Protein AF-0000000079462360 (afdb_homodimer)

Secondary structure (DSSP, 8-state):
---EEEEEEESSSGGGHHHHHHHHHHT--EEEEEE-HHHHHHHHHTTSTTS-S-EEEEEETTEEEEEESHHHHHHHHHHHTT-S-SSHHHHHHHHHHHHHHHHHHHHHHHHHHS-STTHHHHHHHHHHHHHHHHHHHHHHHHH-TT-SSSSSSSS--HHHHHHHHHHHHHHHH-TTTTTT-HHHHHHHHHHHTSHHHHHHHT-TTS--/---EEEEEEESSSGGGHHHHHHHHHHT--EEEEEE-HHHHHHHHHTTSTTS-S-EEEEEETTEEEEEESHHHHHHHHHHHTT-S-SSHHHHHHHHHHHHHHHHHHHHHHHHHHS-STTHHHHHHHHHHHHHHHHHHHHHHHHH-TT-SSSSSSSS--HHHHHHHHHHHHHHHH-TTTTTT-HHHHHHHHHHHTSHHHHHHHT-TTS--

Organism: NCBI:txid69355

InterPro domains:
  IPR004045 Glutathione S-transferase, N-terminal [PF02798] (7-79)
  IPR004045 Glutathione S-transferase, N-terminal [PS50404] (3-85)
  IPR004046 Glutathione S-transferase, C-terminal [PF14497] (103-203)
  IPR010987 Glutathione S-transferase, C-terminal-like [PS50405] (87-208)
  IPR036249 Thioredoxin-like superfamily [SSF52833] (4-82)
  IPR036282 Glutathione S-transferase, C-terminal domain superfamily [SSF47616] (85-203)
  IPR040079 Glutathione transferase family [SFLDS00019] (3-205)
  IPR050213 Glutathione S-transferase superfamily [PTHR11571] (4-204)

Structure (mmCIF, N/CA/C/O backbone):
data_AF-0000000079462360-model_v1
#
loop_
_entity.id
_entity.type
_entity.pdbx_description
1 polymer 'glutathione transferase'
#
loop_
_atom_site.group_PDB
_atom_site.id
_atom_site.type_symbol
_atom_site.label_atom_id
_atom_site.label_alt_id
_atom_site.label_comp_id
_atom_site.label_asym_id
_atom_site.label_entity_id
_atom_site.label_seq_id
_atom_site.pdbx_PDB_ins_code
_atom_site.Cartn_x
_atom_site.Cartn_y
_atom_site.Cartn_z
_atom_site.occupancy
_atom_site.B_iso_or_equiv
_atom_site.auth_seq_id
_atom_site.auth_comp_id
_atom_site.auth_asym_id
_atom_site.auth_atom_id
_atom_site.pdbx_PDB_model_num
ATOM 1 N N . MET A 1 1 ? -21.609 -5.113 19.422 1 51.53 1 MET A N 1
ATOM 2 C CA . MET A 1 1 ? -20.406 -5.809 19.859 1 51.53 1 MET A CA 1
ATOM 3 C C . MET A 1 1 ? -19.234 -4.836 20.031 1 51.53 1 MET A C 1
ATOM 5 O O . MET A 1 1 ? -18.984 -4 19.172 1 51.53 1 MET A O 1
ATOM 9 N N . THR A 1 2 ? -18.734 -4.648 21.281 1 62.66 2 THR A N 1
ATOM 10 C CA . THR A 1 2 ? -17.766 -3.584 21.547 1 62.66 2 THR A CA 1
ATOM 11 C C . THR A 1 2 ? -16.375 -3.979 21.031 1 62.66 2 THR A C 1
ATOM 13 O O . THR A 1 2 ? -15.836 -5.008 21.438 1 62.66 2 THR A O 1
ATOM 16 N N . VAL A 1 3 ? -15.852 -3.445 19.828 1 74.88 3 VAL A N 1
ATOM 17 C CA . VAL A 1 3 ? -14.516 -3.672 19.297 1 74.88 3 VAL A CA 1
ATOM 18 C C . VAL A 1 3 ? -13.5 -2.854 20.078 1 74.88 3 VAL A C 1
ATOM 20 O O . VAL A 1 3 ? -13.688 -1.652 20.297 1 74.88 3 VAL A O 1
ATOM 23 N N . LYS A 1 4 ? -12.562 -3.627 20.766 1 93 4 LYS A N 1
ATOM 24 C CA . LYS A 1 4 ? -11.438 -2.984 21.422 1 93 4 LYS A CA 1
ATOM 25 C C . LYS A 1 4 ? -10.148 -3.146 20.625 1 93 4 LYS A C 1
ATOM 27 O O . LYS A 1 4 ? -9.93 -4.191 20 1 93 4 LYS A O 1
ATOM 32 N N . TYR A 1 5 ? -9.391 -2.061 20.672 1 98 5 TYR A N 1
ATOM 33 C CA . TYR A 1 5 ? -8.148 -2.07 19.906 1 98 5 TYR A CA 1
ATOM 34 C C . TYR A 1 5 ? -6.941 -2.018 20.844 1 98 5 TYR A C 1
ATOM 36 O O . TYR A 1 5 ? -6.992 -1.381 21.891 1 98 5 TYR A O 1
ATOM 44 N N . LYS A 1 6 ? -5.941 -2.715 20.484 1 98.31 6 LYS A N 1
ATOM 45 C CA . LYS A 1 6 ? -4.594 -2.547 21.031 1 98.31 6 LYS A CA 1
ATOM 46 C C . LYS A 1 6 ? -3.57 -2.371 19.922 1 98.31 6 LYS A C 1
ATOM 48 O O . LYS A 1 6 ? -3.42 -3.246 19.062 1 98.31 6 LYS A O 1
ATOM 53 N N . LEU A 1 7 ? -2.945 -1.211 19.891 1 98.56 7 LEU A N 1
ATOM 54 C CA . LEU A 1 7 ? -1.912 -0.941 18.891 1 98.56 7 LEU A CA 1
ATOM 55 C C . LEU A 1 7 ? -0.522 -1.168 19.484 1 98.56 7 LEU A C 1
ATOM 57 O O . LEU A 1 7 ? -0.138 -0.509 20.453 1 98.56 7 LEU A O 1
ATOM 61 N N . LEU A 1 8 ? 0.191 -2.127 18.922 1 98.31 8 LEU A N 1
ATOM 62 C CA . LEU A 1 8 ? 1.554 -2.428 19.359 1 98.31 8 LEU A CA 1
ATOM 63 C C . LEU A 1 8 ? 2.57 -1.771 18.422 1 98.31 8 LEU A C 1
ATOM 65 O O . LEU A 1 8 ? 2.57 -2.023 17.219 1 98.31 8 LEU A O 1
ATOM 69 N N . TYR A 1 9 ? 3.359 -0.953 18.953 1 97.69 9 TYR A N 1
ATOM 70 C CA . TYR A 1 9 ? 4.484 -0.352 18.25 1 97.69 9 TYR A CA 1
ATOM 71 C C . TYR A 1 9 ? 5.551 0.124 19.234 1 97.69 9 TYR A C 1
ATOM 73 O O . TYR A 1 9 ? 5.352 0.073 20.453 1 97.69 9 TYR A O 1
ATOM 81 N N . PHE A 1 10 ? 6.727 0.496 18.734 1 96.31 10 PHE A N 1
ATOM 82 C CA . PHE A 1 10 ? 7.789 1.018 19.578 1 96.31 10 PHE A CA 1
ATOM 83 C C . PHE A 1 10 ? 7.418 2.389 20.125 1 96.31 10 PHE A C 1
ATOM 85 O O . PHE A 1 10 ? 6.465 3.014 19.656 1 96.31 10 PHE A O 1
ATOM 92 N N . ASP A 1 11 ? 8.156 2.832 21.078 1 94.25 11 ASP A N 1
ATOM 93 C CA . ASP A 1 11 ? 7.906 4.141 21.688 1 94.25 11 ASP A CA 1
ATOM 94 C C . ASP A 1 11 ? 8.461 5.262 20.797 1 94.25 11 ASP A C 1
ATOM 96 O O . ASP A 1 11 ? 9.281 6.062 21.25 1 94.25 11 ASP A O 1
ATOM 100 N N . LEU A 1 12 ? 7.961 5.324 19.625 1 94.06 12 LEU A N 1
ATOM 101 C CA . LEU A 1 12 ? 8.258 6.363 18.656 1 94.06 12 LEU A CA 1
ATOM 102 C C . LEU A 1 12 ? 7.098 6.531 17.672 1 94.06 12 LEU A C 1
ATOM 104 O O . LEU A 1 12 ? 6.246 5.648 17.562 1 94.06 12 LEU A O 1
ATOM 108 N N . ALA A 1 13 ? 6.898 7.594 17.031 1 93.19 13 ALA A N 1
ATOM 109 C CA . ALA A 1 13 ? 5.84 7.828 16.047 1 93.19 13 ALA A CA 1
ATOM 110 C C . ALA A 1 13 ? 5.969 6.875 14.867 1 93.19 13 ALA A C 1
ATOM 112 O O . ALA A 1 13 ? 5.262 5.867 14.797 1 93.19 13 ALA A O 1
ATOM 113 N N . GLY A 1 14 ? 7.027 7.012 14.031 1 93.56 14 GLY A N 1
ATOM 114 C CA . GLY A 1 14 ? 7.395 6.117 12.945 1 93.56 14 GLY A CA 1
ATOM 115 C C . GLY A 1 14 ? 6.195 5.543 12.219 1 93.56 14 GLY A C 1
ATOM 116 O O . GLY A 1 14 ? 5.23 6.258 11.938 1 93.56 14 GLY A O 1
ATOM 117 N N . ARG A 1 15 ? 6.23 4.301 11.836 1 95.31 15 ARG A N 1
ATOM 118 C CA . ARG A 1 15 ? 5.266 3.617 10.984 1 95.31 15 ARG A CA 1
ATOM 119 C C . ARG A 1 15 ? 3.947 3.393 11.719 1 95.31 15 ARG A C 1
ATOM 121 O O . ARG A 1 15 ? 2.926 3.1 11.094 1 95.31 15 ARG A O 1
ATOM 128 N N . GLY A 1 16 ? 3.936 3.537 13.031 1 97.38 16 GLY A N 1
ATOM 129 C CA . GLY A 1 16 ? 2.725 3.33 13.805 1 97.38 16 GLY A CA 1
ATOM 130 C C . GLY A 1 16 ? 1.927 4.602 14.016 1 97.38 16 GLY A C 1
ATOM 131 O O . GLY A 1 16 ? 0.79 4.559 14.492 1 97.38 16 GLY A O 1
ATOM 132 N N . GLU A 1 17 ? 2.473 5.711 13.609 1 98 17 GLU A N 1
ATOM 133 C CA . GLU A 1 17 ? 1.926 7 14.023 1 98 17 GLU A CA 1
ATOM 134 C C . GLU A 1 17 ? 0.598 7.285 13.328 1 98 17 GLU A C 1
ATOM 136 O O . GLU A 1 17 ? -0.338 7.793 13.945 1 98 17 GLU A O 1
ATOM 141 N N . VAL A 1 18 ? 0.5 7.039 12.031 1 98.69 18 VAL A N 1
ATOM 142 C CA . VAL A 1 18 ? -0.739 7.328 11.312 1 98.69 18 VAL A CA 1
ATOM 143 C C . VAL A 1 18 ? -1.891 6.547 11.945 1 98.69 18 VAL A C 1
ATOM 145 O O . VAL A 1 18 ? -2.984 7.086 12.133 1 98.69 18 VAL A O 1
ATOM 148 N N . SER A 1 19 ? -1.648 5.281 12.281 1 98.75 19 SER A N 1
ATOM 149 C CA . SER A 1 19 ? -2.672 4.473 12.93 1 98.75 19 SER A CA 1
ATOM 150 C C . SER A 1 19 ? -3.062 5.059 14.289 1 98.75 19 SER A C 1
ATOM 152 O O . SER A 1 19 ? -4.242 5.098 14.633 1 98.75 19 SER A O 1
ATOM 154 N N . ARG A 1 20 ? -2.076 5.555 15.039 1 98.12 20 ARG A N 1
ATOM 155 C CA . ARG A 1 20 ? -2.34 6.199 16.328 1 98.12 20 ARG A CA 1
ATOM 156 C C . ARG A 1 20 ? -3.234 7.422 16.156 1 98.12 20 ARG A C 1
ATOM 158 O O . ARG A 1 20 ? -4.211 7.59 16.891 1 98.12 20 ARG A O 1
ATOM 165 N N . LEU A 1 21 ? -2.896 8.195 15.188 1 98.75 21 LEU A N 1
ATOM 166 C CA . LEU A 1 21 ? -3.65 9.406 14.898 1 98.75 21 LEU A CA 1
ATOM 167 C C . LEU A 1 21 ? -5.082 9.078 14.492 1 98.75 21 LEU A C 1
ATOM 169 O O . LEU A 1 21 ? -6.027 9.727 14.945 1 98.75 21 LEU A O 1
ATOM 173 N N . LEU A 1 22 ? -5.262 8.07 13.672 1 98.88 22 LEU A N 1
ATOM 174 C CA . LEU A 1 22 ? -6.59 7.691 13.195 1 98.88 22 LEU A CA 1
ATOM 175 C C . LEU A 1 22 ? -7.434 7.129 14.336 1 98.88 22 LEU A C 1
ATOM 177 O O . LEU A 1 22 ? -8.641 7.355 14.383 1 98.88 22 LEU A O 1
ATOM 181 N N . LEU A 1 23 ? -6.793 6.375 15.227 1 98.56 23 LEU A N 1
ATOM 182 C CA . LEU A 1 23 ? -7.52 5.855 16.375 1 98.56 23 LEU A CA 1
ATOM 183 C C . LEU A 1 23 ? -8 6.992 17.266 1 98.56 23 LEU A C 1
ATOM 185 O O . LEU A 1 23 ? -9.141 6.977 17.734 1 98.56 23 LEU A O 1
ATOM 189 N N . HIS A 1 24 ? -7.195 7.953 17.484 1 98.38 24 HIS A N 1
ATOM 190 C CA . HIS A 1 24 ? -7.613 9.117 18.25 1 98.38 24 HIS A CA 1
ATOM 191 C C . HIS A 1 24 ? -8.727 9.883 17.547 1 98.38 24 HIS A C 1
ATOM 193 O O . HIS A 1 24 ? -9.734 10.234 18.156 1 98.38 24 HIS A O 1
ATOM 199 N N . GLN A 1 25 ? -8.555 10.094 16.266 1 98.69 25 GLN A N 1
ATOM 200 C CA . GLN A 1 25 ? -9.547 10.828 15.492 1 98.69 25 GLN A CA 1
ATOM 201 C C . GLN A 1 25 ? -10.898 10.117 15.523 1 98.69 25 GLN A C 1
ATOM 203 O O . GLN A 1 25 ? -11.945 10.773 15.5 1 98.69 25 GLN A O 1
ATOM 208 N N . SER A 1 26 ? -10.898 8.781 15.57 1 97.88 26 SER A N 1
ATOM 209 C CA . SER A 1 26 ? -12.109 7.977 15.547 1 97.88 26 SER A CA 1
ATOM 210 C C . SER A 1 26 ? -12.875 8.094 16.859 1 97.88 26 SER A C 1
ATOM 212 O O . SER A 1 26 ? -14.047 7.727 16.938 1 97.88 26 SER A O 1
ATOM 214 N N . GLY A 1 27 ? -12.188 8.508 17.906 1 97.19 27 GLY A N 1
ATOM 215 C CA . GLY A 1 27 ? -12.828 8.656 19.203 1 97.19 27 GLY A CA 1
ATOM 216 C C . GLY A 1 27 ? -13.055 7.34 19.922 1 97.19 27 GLY A C 1
ATOM 217 O O . GLY A 1 27 ? -13.906 7.246 20.797 1 97.19 27 GLY A O 1
ATOM 218 N N . VAL A 1 28 ? -12.352 6.34 19.531 1 95.81 28 VAL A N 1
ATOM 219 C CA . VAL A 1 28 ? -12.508 5.023 20.141 1 95.81 28 VAL A CA 1
ATOM 220 C C . VAL A 1 28 ? -11.43 4.82 21.203 1 95.81 28 VAL A C 1
ATOM 222 O O . VAL A 1 28 ? -10.344 5.395 21.109 1 95.81 28 VAL A O 1
ATOM 225 N N . GLU A 1 29 ? -11.805 4.148 22.203 1 93.75 29 GLU A N 1
ATOM 226 C CA . GLU A 1 29 ? -10.797 3.75 23.188 1 93.75 29 GLU A CA 1
ATOM 227 C C . GLU A 1 29 ? -9.898 2.641 22.641 1 93.75 29 GLU A C 1
ATOM 229 O O . GLU A 1 29 ? -10.375 1.726 21.969 1 93.75 29 GLU A O 1
ATOM 234 N N . PHE A 1 30 ? -8.625 2.779 22.938 1 97.56 30 PHE A N 1
ATOM 235 C CA . PHE A 1 30 ? -7.672 1.745 22.562 1 97.56 30 PHE A CA 1
ATOM 236 C C . PHE A 1 30 ? -6.461 1.765 23.484 1 97.56 30 PHE A C 1
ATOM 238 O O . PHE A 1 30 ? -6.223 2.75 24.188 1 97.56 30 PHE A O 1
ATOM 245 N N . GLU A 1 31 ? -5.789 0.696 23.5 1 97.56 31 GLU A N 1
ATOM 246 C CA . GLU A 1 31 ? -4.52 0.621 24.219 1 97.56 31 GLU A CA 1
ATOM 247 C C . GLU A 1 31 ? -3.342 0.901 23.297 1 97.56 31 GLU A C 1
ATOM 249 O O . GLU A 1 31 ? -3.133 0.183 22.312 1 97.56 31 GLU A O 1
ATOM 254 N N . ASP A 1 32 ? -2.654 1.947 23.562 1 97.12 32 ASP A N 1
ATOM 255 C CA . ASP A 1 32 ? -1.402 2.244 22.875 1 97.12 32 ASP A CA 1
ATOM 256 C C . ASP A 1 32 ? -0.225 1.545 23.547 1 97.12 32 ASP A C 1
ATOM 258 O O . ASP A 1 32 ? 0.427 2.119 24.422 1 97.12 32 ASP A O 1
ATOM 262 N N . TYR A 1 33 ? 0.08 0.37 23.109 1 97.06 33 TYR A N 1
ATOM 263 C CA . TYR A 1 33 ? 1.115 -0.431 23.766 1 97.06 33 TYR A CA 1
ATOM 264 C C . TYR A 1 33 ? 2.484 -0.138 23.156 1 97.06 33 TYR A C 1
ATOM 266 O O . TYR A 1 33 ? 2.785 -0.575 22.047 1 97.06 33 TYR A O 1
ATOM 274 N N . ARG A 1 34 ? 3.262 0.493 23.938 1 96.19 34 ARG A N 1
ATOM 275 C CA . ARG A 1 34 ? 4.605 0.866 23.5 1 96.19 34 ARG A CA 1
ATOM 276 C C . ARG A 1 34 ? 5.625 -0.193 23.906 1 96.19 34 ARG A C 1
ATOM 278 O O . ARG A 1 34 ? 6.027 -0.266 25.062 1 96.19 34 ARG A O 1
ATOM 285 N N . VAL A 1 35 ? 6.047 -0.933 22.938 1 95.94 35 VAL A N 1
ATOM 286 C CA . VAL A 1 35 ? 6.98 -2.033 23.156 1 95.94 35 VAL A CA 1
ATOM 287 C C . VAL A 1 35 ? 8.367 -1.477 23.469 1 95.94 35 VAL A C 1
ATOM 289 O O . VAL A 1 35 ? 8.875 -0.62 22.734 1 95.94 35 VAL A O 1
ATOM 292 N N . LYS A 1 36 ? 8.945 -1.966 24.578 1 88.94 36 LYS A N 1
ATOM 293 C CA . LYS A 1 36 ? 10.32 -1.608 24.906 1 88.94 36 LYS A CA 1
ATOM 294 C C . LYS A 1 36 ? 11.312 -2.398 24.062 1 88.94 36 LYS A C 1
ATOM 296 O O . LYS A 1 36 ? 11.359 -3.629 24.125 1 88.94 36 LYS A O 1
ATOM 301 N N . GLY A 1 37 ? 11.914 -1.852 23 1 80.19 37 GLY A N 1
ATOM 302 C CA . GLY A 1 37 ? 12.75 -2.355 21.906 1 80.19 37 GLY A CA 1
ATOM 303 C C . GLY A 1 37 ? 13.68 -3.471 22.344 1 80.19 37 GLY A C 1
ATOM 304 O O . GLY A 1 37 ? 13.336 -4.648 22.25 1 80.19 37 GLY A O 1
ATOM 305 N N . LYS A 1 38 ? 14.688 -3.275 22.984 1 80.06 38 LYS A N 1
ATOM 306 C CA . LYS A 1 38 ? 15.742 -4.242 23.266 1 80.06 38 LYS A CA 1
ATOM 307 C C . LYS A 1 38 ? 15.289 -5.258 24.312 1 80.06 38 LYS A C 1
ATOM 309 O O . LYS A 1 38 ? 15.641 -6.438 24.234 1 80.06 38 LYS A O 1
ATOM 314 N N . ASP A 1 39 ? 14.508 -5.004 25.109 1 87.94 39 ASP A N 1
ATOM 315 C CA . ASP A 1 39 ? 14.188 -5.824 26.281 1 87.94 39 ASP A CA 1
ATOM 316 C C . ASP A 1 39 ? 12.953 -6.688 26.016 1 87.94 39 ASP A C 1
ATOM 318 O O . ASP A 1 39 ? 12.898 -7.844 26.438 1 87.94 39 ASP A O 1
ATOM 322 N N . GLU A 1 40 ? 12.039 -6.145 25.328 1 93.5 40 GLU A N 1
ATOM 323 C CA . GLU A 1 40 ? 10.734 -6.785 25.234 1 93.5 40 GLU A CA 1
ATOM 324 C C . GLU A 1 40 ? 10.492 -7.344 23.828 1 93.5 40 GLU A C 1
ATOM 326 O O . GLU A 1 40 ? 9.883 -8.406 23.672 1 93.5 40 GLU A O 1
ATOM 331 N N . TRP A 1 41 ? 10.992 -6.734 22.859 1 94.56 41 TRP A N 1
ATOM 332 C CA . TRP A 1 41 ? 10.656 -7.027 21.469 1 94.56 41 TRP A CA 1
ATOM 333 C C . TRP A 1 41 ? 11.078 -8.445 21.094 1 94.56 41 TRP A C 1
ATOM 335 O O . TRP A 1 41 ? 10.305 -9.188 20.5 1 94.56 41 TRP A O 1
ATOM 345 N N . PRO A 1 42 ? 12.289 -8.945 21.5 1 94.44 42 PRO A N 1
ATOM 346 C CA . PRO A 1 42 ? 12.703 -10.289 21.094 1 94.44 42 PRO A CA 1
ATOM 347 C C . PRO A 1 42 ? 11.727 -11.367 21.547 1 94.44 42 PRO A C 1
ATOM 349 O O . PRO A 1 42 ? 11.477 -12.328 20.828 1 94.44 42 PRO A O 1
ATOM 352 N N . SER A 1 43 ? 11.109 -11.203 22.656 1 94.69 43 SER A N 1
ATOM 353 C CA . SER A 1 43 ? 10.172 -12.188 23.188 1 94.69 43 SER A CA 1
ATOM 354 C C . SER A 1 43 ? 8.797 -12.047 22.547 1 94.69 43 SER A C 1
ATOM 356 O O . SER A 1 43 ? 8.07 -13.031 22.406 1 94.69 43 SER A O 1
ATOM 358 N N . LEU A 1 44 ? 8.508 -10.82 22.141 1 95.88 44 LEU A N 1
ATOM 359 C CA . LEU A 1 44 ? 7.18 -10.539 21.594 1 95.88 44 LEU A CA 1
ATOM 360 C C . LEU A 1 44 ? 7.129 -10.859 20.094 1 95.88 44 LEU A C 1
ATOM 362 O O . LEU A 1 44 ? 6.051 -11.109 19.547 1 95.88 44 LEU A O 1
ATOM 366 N N . LYS A 1 45 ? 8.281 -10.875 19.484 1 95.81 45 LYS A N 1
ATOM 367 C CA . LYS A 1 45 ? 8.422 -10.969 18.031 1 95.81 45 LYS A CA 1
ATOM 368 C C . LYS A 1 45 ? 7.754 -12.234 17.5 1 95.81 45 LYS A C 1
ATOM 370 O O . LYS A 1 45 ? 7.074 -12.203 16.484 1 95.81 45 LYS A O 1
ATOM 375 N N . LYS A 1 46 ? 7.918 -13.359 18.172 1 93.75 46 LYS A N 1
ATOM 376 C CA . LYS A 1 46 ? 7.434 -14.656 17.719 1 93.75 46 LYS A CA 1
ATOM 377 C C . LYS A 1 46 ? 5.906 -14.703 17.703 1 93.75 46 LYS A C 1
ATOM 379 O O . LYS A 1 46 ? 5.312 -15.531 17.016 1 93.75 46 LYS A O 1
ATOM 384 N N . ASP A 1 47 ? 5.285 -13.797 18.453 1 95.06 47 ASP A N 1
ATOM 385 C CA . ASP A 1 47 ? 3.828 -13.805 18.562 1 95.06 47 ASP A CA 1
ATOM 386 C C . ASP A 1 47 ? 3.193 -12.859 17.547 1 95.06 47 ASP A C 1
ATOM 388 O O . ASP A 1 47 ? 1.968 -12.805 17.422 1 95.06 47 ASP A O 1
ATOM 392 N N . MET A 1 48 ? 4.051 -12.117 16.828 1 96.44 48 MET A N 1
ATOM 393 C CA . MET A 1 48 ? 3.551 -11.219 15.797 1 96.44 48 MET A CA 1
ATOM 394 C C . MET A 1 48 ? 3.383 -11.953 14.469 1 96.44 48 MET A C 1
ATOM 396 O O . MET A 1 48 ? 4.16 -12.852 14.148 1 96.44 48 MET A O 1
ATOM 400 N N . PRO A 1 49 ? 2.42 -11.547 13.695 1 96 49 PRO A N 1
ATOM 401 C CA . PRO A 1 49 ? 2.119 -12.273 12.461 1 96 49 PRO A CA 1
ATOM 402 C C . PRO A 1 49 ? 3.334 -12.414 11.547 1 96 49 PRO A C 1
ATOM 404 O O . PRO A 1 49 ? 3.521 -13.469 10.922 1 96 49 PRO A O 1
ATOM 407 N N . PHE A 1 50 ? 4.125 -11.383 11.484 1 97 50 PHE A N 1
ATOM 408 C CA . PHE A 1 50 ? 5.258 -11.414 10.57 1 97 50 PHE A CA 1
ATOM 409 C C . PHE A 1 50 ? 6.547 -11.016 11.281 1 97 50 PHE A C 1
ATOM 411 O O . PHE A 1 50 ? 7.504 -10.586 10.641 1 97 50 PHE A O 1
ATOM 418 N N . GLY A 1 51 ? 6.473 -11.023 12.609 1 95.62 51 GLY A N 1
ATOM 419 C CA . GLY A 1 51 ? 7.648 -10.688 13.398 1 95.62 51 GLY A CA 1
ATOM 420 C C . GLY A 1 51 ? 8.047 -9.227 13.273 1 95.62 51 GLY A C 1
ATOM 421 O O . GLY A 1 51 ? 9.234 -8.898 13.359 1 95.62 51 GLY A O 1
ATOM 422 N N . GLN A 1 52 ? 7.098 -8.422 12.961 1 95.75 52 GLN A N 1
ATOM 423 C CA . GLN A 1 52 ? 7.332 -6.992 12.797 1 95.75 52 GLN A CA 1
ATOM 424 C C . GLN A 1 52 ? 6.254 -6.176 13.5 1 95.75 52 GLN A C 1
ATOM 426 O O . GLN A 1 52 ? 5.203 -6.707 13.867 1 95.75 52 GLN A O 1
ATOM 431 N N . LEU A 1 53 ? 6.539 -4.98 13.742 1 97.12 53 LEU A N 1
ATOM 432 C CA . LEU A 1 53 ? 5.605 -3.967 14.227 1 97.12 53 LEU A CA 1
ATOM 433 C C . LEU A 1 53 ? 5.469 -2.828 13.219 1 97.12 53 LEU A C 1
ATOM 435 O O . LEU A 1 53 ? 6.371 -2.596 12.414 1 97.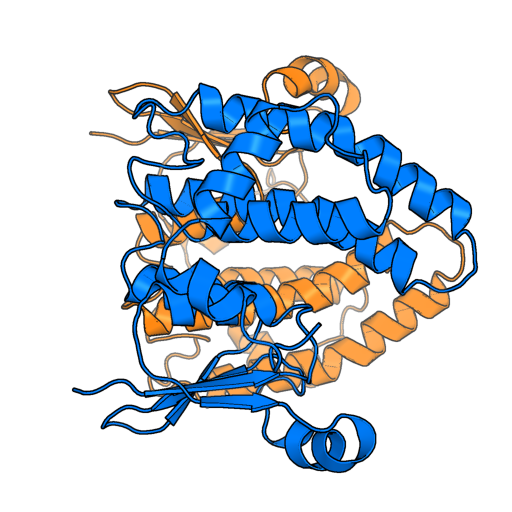12 53 LEU A O 1
ATOM 439 N N . PRO A 1 54 ? 4.32 -2.238 13.188 1 98.19 54 PRO A N 1
ATOM 440 C CA . PRO A 1 54 ? 3.18 -2.232 14.109 1 98.19 54 PRO A CA 1
ATOM 441 C C . PRO A 1 54 ? 2.236 -3.412 13.883 1 98.19 54 PRO A C 1
ATOM 443 O O . PRO A 1 54 ? 2.236 -4.012 12.805 1 98.19 54 PRO A O 1
ATOM 446 N N . VAL A 1 55 ? 1.503 -3.75 14.922 1 98.69 55 VAL A N 1
ATOM 447 C CA . VAL A 1 55 ? 0.421 -4.727 14.883 1 98.69 55 VAL A CA 1
ATOM 448 C C . VAL A 1 55 ? -0.8 -4.18 15.617 1 98.69 55 VAL A C 1
ATOM 450 O O . VAL A 1 55 ? -0.671 -3.592 16.688 1 98.69 55 VAL A O 1
ATOM 453 N N . LEU A 1 56 ? -1.923 -4.262 15 1 98.81 56 LEU A N 1
ATOM 454 C CA . LEU A 1 56 ? -3.195 -3.943 15.641 1 98.81 56 LEU A CA 1
ATOM 455 C C . LEU A 1 56 ? -3.912 -5.215 16.078 1 98.81 56 LEU A C 1
ATOM 457 O O . LEU A 1 56 ? -4.18 -6.098 15.266 1 98.81 56 LEU A O 1
ATOM 461 N N . GLN A 1 57 ? -4.125 -5.332 17.328 1 98.31 57 GLN A N 1
ATOM 462 C CA . GLN A 1 57 ? -5.012 -6.371 17.844 1 98.31 57 GLN A CA 1
ATOM 463 C C . GLN A 1 57 ? -6.453 -5.875 17.922 1 98.31 57 GLN A C 1
ATOM 465 O O . GLN A 1 57 ? -6.711 -4.793 18.453 1 98.31 57 GLN A O 1
ATOM 470 N N . VAL A 1 58 ? -7.297 -6.637 17.375 1 97.44 58 VAL A N 1
ATOM 471 C CA . VAL A 1 58 ? -8.727 -6.336 17.391 1 97.44 58 VAL A CA 1
ATOM 472 C C . VAL A 1 58 ? -9.461 -7.375 18.234 1 97.44 58 VAL A C 1
ATOM 474 O O . VAL A 1 58 ? -9.492 -8.555 17.891 1 97.44 58 VAL A O 1
ATOM 477 N N . PHE A 1 59 ? -10.031 -6.887 19.297 1 95.5 59 PHE A N 1
ATOM 478 C CA . PHE A 1 59 ? -10.75 -7.758 20.219 1 95.5 59 PHE A CA 1
ATOM 479 C C . PHE A 1 59 ? -12.242 -7.754 19.922 1 95.5 59 PHE A C 1
ATOM 481 O O . PHE A 1 59 ? -12.875 -6.695 19.891 1 95.5 59 PHE A O 1
ATOM 488 N N . THR A 1 60 ? -12.695 -8.961 19.594 1 90.06 60 THR A N 1
ATOM 489 C CA . THR A 1 60 ? -14.117 -9.141 19.312 1 90.06 60 THR A CA 1
ATOM 490 C C . THR A 1 60 ? -14.711 -10.242 20.188 1 90.06 60 THR A C 1
ATOM 492 O O . THR A 1 60 ? -13.984 -10.906 20.938 1 90.06 60 THR A O 1
ATOM 495 N N . ASP A 1 61 ? -16.047 -10.414 20.109 1 89.56 61 ASP A N 1
ATOM 496 C CA . ASP A 1 61 ? -16.703 -11.484 20.844 1 89.56 61 ASP A CA 1
ATOM 497 C C . ASP A 1 61 ? -16.25 -12.859 20.359 1 89.56 61 ASP A C 1
ATOM 499 O O . ASP A 1 61 ? -16.344 -13.844 21.094 1 89.56 61 ASP A O 1
ATOM 503 N N . GLU A 1 62 ? -15.703 -12.891 19.141 1 86.88 62 GLU A N 1
ATOM 504 C CA . GLU A 1 62 ? -15.273 -14.148 18.531 1 86.88 62 GLU A CA 1
ATOM 505 C C . GLU A 1 62 ? -13.805 -14.422 18.812 1 86.88 62 GLU A C 1
ATOM 507 O O . GLU A 1 62 ? -13.297 -15.508 18.531 1 86.88 62 GLU A O 1
ATOM 512 N N . GLY A 1 63 ? -13.125 -13.484 19.469 1 91.62 63 GLY A N 1
ATOM 513 C CA . GLY A 1 63 ? -11.711 -13.641 19.766 1 91.62 63 GLY A CA 1
ATOM 514 C C . GLY A 1 63 ? -10.867 -12.469 19.312 1 91.62 63 GLY A C 1
ATOM 515 O O . GLY A 1 63 ? -11.398 -11.445 18.875 1 91.62 63 GLY A O 1
ATOM 516 N N . THR A 1 64 ? -9.555 -12.641 19.484 1 94.19 64 THR A N 1
ATOM 517 C CA . THR A 1 64 ? -8.609 -11.594 19.109 1 94.19 64 THR A CA 1
ATOM 518 C C . THR A 1 64 ? -8.023 -11.875 17.719 1 94.19 64 THR A C 1
ATOM 520 O O . THR A 1 64 ? -7.609 -13 17.422 1 94.19 64 THR A O 1
ATOM 523 N N . LYS A 1 65 ? -8.062 -10.891 16.953 1 95.06 65 LYS A N 1
ATOM 524 C CA . LYS A 1 65 ? -7.434 -10.938 15.633 1 95.06 65 LYS A CA 1
ATOM 525 C C . LYS A 1 65 ? -6.297 -9.93 15.531 1 95.06 65 LYS A C 1
ATOM 527 O O . LYS A 1 65 ? -6.281 -8.922 16.25 1 95.06 65 LYS A O 1
ATOM 532 N N . MET A 1 66 ? -5.301 -10.227 14.648 1 97.75 66 MET A N 1
ATOM 533 C CA . MET A 1 66 ? -4.148 -9.344 14.5 1 97.75 66 MET A CA 1
ATOM 534 C C . MET A 1 66 ? -4.004 -8.875 13.055 1 97.75 66 MET A C 1
ATOM 536 O O . MET A 1 66 ? -4.23 -9.648 12.125 1 97.75 66 MET A O 1
ATOM 540 N N . LEU A 1 67 ? -3.703 -7.68 12.961 1 98.56 67 LEU A N 1
ATOM 541 C CA . LEU A 1 67 ? -3.43 -7.051 11.672 1 98.56 67 LEU A CA 1
ATOM 542 C C . LEU A 1 67 ? -2.074 -6.352 11.688 1 98.56 67 LEU A C 1
ATOM 544 O O . LEU A 1 67 ? -1.793 -5.551 12.578 1 98.56 67 LEU A O 1
ATOM 548 N N . ALA A 1 68 ? -1.237 -6.688 10.68 1 98.5 68 ALA A N 1
ATOM 549 C CA . ALA A 1 68 ? 0.072 -6.059 10.547 1 98.5 68 ALA A CA 1
ATOM 550 C C . ALA A 1 68 ? 0.119 -5.145 9.328 1 98.5 68 ALA A C 1
ATOM 552 O O . ALA A 1 68 ? -0.888 -4.969 8.633 1 98.5 68 ALA A O 1
ATOM 553 N N . GLN A 1 69 ? 1.291 -4.582 9.109 1 98.38 69 GLN A N 1
ATOM 554 C CA . GLN A 1 69 ? 1.549 -3.674 7.992 1 98.38 69 GLN A CA 1
ATOM 555 C C . GLN A 1 69 ? 0.876 -2.322 8.219 1 98.38 69 GLN A C 1
ATOM 557 O O . GLN A 1 69 ? -0.351 -2.238 8.297 1 98.38 69 GLN A O 1
ATOM 562 N N . SER A 1 70 ? 1.638 -1.28 8.195 1 98.25 70 SER A N 1
ATOM 563 C CA . SER A 1 70 ? 1.229 0.057 8.609 1 98.25 70 SER A CA 1
ATOM 564 C C . SER A 1 70 ? 0.021 0.539 7.812 1 98.25 70 SER A C 1
ATOM 566 O O . SER A 1 70 ? -1.006 0.902 8.391 1 98.25 70 SER A O 1
ATOM 568 N N . ASN A 1 71 ? 0.116 0.423 6.484 1 98.56 71 ASN A N 1
ATOM 569 C CA . ASN A 1 71 ? -0.964 0.953 5.66 1 98.56 71 ASN A CA 1
ATOM 570 C C . ASN A 1 71 ? -2.223 0.097 5.766 1 98.56 71 ASN A C 1
ATOM 572 O O . ASN A 1 71 ? -3.34 0.615 5.699 1 98.56 71 ASN A O 1
ATOM 576 N N . ALA A 1 72 ? -2.043 -1.232 5.906 1 98.75 72 ALA A N 1
ATOM 577 C CA . ALA A 1 72 ? -3.195 -2.107 6.09 1 98.75 72 ALA A CA 1
ATOM 578 C C . ALA A 1 72 ? -3.939 -1.77 7.379 1 98.75 72 ALA A C 1
ATOM 580 O O . ALA A 1 72 ? -5.172 -1.706 7.395 1 98.75 72 ALA A O 1
ATOM 581 N N . ILE A 1 73 ? -3.172 -1.524 8.445 1 98.88 73 ILE A N 1
ATOM 582 C CA . ILE A 1 73 ? -3.758 -1.162 9.734 1 98.88 73 ILE A CA 1
ATOM 583 C C . ILE A 1 73 ? -4.5 0.166 9.609 1 98.88 73 ILE A C 1
ATOM 585 O O . ILE A 1 73 ? -5.668 0.269 9.984 1 98.88 73 ILE A O 1
ATOM 589 N N . ALA A 1 74 ? -3.812 1.145 9.047 1 98.88 74 ALA A N 1
ATOM 590 C CA . ALA A 1 74 ? -4.391 2.48 8.922 1 98.88 74 ALA A CA 1
ATOM 591 C C . ALA A 1 74 ? -5.656 2.457 8.07 1 98.88 74 ALA A C 1
ATOM 593 O O . ALA A 1 74 ? -6.668 3.057 8.43 1 98.88 74 ALA A O 1
ATOM 594 N N . ARG A 1 75 ? -5.633 1.758 6.969 1 98.75 75 ARG A N 1
ATOM 595 C CA . ARG A 1 75 ? -6.785 1.655 6.078 1 98.75 75 ARG A CA 1
ATOM 596 C C . ARG A 1 75 ? -7.953 0.958 6.766 1 98.75 75 ARG A C 1
ATOM 598 O O . ARG A 1 75 ? -9.109 1.354 6.598 1 98.75 75 ARG A O 1
ATOM 605 N N . PHE A 1 76 ? -7.672 -0.067 7.543 1 98.75 76 PHE A N 1
ATOM 606 C CA . PHE A 1 76 ? -8.703 -0.793 8.273 1 98.75 76 PHE A CA 1
ATOM 607 C C . PHE A 1 76 ? -9.398 0.12 9.281 1 98.75 76 PHE A C 1
ATOM 609 O O . PHE A 1 76 ? -10.633 0.147 9.352 1 98.75 76 PHE A O 1
ATOM 616 N N . ILE A 1 77 ? -8.617 0.878 10.039 1 98.62 77 ILE A N 1
ATOM 617 C CA . ILE A 1 77 ? -9.172 1.812 11.008 1 98.62 77 ILE A CA 1
ATOM 618 C C . ILE A 1 77 ? -10.016 2.859 10.289 1 98.62 77 ILE A C 1
ATOM 620 O O . ILE A 1 77 ? -11.141 3.152 10.703 1 98.62 77 ILE A O 1
ATOM 624 N N . ALA A 1 78 ? -9.469 3.385 9.211 1 98.75 78 ALA A N 1
ATOM 625 C CA . ALA A 1 78 ? -10.164 4.414 8.445 1 98.75 78 ALA A CA 1
ATOM 626 C C . ALA A 1 78 ? -11.5 3.895 7.918 1 98.75 78 ALA A C 1
ATOM 628 O O . ALA A 1 78 ? -12.531 4.562 8.047 1 98.75 78 ALA A O 1
ATOM 629 N N . ARG A 1 79 ? -11.445 2.709 7.328 1 97.88 79 ARG A N 1
ATOM 630 C CA . ARG A 1 79 ? -12.656 2.105 6.773 1 97.88 79 ARG A CA 1
ATOM 631 C C . ARG A 1 79 ? -13.672 1.823 7.871 1 97.88 79 ARG A C 1
ATOM 633 O O . ARG A 1 79 ? -14.867 2.062 7.691 1 97.88 79 ARG A O 1
ATOM 640 N N . SER A 1 80 ? -13.219 1.377 8.992 1 97.44 80 SER A N 1
ATOM 641 C CA . SER A 1 80 ? -14.094 0.977 10.094 1 97.44 80 SER A CA 1
ATOM 642 C C . SER A 1 80 ? -14.734 2.189 10.758 1 97.44 80 SER A C 1
ATOM 644 O O . SER A 1 80 ? -15.758 2.062 11.43 1 97.44 80 SER A O 1
ATOM 646 N N . HIS A 1 81 ? -14.156 3.365 10.555 1 97.62 81 HIS A N 1
ATOM 647 C CA . HIS A 1 81 ? -14.633 4.523 11.305 1 97.62 81 HIS A CA 1
ATOM 648 C C . HIS A 1 81 ? -14.953 5.684 10.367 1 97.62 81 HIS A C 1
ATOM 650 O O . HIS A 1 81 ? -14.938 6.844 10.781 1 97.62 81 HIS A O 1
ATOM 656 N N . GLY A 1 82 ? -15.109 5.426 9.094 1 97.69 82 GLY A N 1
ATOM 657 C CA . GLY A 1 82 ? -15.703 6.383 8.18 1 97.69 82 GLY A CA 1
ATOM 658 C C . GLY A 1 82 ? -14.711 7.395 7.641 1 97.69 82 GLY A C 1
ATOM 659 O O . GLY A 1 82 ? -15.078 8.531 7.344 1 97.69 82 GLY A O 1
ATOM 660 N N . MET A 1 83 ? -13.453 7.02 7.508 1 98.75 83 MET A N 1
ATOM 661 C CA . MET A 1 83 ? -12.422 7.953 7.055 1 98.75 83 MET A CA 1
ATOM 662 C C . MET A 1 83 ? -11.727 7.434 5.801 1 98.75 83 MET A C 1
ATOM 664 O O . MET A 1 83 ? -10.578 7.793 5.527 1 98.75 83 MET A O 1
ATOM 668 N N . ASP A 1 84 ? -12.344 6.5 5.059 1 98.38 84 ASP A N 1
ATOM 669 C CA . ASP A 1 84 ? -11.711 5.883 3.898 1 98.38 84 ASP A CA 1
ATOM 670 C C . ASP A 1 84 ? -12.391 6.32 2.605 1 98.38 84 ASP A C 1
ATOM 672 O O . ASP A 1 84 ? -12.227 5.684 1.562 1 98.38 84 ASP A O 1
ATOM 676 N N . GLY A 1 85 ? -13.164 7.457 2.639 1 97.62 85 GLY A N 1
ATOM 677 C CA . GLY A 1 85 ? -13.938 7.898 1.491 1 97.62 85 GLY A CA 1
ATOM 678 C C . GLY A 1 85 ? -15.367 7.387 1.503 1 97.62 85 GLY A C 1
ATOM 679 O O . GLY A 1 85 ? -15.672 6.402 2.178 1 97.62 85 GLY A O 1
ATOM 680 N N . LYS A 1 86 ? -16.266 7.953 0.708 1 96.94 86 LYS A N 1
ATOM 681 C CA . LYS A 1 86 ? -17.688 7.691 0.803 1 96.94 86 LYS A CA 1
ATOM 682 C C . LYS A 1 86 ? -18.109 6.551 -0.121 1 96.94 86 LYS A C 1
ATOM 684 O O . LYS A 1 86 ? -19.219 6.031 -0.014 1 96.94 86 LYS A O 1
ATOM 689 N N . ASP A 1 87 ? -17.281 6.23 -1.071 1 96.25 87 ASP A N 1
ATOM 690 C CA . ASP A 1 87 ? -17.578 5.16 -2.018 1 96.25 87 ASP A CA 1
ATOM 691 C C . ASP A 1 87 ? -16.297 4.512 -2.537 1 96.25 87 ASP A C 1
ATOM 693 O O . ASP A 1 87 ? -15.203 4.84 -2.088 1 96.25 87 ASP A O 1
ATOM 697 N N . THR A 1 88 ? -16.438 3.572 -3.406 1 96.38 88 THR A N 1
ATOM 698 C CA . THR A 1 88 ? -15.336 2.775 -3.916 1 96.38 88 THR A CA 1
ATOM 699 C C . THR A 1 88 ? -14.305 3.664 -4.609 1 96.38 88 THR A C 1
ATOM 701 O O . THR A 1 88 ? -13.094 3.451 -4.469 1 96.38 88 THR A O 1
ATOM 704 N N . TRP A 1 89 ? -14.766 4.668 -5.309 1 96.5 89 TRP A N 1
ATOM 705 C CA . TRP A 1 89 ? -13.836 5.523 -6.047 1 96.5 89 TRP A CA 1
ATOM 706 C C . TRP A 1 89 ? -13.047 6.41 -5.094 1 96.5 89 TRP A C 1
ATOM 708 O O . TRP A 1 89 ? -11.828 6.547 -5.23 1 96.5 89 TRP A O 1
ATOM 718 N N . GLU A 1 90 ? -13.719 7.051 -4.125 1 98.12 90 GLU A N 1
ATOM 719 C CA . GLU A 1 90 ? -13.008 7.871 -3.152 1 98.12 90 GLU A CA 1
ATOM 720 C C . GLU A 1 90 ? -11.984 7.043 -2.375 1 98.12 90 GLU A C 1
ATOM 722 O O . GLU A 1 90 ? -10.875 7.508 -2.111 1 98.12 90 GLU A O 1
ATOM 727 N N . SER A 1 91 ? -12.383 5.828 -2.01 1 98.56 91 SER A N 1
ATOM 728 C CA . SER A 1 91 ? -11.438 4.938 -1.335 1 98.56 91 SER A CA 1
ATOM 729 C C . SER A 1 91 ? -10.219 4.664 -2.207 1 98.56 91 SER A C 1
ATOM 731 O O . SER A 1 91 ? -9.094 4.617 -1.711 1 98.56 91 SER A O 1
ATOM 733 N N . ALA A 1 92 ? -10.43 4.492 -3.494 1 98.62 92 ALA A N 1
ATOM 734 C CA . ALA A 1 92 ? -9.336 4.246 -4.434 1 98.62 92 ALA A CA 1
ATOM 735 C C . ALA A 1 92 ? -8.422 5.461 -4.539 1 98.62 92 ALA A C 1
ATOM 737 O O . ALA A 1 92 ? -7.199 5.316 -4.621 1 98.62 92 ALA A O 1
ATOM 738 N N . GLN A 1 93 ? -9.023 6.613 -4.57 1 98.5 93 GLN A N 1
ATOM 739 C CA . GLN A 1 93 ? -8.227 7.84 -4.59 1 98.5 93 GLN A CA 1
ATOM 740 C C . GLN A 1 93 ? -7.359 7.949 -3.34 1 98.5 93 GLN A C 1
ATOM 742 O O . GLN A 1 93 ? -6.195 8.344 -3.422 1 98.5 93 GLN A O 1
ATOM 747 N N . CYS A 1 94 ? -7.945 7.609 -2.229 1 98.81 94 CYS A N 1
ATOM 748 C CA . CYS A 1 94 ? -7.168 7.605 -0.994 1 98.81 94 CYS A CA 1
ATOM 749 C C . CYS A 1 94 ? -5.957 6.688 -1.113 1 98.81 94 CYS A C 1
ATOM 751 O O . CYS A 1 94 ? -4.832 7.094 -0.814 1 98.81 94 CYS A O 1
ATOM 753 N N . ASP A 1 95 ? -6.184 5.508 -1.586 1 98.69 95 ASP A N 1
ATOM 754 C CA . ASP A 1 95 ? -5.109 4.527 -1.722 1 98.69 95 ASP A CA 1
ATOM 755 C C . ASP A 1 95 ? -4.012 5.035 -2.652 1 98.69 95 ASP A C 1
ATOM 757 O O . ASP A 1 95 ? -2.826 4.883 -2.361 1 98.69 95 ASP A O 1
ATOM 761 N N . MET A 1 96 ? -4.422 5.59 -3.758 1 98.75 96 MET A N 1
ATOM 762 C CA . MET A 1 96 ? -3.48 6.129 -4.734 1 98.75 96 MET A CA 1
ATOM 763 C C . MET A 1 96 ? -2.584 7.184 -4.102 1 98.75 96 MET A C 1
ATOM 765 O O . MET A 1 96 ? -1.358 7.117 -4.219 1 98.75 96 MET A O 1
ATOM 769 N N . LEU A 1 97 ? -3.164 8.094 -3.428 1 98.81 97 LEU A N 1
ATOM 770 C CA . LEU A 1 97 ? -2.428 9.219 -2.867 1 98.81 97 LEU A CA 1
ATOM 771 C C . LEU A 1 97 ? -1.51 8.766 -1.739 1 98.81 97 LEU A C 1
ATOM 773 O O . LEU A 1 97 ? -0.378 9.242 -1.622 1 98.81 97 LEU A O 1
ATOM 777 N N . VAL A 1 98 ? -1.988 7.82 -0.914 1 98.75 98 VAL A N 1
ATOM 778 C CA . VAL A 1 98 ? -1.151 7.305 0.164 1 98.75 98 VAL A CA 1
ATOM 779 C C . VAL A 1 98 ? 0.047 6.559 -0.422 1 98.75 98 VAL A C 1
ATOM 781 O O . VAL A 1 98 ? 1.159 6.648 0.104 1 98.75 98 VAL A O 1
ATOM 784 N N . ASP A 1 99 ? -0.211 5.812 -1.485 1 98.38 99 ASP A N 1
ATOM 785 C CA . ASP A 1 99 ? 0.899 5.109 -2.125 1 98.38 99 ASP A CA 1
ATOM 786 C C . ASP A 1 99 ? 1.911 6.098 -2.703 1 98.38 99 ASP A C 1
ATOM 788 O O . ASP A 1 99 ? 3.117 5.84 -2.684 1 98.38 99 ASP A O 1
ATOM 792 N N . VAL A 1 100 ? 1.475 7.234 -3.246 1 98.12 100 VAL A N 1
ATOM 793 C CA . VAL A 1 100 ? 2.373 8.273 -3.736 1 98.12 100 VAL A CA 1
ATOM 794 C C . VAL A 1 100 ? 3.197 8.828 -2.578 1 98.12 100 VAL A C 1
ATOM 796 O O . VAL A 1 100 ? 4.402 9.062 -2.719 1 98.12 100 VAL A O 1
ATOM 799 N N . MET A 1 101 ? 2.557 9.047 -1.467 1 98.44 101 MET A N 1
ATOM 800 C CA . MET A 1 101 ? 3.266 9.492 -0.272 1 98.44 101 MET A CA 1
ATOM 801 C C . MET A 1 101 ? 4.301 8.461 0.165 1 98.44 101 MET A C 1
ATOM 803 O O . MET A 1 101 ? 5.375 8.82 0.651 1 98.44 101 MET A O 1
ATOM 807 N N . GLY A 1 102 ? 3.912 7.207 -0.002 1 97.31 102 GLY A N 1
ATOM 808 C CA . GLY A 1 102 ? 4.84 6.129 0.302 1 97.31 102 GLY A CA 1
ATOM 809 C C . GLY A 1 102 ? 6.121 6.199 -0.503 1 97.31 102 GLY A C 1
ATOM 810 O O . GLY A 1 102 ? 7.199 5.871 0.002 1 97.31 102 GLY A O 1
ATOM 811 N N . ASP A 1 103 ? 6.035 6.648 -1.769 1 96.12 103 ASP A N 1
ATOM 812 C CA . ASP A 1 103 ? 7.219 6.797 -2.611 1 96.12 103 ASP A CA 1
ATOM 813 C C . ASP A 1 103 ? 8.188 7.816 -2.021 1 96.12 103 ASP A C 1
ATOM 815 O O . ASP A 1 103 ? 9.406 7.609 -2.037 1 96.12 103 ASP A O 1
ATOM 819 N N . ILE A 1 104 ? 7.668 8.898 -1.461 1 97.25 104 ILE A N 1
ATOM 820 C CA . ILE A 1 104 ? 8.477 9.938 -0.844 1 97.25 104 ILE A CA 1
ATOM 821 C C . ILE A 1 104 ? 9.07 9.43 0.465 1 97.25 104 ILE A C 1
ATOM 823 O O . ILE A 1 104 ? 10.25 9.656 0.75 1 97.25 104 ILE A O 1
ATOM 827 N N . GLN A 1 105 ? 8.258 8.711 1.214 1 96.12 105 GLN A N 1
ATOM 828 C CA . GLN A 1 105 ? 8.711 8.188 2.498 1 96.12 105 GLN A CA 1
ATOM 829 C C . GLN A 1 105 ? 9.805 7.141 2.312 1 96.12 105 GLN A C 1
ATOM 831 O O . GLN A 1 105 ? 10.711 7.031 3.135 1 96.12 105 GLN A O 1
ATOM 836 N N . ASP A 1 106 ? 9.727 6.402 1.243 1 93.75 106 ASP A N 1
ATOM 837 C CA . ASP A 1 106 ? 10.766 5.426 0.943 1 93.75 106 ASP A CA 1
ATOM 838 C C . ASP A 1 106 ? 12.109 6.109 0.705 1 93.75 106 ASP A C 1
ATOM 840 O O . ASP A 1 106 ? 13.156 5.602 1.114 1 93.75 106 ASP A O 1
ATOM 844 N N . LEU A 1 107 ? 12.102 7.254 -0.028 1 95.06 107 LEU A N 1
ATOM 845 C CA . LEU A 1 107 ? 13.32 8.023 -0.224 1 95.06 107 LEU A CA 1
ATOM 846 C C . LEU A 1 107 ? 13.891 8.5 1.11 1 95.06 107 LEU A C 1
ATOM 848 O O . LEU A 1 107 ? 15.102 8.445 1.331 1 95.06 107 LEU A O 1
ATOM 852 N N . TYR A 1 108 ? 13.047 8.93 1.98 1 96.69 108 TYR A N 1
ATOM 853 C CA . TYR A 1 108 ? 13.445 9.359 3.316 1 96.69 108 TYR A CA 1
ATOM 854 C C . TYR A 1 108 ? 14.086 8.211 4.09 1 96.69 108 TYR A C 1
ATOM 856 O O . TYR A 1 108 ? 15.133 8.391 4.715 1 96.69 108 TYR A O 1
ATOM 864 N N . ILE A 1 109 ? 13.422 7.039 4.078 1 93.06 109 ILE A N 1
ATOM 865 C CA . ILE A 1 109 ? 13.898 5.879 4.816 1 93.06 109 ILE A CA 1
ATOM 866 C C . ILE A 1 109 ? 15.266 5.449 4.285 1 93.06 109 ILE A C 1
ATOM 868 O O . ILE A 1 109 ? 16.172 5.109 5.059 1 93.06 109 ILE A O 1
ATOM 872 N N . LYS A 1 110 ? 15.398 5.453 2.93 1 90.88 110 LYS A N 1
ATOM 873 C CA . LYS A 1 110 ? 16.672 5.125 2.311 1 90.88 110 LYS A CA 1
ATOM 874 C C . LYS A 1 110 ? 17.781 6.066 2.785 1 90.88 110 LYS A C 1
ATOM 876 O O . LYS A 1 110 ? 18.906 5.637 3.041 1 90.88 110 LYS A O 1
ATOM 881 N N . TRP A 1 111 ? 17.453 7.348 2.936 1 94.88 111 TRP A N 1
ATOM 882 C CA . TRP A 1 111 ? 18.406 8.344 3.395 1 94.88 111 TRP A CA 1
ATOM 883 C C . TRP A 1 111 ? 18.703 8.172 4.879 1 94.88 111 TRP A C 1
ATOM 885 O O . TRP A 1 111 ? 19.859 8.078 5.281 1 94.88 111 TRP A O 1
ATOM 895 N N . LYS A 1 112 ? 17.688 8.008 5.621 1 93.81 112 LYS A N 1
ATOM 896 C CA . LYS A 1 112 ? 17.828 8.023 7.074 1 93.81 112 LYS A CA 1
ATOM 897 C C . LYS A 1 112 ? 18.453 6.73 7.582 1 93.81 112 LYS A C 1
ATOM 899 O O . LYS A 1 112 ? 19.281 6.754 8.492 1 93.81 112 LYS A O 1
ATOM 904 N N . PHE A 1 113 ? 18.156 5.559 6.953 1 89.56 113 PHE A N 1
ATOM 905 C CA . PHE A 1 113 ? 18.531 4.277 7.539 1 89.56 113 PHE A CA 1
ATOM 906 C C . PHE A 1 113 ? 19.391 3.463 6.57 1 89.56 113 PHE A C 1
ATOM 908 O O . PHE A 1 113 ? 19.797 2.344 6.883 1 89.56 113 PHE A O 1
ATOM 915 N N . GLY A 1 114 ? 19.688 3.965 5.34 1 86 114 GLY A N 1
ATOM 916 C CA . GLY A 1 114 ? 20.375 3.207 4.309 1 86 114 GLY A CA 1
ATOM 917 C C . GLY A 1 114 ? 21.891 3.201 4.48 1 86 114 GLY A C 1
ATOM 918 O O . GLY A 1 114 ? 22.625 2.846 3.553 1 86 114 GLY A O 1
ATOM 919 N N . GLY A 1 115 ? 22.297 3.602 5.617 1 86.69 115 GLY A N 1
ATOM 920 C CA . GLY A 1 115 ? 23.734 3.625 5.832 1 86.69 115 GLY A CA 1
ATOM 921 C C . GLY A 1 115 ? 24.375 4.91 5.355 1 86.69 115 GLY A C 1
ATOM 922 O O . GLY A 1 115 ? 23.734 5.75 4.734 1 86.69 115 GLY A O 1
ATOM 923 N N . ASP A 1 116 ? 25.688 5.016 5.535 1 89.06 116 ASP A N 1
ATOM 924 C CA . ASP A 1 116 ? 26.391 6.27 5.293 1 89.06 116 ASP A CA 1
ATOM 925 C C . ASP A 1 116 ? 26.844 6.367 3.836 1 89.06 116 ASP A C 1
ATOM 927 O O . ASP A 1 116 ? 27.078 7.469 3.326 1 89.06 116 ASP A O 1
ATOM 931 N N . GLU A 1 117 ? 26.984 5.246 3.217 1 85.81 117 GLU A N 1
ATOM 932 C CA . GLU A 1 117 ? 27.391 5.27 1.818 1 85.81 117 GLU A CA 1
ATOM 933 C C . GLU A 1 117 ? 26.375 5.988 0.948 1 85.81 117 GLU A C 1
ATOM 935 O O . GLU A 1 117 ? 25.219 5.574 0.869 1 85.81 117 GLU A O 1
ATOM 940 N N . GLY A 1 118 ? 26.844 7.172 0.326 1 90.25 118 GLY A N 1
ATOM 941 C CA . GLY A 1 118 ? 26 7.93 -0.575 1 90.25 118 GLY A CA 1
ATOM 942 C C . GLY A 1 118 ? 24.906 8.703 0.144 1 90.25 118 GLY A C 1
ATOM 943 O O . GLY A 1 118 ? 23.859 9.008 -0.44 1 90.25 118 GLY A O 1
ATOM 944 N N . LYS A 1 119 ? 25.062 8.898 1.361 1 93.75 119 LYS A N 1
ATOM 945 C CA . LYS A 1 119 ? 24.031 9.539 2.188 1 93.75 119 LYS A CA 1
ATOM 946 C C . LYS A 1 119 ? 23.672 10.922 1.646 1 93.75 119 LYS A C 1
ATOM 948 O O . LYS A 1 119 ? 22.5 11.289 1.599 1 93.75 119 LYS A O 1
ATOM 953 N N . GLU A 1 120 ? 24.672 11.648 1.231 1 95.38 120 GLU A N 1
ATOM 954 C CA . GLU A 1 120 ? 24.422 12.977 0.686 1 95.38 120 GLU A CA 1
ATOM 955 C C . GLU A 1 120 ? 23.656 12.898 -0.625 1 95.38 120 GLU A C 1
ATOM 957 O O . GLU A 1 120 ? 22.766 13.719 -0.877 1 95.38 120 GLU A O 1
ATOM 962 N N . GLU A 1 121 ? 24.016 11.977 -1.401 1 95.31 121 GLU A N 1
ATOM 963 C CA . GLU A 1 121 ? 23.312 11.773 -2.664 1 95.31 121 GLU A CA 1
ATOM 964 C C . GLU A 1 121 ? 21.859 11.359 -2.428 1 95.31 121 GLU A C 1
ATOM 966 O O . GLU A 1 121 ? 20.953 11.82 -3.127 1 95.31 121 GLU A O 1
ATOM 971 N N . LYS A 1 122 ? 21.625 10.492 -1.515 1 94.88 122 LYS A N 1
ATOM 972 C CA . LYS A 1 122 ? 20.266 10.055 -1.167 1 94.88 122 LYS A CA 1
ATOM 973 C C . LYS A 1 122 ? 19.438 11.227 -0.656 1 94.88 122 LYS A C 1
ATOM 975 O O . LYS A 1 122 ? 18.266 11.352 -1.005 1 94.88 122 LYS A O 1
ATOM 980 N N . LYS A 1 123 ? 20.016 12.047 0.168 1 96.56 123 LYS A N 1
ATOM 981 C CA . LYS A 1 123 ? 19.328 13.234 0.668 1 96.56 123 LYS A CA 1
ATOM 982 C C . LYS A 1 123 ? 18.969 14.18 -0.472 1 96.56 123 LYS A C 1
ATOM 984 O O . LYS A 1 123 ? 17.859 14.711 -0.515 1 96.56 123 LYS A O 1
ATOM 989 N N . ALA A 1 124 ? 19.953 14.398 -1.347 1 96.81 124 ALA A N 1
ATOM 990 C CA . ALA A 1 124 ? 19.719 15.273 -2.492 1 96.81 124 ALA A CA 1
ATOM 991 C C . ALA A 1 124 ? 18.547 14.773 -3.342 1 96.81 124 ALA A C 1
ATOM 993 O O . ALA A 1 124 ? 17.719 15.562 -3.789 1 96.81 124 ALA A O 1
ATOM 994 N N . LYS A 1 125 ? 18.5 13.484 -3.562 1 96.06 125 LYS A N 1
ATOM 995 C CA . LYS A 1 125 ? 17.422 12.883 -4.336 1 96.06 125 LYS A CA 1
ATOM 996 C C . LYS A 1 125 ? 16.062 13.109 -3.658 1 96.06 125 LYS A C 1
ATOM 998 O O . LYS A 1 125 ? 15.078 13.43 -4.324 1 96.06 125 LYS A O 1
ATOM 1003 N N . LEU A 1 126 ? 16.047 12.906 -2.35 1 97.38 126 LEU A N 1
ATOM 1004 C CA . LEU A 1 126 ? 14.844 13.156 -1.569 1 97.38 126 LEU A CA 1
ATOM 1005 C C . LEU A 1 126 ? 14.398 14.609 -1.712 1 97.38 126 LEU A C 1
ATOM 1007 O O . LEU A 1 126 ? 13.266 14.875 -2.113 1 97.38 126 LEU A O 1
ATOM 1011 N N . LEU A 1 127 ? 15.305 15.492 -1.492 1 97.19 127 LEU A N 1
ATOM 1012 C CA . LEU A 1 127 ? 14.977 16.922 -1.482 1 97.19 127 LEU A CA 1
ATOM 1013 C C . LEU A 1 127 ? 14.57 17.391 -2.873 1 97.19 127 LEU A C 1
ATOM 1015 O O . LEU A 1 127 ? 13.719 18.266 -3.01 1 97.19 127 LEU A O 1
ATOM 1019 N N . GLU A 1 128 ? 15.148 16.781 -3.887 1 96.69 128 GLU A N 1
ATOM 1020 C CA . GLU A 1 128 ? 14.82 17.125 -5.266 1 96.69 128 GLU A CA 1
ATOM 1021 C C . GLU A 1 128 ? 13.422 16.656 -5.637 1 96.69 128 GLU A C 1
ATOM 1023 O O . GLU A 1 128 ? 12.766 17.25 -6.5 1 96.69 128 GLU A O 1
ATOM 1028 N N . SER A 1 129 ? 12.945 15.664 -4.969 1 97.38 129 SER A N 1
ATOM 1029 C CA . SER A 1 129 ? 11.672 15.055 -5.316 1 97.38 129 SER A CA 1
ATOM 1030 C C . SER A 1 129 ? 10.516 15.742 -4.594 1 97.38 129 SER A C 1
ATOM 1032 O O . SER A 1 129 ? 9.367 15.656 -5.031 1 97.38 129 SER A O 1
ATOM 1034 N N . VAL A 1 130 ? 10.758 16.438 -3.516 1 97.94 130 VAL A N 1
ATOM 1035 C CA . VAL A 1 130 ? 9.734 16.906 -2.584 1 97.94 130 VAL A CA 1
ATOM 1036 C C . VAL A 1 130 ? 8.93 18.031 -3.223 1 97.94 130 VAL A C 1
ATOM 1038 O O . VAL A 1 130 ? 7.695 18.031 -3.15 1 97.94 130 VAL A O 1
ATOM 1041 N N . PRO A 1 131 ? 9.57 19.016 -3.955 1 97.19 131 PRO A N 1
ATOM 1042 C CA . PRO A 1 131 ? 8.781 20.125 -4.52 1 97.19 131 PRO A CA 1
ATOM 1043 C C . PRO A 1 131 ? 7.715 19.641 -5.5 1 97.19 131 PRO A C 1
ATOM 1045 O O . PRO A 1 131 ? 6.566 20.094 -5.445 1 97.19 131 PRO A O 1
ATOM 1048 N N . LEU A 1 132 ? 8.055 18.75 -6.371 1 96.56 132 LEU A N 1
ATOM 1049 C CA . LEU A 1 132 ? 7.086 18.219 -7.32 1 96.56 132 LEU A CA 1
ATOM 1050 C C . LEU A 1 132 ? 5.98 17.469 -6.598 1 96.56 132 LEU A C 1
ATOM 1052 O O . LEU A 1 132 ? 4.805 17.578 -6.957 1 96.56 132 LEU A O 1
ATOM 1056 N N . PHE A 1 133 ? 6.383 16.703 -5.664 1 98 133 PHE A N 1
ATOM 1057 C CA . PHE A 1 133 ? 5.422 15.961 -4.852 1 98 133 PHE A CA 1
ATOM 1058 C C . PHE A 1 133 ? 4.418 16.906 -4.207 1 98 133 PHE A C 1
ATOM 1060 O O . PHE A 1 133 ? 3.205 16.719 -4.32 1 98 133 PHE A O 1
ATOM 1067 N N . LEU A 1 134 ? 4.883 17.969 -3.562 1 98.5 134 LEU A N 1
ATOM 1068 C CA . LEU A 1 134 ? 4.012 18.922 -2.869 1 98.5 134 LEU A CA 1
ATOM 1069 C C . LEU A 1 134 ? 3.146 19.688 -3.859 1 98.5 134 LEU A C 1
ATOM 1071 O O . LEU A 1 134 ? 1.994 20.016 -3.564 1 98.5 134 LEU A O 1
ATOM 1075 N N . THR A 1 135 ? 3.686 19.953 -4.996 1 98 135 THR A N 1
ATOM 1076 C CA . THR A 1 135 ? 2.908 20.594 -6.043 1 98 135 THR A CA 1
ATOM 1077 C C . THR A 1 135 ? 1.748 19.719 -6.488 1 98 135 THR A C 1
ATOM 1079 O O . THR A 1 135 ? 0.625 20.188 -6.66 1 98 135 THR A O 1
ATOM 1082 N N . ARG A 1 136 ? 2.027 18.484 -6.645 1 97.19 136 ARG A N 1
ATOM 1083 C CA . ARG A 1 136 ? 0.99 17.547 -7.059 1 97.19 136 ARG A CA 1
ATOM 1084 C C . ARG A 1 136 ? -0.087 17.422 -5.984 1 97.19 136 ARG A C 1
ATOM 1086 O O . ARG A 1 136 ? -1.28 17.391 -6.297 1 97.19 136 ARG A O 1
ATOM 1093 N N . MET A 1 137 ? 0.311 17.297 -4.715 1 98.38 137 MET A N 1
ATOM 1094 C CA . MET A 1 137 ? -0.663 17.234 -3.629 1 98.38 137 MET A CA 1
ATOM 1095 C C . MET A 1 137 ? -1.519 18.5 -3.592 1 98.38 137 MET A C 1
ATOM 1097 O O . MET A 1 137 ? -2.729 18.422 -3.373 1 98.38 137 MET A O 1
ATOM 1101 N N . THR A 1 138 ? -0.874 19.656 -3.826 1 98.31 138 THR A N 1
ATOM 1102 C CA . THR A 1 138 ? -1.595 20.922 -3.891 1 98.31 138 THR A CA 1
ATOM 1103 C C . THR A 1 138 ? -2.66 20.875 -4.98 1 98.31 138 THR A C 1
ATOM 1105 O O . THR A 1 138 ? -3.805 21.281 -4.754 1 98.31 138 THR A O 1
ATOM 1108 N N . LYS A 1 139 ? -2.309 20.344 -6.117 1 97.19 139 LYS A N 1
ATOM 1109 C CA . LYS A 1 139 ? -3.244 20.25 -7.234 1 97.19 139 LYS A CA 1
ATOM 1110 C C . LYS A 1 139 ? -4.438 19.375 -6.879 1 97.19 139 LYS A C 1
ATOM 1112 O O . LYS A 1 139 ? -5.566 19.656 -7.273 1 97.19 139 LYS A O 1
ATOM 1117 N N . PHE A 1 140 ? -4.188 18.328 -6.164 1 97.5 140 PHE A N 1
ATOM 1118 C CA . PHE A 1 140 ? -5.27 17.438 -5.762 1 97.5 140 PHE A CA 1
ATOM 1119 C C . PHE A 1 140 ? -6.219 18.125 -4.797 1 97.5 140 PHE A C 1
ATOM 1121 O O . PHE A 1 140 ? -7.438 17.984 -4.895 1 97.5 140 PHE A O 1
ATOM 1128 N N . ILE A 1 141 ? -5.68 18.906 -3.869 1 98.19 141 ILE A N 1
ATOM 1129 C CA . ILE A 1 141 ? -6.512 19.641 -2.932 1 98.19 141 ILE A CA 1
ATOM 1130 C C . ILE A 1 141 ? -7.367 20.656 -3.691 1 98.19 141 ILE A C 1
ATOM 1132 O O . ILE A 1 141 ? -8.578 20.75 -3.469 1 98.19 141 ILE A O 1
ATOM 1136 N N . GLU A 1 142 ? -6.746 21.312 -4.602 1 97.81 142 GLU A N 1
ATOM 1137 C CA . GLU A 1 142 ? -7.422 22.375 -5.34 1 97.81 142 GLU A CA 1
ATOM 1138 C C . GLU A 1 142 ? -8.445 21.797 -6.312 1 97.81 142 GLU A C 1
ATOM 1140 O O . GLU A 1 142 ? -9.484 22.422 -6.566 1 97.81 142 GLU A O 1
ATOM 1145 N N . ALA A 1 143 ? -8.195 20.641 -6.84 1 96.06 143 ALA A N 1
ATOM 1146 C CA . ALA A 1 143 ? -9.055 20.031 -7.855 1 96.06 143 ALA A CA 1
ATOM 1147 C C . ALA A 1 143 ? -10.219 19.297 -7.211 1 96.06 143 ALA A C 1
ATOM 1149 O O . ALA A 1 143 ? -11.148 18.859 -7.902 1 96.06 143 ALA A O 1
ATOM 1150 N N . ASN A 1 144 ? -10.164 19.094 -5.914 1 97.31 144 ASN A N 1
ATOM 1151 C CA . ASN A 1 144 ? -11.258 18.422 -5.23 1 97.31 144 ASN A CA 1
ATOM 1152 C C . ASN A 1 144 ? -12.578 19.156 -5.422 1 97.31 144 ASN A C 1
ATOM 1154 O O . ASN A 1 144 ? -12.719 20.312 -5.012 1 97.31 144 ASN A O 1
ATOM 1158 N N . PRO A 1 145 ? -13.547 18.5 -5.996 1 94.75 145 PRO A N 1
ATOM 1159 C CA . PRO A 1 145 ? -14.781 19.203 -6.355 1 94.75 145 PRO A CA 1
ATOM 1160 C C . PRO A 1 145 ? -15.562 19.688 -5.137 1 94.75 145 PRO A C 1
ATOM 1162 O O . PRO A 1 145 ? -16.344 20.625 -5.242 1 94.75 145 PRO A O 1
ATOM 1165 N N . SER A 1 146 ? -15.398 19.125 -3.998 1 96.06 146 SER A N 1
ATOM 1166 C CA . SER A 1 146 ? -16.125 19.531 -2.795 1 96.06 146 SER A CA 1
ATOM 1167 C C . SER A 1 146 ? -15.617 20.875 -2.266 1 96.06 146 SER A C 1
ATOM 1169 O O . SER A 1 146 ? -16.281 21.516 -1.451 1 96.06 146 SER A O 1
ATOM 1171 N N . LYS A 1 147 ? -14.453 21.219 -2.625 1 96.94 147 LYS A N 1
ATOM 1172 C CA . LYS A 1 147 ? -13.797 22.438 -2.164 1 96.94 147 LYS A CA 1
ATOM 1173 C C . LYS A 1 147 ? -13.672 22.453 -0.644 1 96.94 147 LYS A C 1
ATOM 1175 O O . LYS A 1 147 ? -13.703 23.516 -0.024 1 96.94 147 LYS A O 1
ATOM 1180 N N . SER A 1 148 ? -13.578 21.281 -0.078 1 96.25 148 SER A N 1
ATOM 1181 C CA . SER A 1 148 ? -13.562 21.094 1.37 1 96.25 148 SER A CA 1
ATOM 1182 C C . SER A 1 148 ? -12.195 21.453 1.95 1 96.25 148 SER A C 1
ATOM 1184 O O . SER A 1 148 ? -12.062 21.656 3.158 1 96.25 148 SER A O 1
ATOM 1186 N N . GLY A 1 149 ? -11.18 21.438 1.102 1 97.62 149 GLY A N 1
ATOM 1187 C CA . GLY A 1 149 ? -9.812 21.594 1.575 1 97.62 149 GLY A CA 1
ATOM 1188 C C . GLY A 1 149 ? -9.141 20.266 1.914 1 97.62 149 GLY A C 1
ATOM 1189 O O . GLY A 1 149 ? -7.969 20.234 2.279 1 97.62 149 GLY A O 1
ATOM 1190 N N . TYR A 1 150 ? -9.891 19.172 1.846 1 98.62 150 TYR A N 1
ATOM 1191 C CA . TYR A 1 150 ? -9.328 17.844 1.999 1 98.62 150 TYR A CA 1
ATOM 1192 C C . TYR A 1 150 ? -8.859 17.281 0.657 1 98.62 150 TYR A C 1
ATOM 1194 O O . TYR A 1 150 ? -9.172 17.844 -0.395 1 98.62 150 TYR A O 1
ATOM 1202 N N . LEU A 1 151 ? -8.086 16.266 0.676 1 98.69 151 LEU A N 1
ATOM 1203 C CA . LEU A 1 151 ? -7.559 15.656 -0.542 1 98.69 151 LEU A CA 1
ATOM 1204 C C . LEU A 1 151 ? -8.656 14.93 -1.312 1 98.69 151 LEU A C 1
ATOM 1206 O O . LEU A 1 151 ? -8.719 15.016 -2.539 1 98.69 151 LEU A O 1
ATOM 1210 N N . VAL A 1 152 ? -9.469 14.195 -0.534 1 98.44 152 VAL A N 1
ATOM 1211 C CA . VAL A 1 152 ? -10.477 13.352 -1.158 1 98.44 152 VAL A CA 1
ATOM 1212 C C . VAL A 1 152 ? -11.836 13.617 -0.522 1 98.44 152 VAL A C 1
ATOM 1214 O O . VAL A 1 152 ? -11.977 13.586 0.703 1 98.44 152 VAL A O 1
ATOM 1217 N N . GLY A 1 153 ? -12.805 13.859 -1.307 1 97.81 153 GLY A N 1
ATOM 1218 C CA . GLY A 1 153 ? -14.18 13.984 -0.831 1 97.81 153 GLY A CA 1
ATOM 1219 C C . GLY A 1 153 ? -14.398 15.227 0.02 1 97.81 153 GLY A C 1
ATOM 1220 O O . GLY A 1 153 ? -13.648 16.203 -0.08 1 97.81 153 GLY A O 1
ATOM 1221 N N . SER A 1 154 ? -15.477 15.219 0.803 1 98.19 154 SER A N 1
ATOM 1222 C CA . SER A 1 154 ? -15.922 16.406 1.513 1 98.19 154 SER A CA 1
ATOM 1223 C C . SER A 1 154 ? -15.57 16.344 2.996 1 98.19 154 SER A C 1
ATOM 1225 O O . SER A 1 154 ? -15.789 17.297 3.74 1 98.19 154 SER A O 1
ATOM 1227 N N . GLU A 1 155 ? -15.07 15.227 3.406 1 98 155 GLU A N 1
ATOM 1228 C CA . GLU A 1 155 ? -14.734 15.023 4.812 1 98 155 GLU A CA 1
ATOM 1229 C C . GLU A 1 155 ? -13.305 14.516 4.965 1 98 155 GLU A C 1
ATOM 1231 O O . GLU A 1 155 ? -12.695 14.039 4 1 98 155 GLU A O 1
ATOM 1236 N N . LEU A 1 156 ? -12.797 14.625 6.172 1 98.62 156 LEU A N 1
ATOM 1237 C CA . LEU A 1 156 ? -11.453 14.141 6.492 1 98.62 156 LEU A CA 1
ATOM 1238 C C . LEU A 1 156 ? -11.328 12.656 6.18 1 98.62 156 LEU A C 1
ATOM 1240 O O . LEU A 1 156 ? -12.219 11.867 6.523 1 98.62 156 LEU A O 1
ATOM 1244 N N . THR A 1 157 ? -10.312 12.273 5.473 1 98.81 157 THR A N 1
ATOM 1245 C CA . THR A 1 157 ? -9.977 10.867 5.266 1 98.81 157 THR A CA 1
ATOM 1246 C C . THR A 1 157 ? -8.586 10.562 5.824 1 98.81 157 THR A C 1
ATOM 1248 O O . THR A 1 157 ? -7.852 11.469 6.211 1 98.81 157 THR A O 1
ATOM 1251 N N . TRP A 1 158 ? -8.203 9.281 5.859 1 98.88 158 TRP A N 1
ATOM 1252 C CA . TRP A 1 158 ? -6.891 8.883 6.348 1 98.88 158 TRP A CA 1
ATOM 1253 C C . TRP A 1 158 ? -5.785 9.438 5.457 1 98.88 158 TRP A C 1
ATOM 1255 O O . TRP A 1 158 ? -4.652 9.633 5.914 1 98.88 158 TRP A O 1
ATOM 1265 N N . THR A 1 159 ? -6.125 9.727 4.238 1 98.81 159 THR A N 1
ATOM 1266 C CA . THR A 1 159 ? -5.156 10.289 3.307 1 98.81 159 THR A CA 1
ATOM 1267 C C . THR A 1 159 ? -4.68 11.656 3.787 1 98.81 159 THR A C 1
ATOM 1269 O O . THR A 1 159 ? -3.508 12.008 3.627 1 98.81 159 THR A O 1
ATOM 1272 N N . ASP A 1 160 ? -5.566 12.438 4.312 1 98.94 160 ASP A N 1
ATOM 1273 C CA . ASP A 1 160 ? -5.215 13.742 4.859 1 98.94 160 ASP A CA 1
ATOM 1274 C C . ASP A 1 160 ? -4.254 13.602 6.035 1 98.94 160 ASP A C 1
ATOM 1276 O O . ASP A 1 160 ? -3.297 14.375 6.156 1 98.94 160 ASP A O 1
ATOM 1280 N N . VAL A 1 161 ? -4.52 12.656 6.898 1 98.94 161 VAL A N 1
ATOM 1281 C CA . VAL A 1 161 ? -3.678 12.398 8.062 1 98.94 161 VAL A CA 1
ATOM 1282 C C . VAL A 1 161 ? -2.289 11.953 7.605 1 98.94 161 VAL A C 1
ATOM 1284 O O . VAL A 1 161 ? -1.277 12.406 8.141 1 98.94 161 VAL A O 1
ATOM 1287 N N . CYS A 1 162 ? -2.238 11.102 6.621 1 98.88 162 CYS A N 1
ATOM 1288 C CA . CYS A 1 162 ? -0.974 10.633 6.07 1 98.88 162 CYS A CA 1
ATOM 1289 C C . CYS A 1 162 ? -0.151 11.789 5.516 1 98.88 162 CYS A C 1
ATOM 1291 O O . CYS A 1 162 ? 1.056 11.867 5.754 1 98.88 162 CYS A O 1
ATOM 1293 N N . LEU A 1 163 ? -0.823 12.664 4.773 1 98.88 163 LEU A N 1
ATOM 1294 C CA . LEU A 1 163 ? -0.101 13.789 4.195 1 98.88 163 LEU A CA 1
ATOM 1295 C C . LEU A 1 163 ? 0.453 14.695 5.289 1 98.88 163 LEU A C 1
ATOM 1297 O O . LEU A 1 163 ? 1.604 15.133 5.211 1 98.88 163 LEU A O 1
ATOM 1301 N N . ALA A 1 164 ? -0.351 15 6.258 1 98.88 164 ALA A N 1
ATOM 1302 C CA . ALA A 1 164 ? 0.09 15.859 7.352 1 98.88 164 ALA A CA 1
ATOM 1303 C C . ALA A 1 164 ? 1.313 15.273 8.055 1 98.88 164 ALA A C 1
ATOM 1305 O O . ALA A 1 164 ? 2.279 15.992 8.328 1 98.88 164 ALA A O 1
ATOM 1306 N N . TYR A 1 165 ? 1.264 14.016 8.312 1 98.56 165 TYR A N 1
ATOM 1307 C CA . TYR A 1 165 ? 2.381 13.359 8.984 1 98.56 165 TYR A CA 1
ATOM 1308 C C . TYR A 1 165 ? 3.607 13.305 8.086 1 98.56 165 TYR A C 1
ATOM 1310 O O . TYR A 1 165 ? 4.734 13.5 8.547 1 98.56 165 TYR A O 1
ATOM 1318 N N . THR A 1 166 ? 3.408 12.992 6.801 1 98.62 166 THR A N 1
ATOM 1319 C CA . THR A 1 166 ? 4.504 12.992 5.836 1 98.62 166 THR A CA 1
ATOM 1320 C C . THR A 1 166 ? 5.223 14.336 5.836 1 98.62 166 THR A C 1
ATOM 1322 O O . THR A 1 166 ? 6.453 14.398 5.797 1 98.62 166 THR A O 1
ATOM 1325 N N . LEU A 1 167 ? 4.449 15.422 5.867 1 98.62 167 LEU A N 1
ATOM 1326 C CA . LEU A 1 167 ? 5.051 16.75 5.891 1 98.62 167 LEU A CA 1
ATOM 1327 C C . LEU A 1 167 ? 5.891 16.938 7.152 1 98.62 167 LEU A C 1
ATOM 1329 O O . LEU A 1 167 ? 6.945 17.578 7.105 1 98.62 167 LEU A O 1
ATOM 1333 N N . ASP A 1 168 ? 5.422 16.438 8.32 1 97.56 168 ASP A N 1
ATOM 1334 C CA . ASP A 1 168 ? 6.227 16.5 9.539 1 97.56 168 ASP A CA 1
ATOM 1335 C C . ASP A 1 168 ? 7.578 15.805 9.344 1 97.56 168 ASP A C 1
ATOM 1337 O O . ASP A 1 168 ? 8.609 16.328 9.758 1 97.56 168 ASP A O 1
ATOM 1341 N N . ILE A 1 169 ? 7.535 14.648 8.75 1 97.19 169 ILE A N 1
ATOM 1342 C CA . ILE A 1 169 ? 8.758 13.898 8.484 1 97.19 169 ILE A CA 1
ATOM 1343 C C . ILE A 1 169 ? 9.695 14.734 7.621 1 97.19 169 ILE A C 1
ATOM 1345 O O . ILE A 1 169 ? 10.883 14.867 7.926 1 97.19 169 ILE A O 1
ATOM 1349 N N . LEU A 1 170 ? 9.156 15.328 6.59 1 97.81 170 LEU A N 1
ATOM 1350 C CA . LEU A 1 170 ? 9.961 16.094 5.641 1 97.81 170 LEU A CA 1
ATOM 1351 C C . LEU A 1 170 ? 10.523 17.344 6.289 1 97.81 170 LEU A C 1
ATOM 1353 O O . LEU A 1 170 ? 11.664 17.734 6.023 1 97.81 170 LEU A O 1
ATOM 1357 N N . LYS A 1 171 ? 9.742 18 7.117 1 97.5 171 LYS A N 1
ATOM 1358 C CA . LYS A 1 171 ? 10.203 19.188 7.844 1 97.5 171 LYS A CA 1
ATOM 1359 C C . LYS A 1 171 ? 11.352 18.828 8.789 1 97.5 171 LYS A C 1
ATOM 1361 O O . LYS A 1 171 ? 12.18 19.688 9.109 1 97.5 171 LYS A O 1
ATOM 1366 N N . GLY A 1 172 ? 11.383 17.609 9.234 1 96 172 GLY A N 1
ATOM 1367 C CA . GLY A 1 172 ? 12.508 17.125 10.031 1 96 172 GLY A CA 1
ATOM 1368 C C . GLY A 1 172 ? 13.805 17.062 9.25 1 96 172 GLY A C 1
ATOM 1369 O O . GLY A 1 172 ? 14.891 17.125 9.836 1 96 172 GLY A O 1
ATOM 1370 N N . VAL A 1 173 ? 13.672 16.938 7.961 1 96.12 173 VAL A N 1
ATOM 1371 C CA . VAL A 1 173 ? 14.844 16.906 7.094 1 96.12 173 VAL A CA 1
ATOM 1372 C C . VAL A 1 173 ? 15.258 18.328 6.746 1 96.12 173 VAL A C 1
ATOM 1374 O O . VAL A 1 173 ? 16.438 18.672 6.816 1 96.12 173 VAL A O 1
ATOM 1377 N N . GLU A 1 174 ? 14.359 19.141 6.375 1 96.75 174 GLU A N 1
ATOM 1378 C CA . GLU A 1 174 ? 14.516 20.547 6.016 1 96.75 174 GLU A CA 1
ATOM 1379 C C . GLU A 1 174 ? 13.328 21.375 6.5 1 96.75 174 GLU A C 1
ATOM 1381 O O . GLU A 1 174 ? 12.258 21.359 5.887 1 96.75 174 GLU A O 1
ATOM 1386 N N . PRO A 1 175 ? 13.477 22.172 7.492 1 96.75 175 PRO A N 1
ATOM 1387 C CA . PRO A 1 175 ? 12.383 22.844 8.172 1 96.75 175 PRO A CA 1
ATOM 1388 C C . PRO A 1 175 ? 11.547 23.719 7.234 1 96.75 175 PRO A C 1
ATOM 1390 O O . PRO A 1 175 ? 10.336 23.859 7.426 1 96.75 175 PRO A O 1
ATOM 1393 N N . ASN A 1 176 ? 12.086 24.25 6.18 1 96.44 176 ASN A N 1
ATOM 1394 C CA . ASN A 1 176 ? 11.383 25.156 5.293 1 96.44 176 ASN A CA 1
ATOM 1395 C C . ASN A 1 176 ? 10.984 24.484 3.984 1 96.44 176 ASN A C 1
ATOM 1397 O O . ASN A 1 176 ? 10.773 25.156 2.973 1 96.44 176 ASN A O 1
ATOM 1401 N N . ILE A 1 177 ? 10.875 23.203 4.012 1 96.69 177 ILE A N 1
ATOM 1402 C CA . ILE A 1 177 ? 10.742 22.391 2.807 1 96.69 177 ILE A CA 1
ATOM 1403 C C . ILE A 1 177 ? 9.438 22.734 2.094 1 96.69 177 ILE A C 1
ATOM 1405 O O . ILE A 1 177 ? 9.328 22.578 0.876 1 96.69 177 ILE A O 1
ATOM 1409 N N . ALA A 1 178 ? 8.414 23.25 2.836 1 97.44 178 ALA A N 1
ATOM 1410 C CA . ALA A 1 178 ? 7.105 23.531 2.256 1 97.44 178 ALA A CA 1
ATOM 1411 C C . ALA A 1 178 ? 6.852 25.047 2.186 1 97.44 178 ALA A C 1
ATOM 1413 O O . ALA A 1 178 ? 5.707 25.484 2.055 1 97.44 178 ALA A O 1
ATOM 1414 N N . ALA A 1 179 ? 7.844 25.844 2.324 1 97.38 179 ALA A N 1
ATOM 1415 C CA . ALA A 1 179 ? 7.723 27.297 2.375 1 97.38 179 ALA A CA 1
ATOM 1416 C C . ALA A 1 179 ? 6.977 27.828 1.153 1 97.38 179 ALA A C 1
ATOM 1418 O O . ALA A 1 179 ? 6.188 28.766 1.261 1 97.38 179 ALA A O 1
ATOM 1419 N N . ASP A 1 180 ? 7.176 27.25 0.004 1 97.31 180 ASP A N 1
ATOM 1420 C CA . ASP A 1 180 ? 6.586 27.719 -1.244 1 97.31 180 ASP A CA 1
ATOM 1421 C C . ASP A 1 180 ? 5.262 27.016 -1.524 1 97.31 180 ASP A C 1
ATOM 1423 O O . ASP A 1 180 ? 4.738 27.094 -2.639 1 97.31 180 ASP A O 1
ATOM 1427 N N . HIS A 1 181 ? 4.711 26.312 -0.529 1 98.31 181 HIS A N 1
ATOM 1428 C CA . HIS A 1 181 ? 3.477 25.562 -0.708 1 98.31 181 HIS A CA 1
ATOM 1429 C C . HIS A 1 181 ? 2.473 25.875 0.398 1 98.31 181 HIS A C 1
ATOM 1431 O O . HIS A 1 181 ? 2.162 25 1.222 1 98.31 181 HIS A O 1
ATOM 1437 N N . PRO A 1 182 ? 1.956 27.094 0.381 1 97.94 182 PRO A N 1
ATOM 1438 C CA . PRO A 1 182 ? 1.062 27.547 1.454 1 97.94 182 PRO A CA 1
ATOM 1439 C C . PRO A 1 182 ? -0.175 26.656 1.592 1 97.94 182 PRO A C 1
ATOM 1441 O O . PRO A 1 182 ? -0.672 26.453 2.703 1 97.94 182 PRO A O 1
ATOM 1444 N N . LYS A 1 183 ? -0.684 26.141 0.461 1 98.25 183 LYS A N 1
ATOM 1445 C CA . LYS A 1 183 ? -1.875 25.297 0.513 1 98.25 183 LYS A CA 1
ATOM 1446 C C . LYS A 1 183 ? -1.614 24.031 1.316 1 98.25 183 LYS A C 1
ATOM 1448 O O . LYS A 1 183 ? -2.498 23.547 2.025 1 98.25 183 LYS A O 1
ATOM 1453 N N . ILE A 1 184 ? -0.448 23.484 1.144 1 98.75 184 ILE A N 1
ATOM 1454 C CA . ILE A 1 184 ? -0.071 22.297 1.884 1 98.75 184 ILE A CA 1
ATOM 1455 C C . ILE A 1 184 ? 0.044 22.609 3.371 1 98.75 184 ILE A C 1
ATOM 1457 O O . ILE A 1 184 ? -0.362 21.828 4.219 1 98.75 184 ILE A O 1
ATOM 1461 N N . GLN A 1 185 ? 0.633 23.734 3.695 1 98.44 185 GLN A N 1
ATOM 1462 C CA . GLN A 1 185 ? 0.758 24.156 5.086 1 98.44 185 GLN A CA 1
ATOM 1463 C C . GLN A 1 185 ? -0.613 24.375 5.719 1 98.44 185 GLN A C 1
ATOM 1465 O O . GLN A 1 185 ? -0.847 23.984 6.859 1 98.44 185 GLN A O 1
ATOM 1470 N N . GLU A 1 186 ? -1.468 25.016 4.965 1 98.56 186 GLU A N 1
ATOM 1471 C CA . GLU A 1 186 ? -2.842 25.203 5.422 1 98.56 186 GLU A CA 1
ATOM 1472 C C . GLU A 1 186 ? -3.537 23.875 5.668 1 98.56 186 GLU A C 1
ATOM 1474 O O . GLU A 1 186 ? -4.262 23.719 6.652 1 98.56 186 GLU A O 1
ATOM 1479 N N . HIS A 1 187 ? -3.352 22.953 4.762 1 98.81 187 HIS A N 1
ATOM 1480 C CA . HIS A 1 187 ? -3.922 21.609 4.883 1 98.81 187 HIS A CA 1
ATOM 1481 C C . HIS A 1 187 ? -3.449 20.922 6.164 1 98.81 187 HIS A C 1
ATOM 1483 O O . HIS A 1 187 ? -4.254 20.359 6.906 1 98.81 187 HIS A O 1
ATOM 1489 N N . GLN A 1 188 ? -2.172 20.984 6.379 1 98.81 188 GLN A N 1
ATOM 1490 C CA . GLN A 1 188 ? -1.639 20.344 7.578 1 98.81 188 GLN A CA 1
ATOM 1491 C C . GLN A 1 188 ? -2.223 20.969 8.844 1 98.81 188 GLN A C 1
ATOM 1493 O O . GLN A 1 188 ? -2.598 20.266 9.773 1 98.81 188 GLN A O 1
ATOM 1498 N N . GLU A 1 189 ? -2.252 22.281 8.883 1 98.56 189 GLU A N 1
ATOM 1499 C CA . GLU A 1 189 ? -2.838 22.969 10.023 1 98.56 189 GLU A CA 1
ATOM 1500 C C . GLU A 1 189 ? -4.285 22.531 10.25 1 98.56 189 GLU A C 1
ATOM 1502 O O . GLU A 1 189 ? -4.711 22.344 11.391 1 98.56 189 GLU A O 1
ATOM 1507 N N . LYS A 1 190 ? -5.051 22.438 9.203 1 98.69 190 LYS A N 1
ATOM 1508 C CA . LYS A 1 190 ? -6.438 21.984 9.273 1 98.69 190 LYS A CA 1
ATOM 1509 C C . LYS A 1 190 ? -6.531 20.609 9.93 1 98.69 190 LYS A C 1
ATOM 1511 O O . LYS A 1 190 ? -7.414 20.359 10.758 1 98.69 190 LYS A O 1
ATOM 1516 N N . ILE A 1 191 ? -5.648 19.703 9.555 1 98.88 191 ILE A N 1
ATOM 1517 C CA . ILE A 1 191 ? -5.668 18.344 10.086 1 98.88 191 ILE A CA 1
ATOM 1518 C C . ILE A 1 191 ? -5.25 18.359 11.555 1 98.88 191 ILE A C 1
ATOM 1520 O O . ILE A 1 191 ? -5.91 17.766 12.406 1 98.88 191 ILE A O 1
ATOM 1524 N N . TRP A 1 192 ? -4.145 19.094 11.875 1 98.62 192 TRP A N 1
ATOM 1525 C CA . TRP A 1 192 ? -3.604 19.125 13.234 1 98.62 192 TRP A CA 1
ATOM 1526 C C . TRP A 1 192 ? -4.539 19.859 14.18 1 98.62 192 TRP A C 1
ATOM 1528 O O . TRP A 1 192 ? -4.461 19.688 15.398 1 98.62 192 TRP A O 1
ATOM 1538 N N . SER A 1 193 ? -5.457 20.609 13.625 1 98.38 193 SER A N 1
ATOM 1539 C CA . SER A 1 193 ? -6.371 21.391 14.445 1 98.38 193 SER A CA 1
ATOM 1540 C C . SER A 1 193 ? -7.641 20.609 14.766 1 98.38 193 SER A C 1
ATOM 1542 O O . SER A 1 193 ? -8.484 21.078 15.531 1 98.38 193 SER A O 1
ATOM 1544 N N . GLN A 1 194 ? -7.828 19.422 14.078 1 98.62 194 GLN A N 1
ATOM 1545 C CA . GLN A 1 194 ? -8.953 18.594 14.492 1 98.62 194 GLN A CA 1
ATOM 1546 C C . GLN A 1 194 ? -8.93 18.359 16 1 98.62 194 GLN A C 1
ATOM 1548 O O . GLN A 1 194 ? -7.895 17.984 16.562 1 98.62 194 GLN A O 1
ATOM 1553 N N . PRO A 1 195 ? -9.992 18.469 16.688 1 98.38 195 PRO A N 1
ATOM 1554 C CA . PRO A 1 195 ? -9.992 18.469 18.156 1 98.38 195 PRO A CA 1
ATOM 1555 C C . PRO A 1 195 ? -9.344 17.219 18.75 1 98.38 195 PRO A C 1
ATOM 1557 O O . PRO A 1 195 ? -8.477 17.328 19.625 1 98.38 195 PRO A O 1
ATOM 1560 N N . ARG A 1 196 ? -9.711 16.078 18.312 1 98.19 196 ARG A N 1
ATOM 1561 C CA . ARG A 1 196 ? -9.195 14.836 18.891 1 98.19 196 ARG A CA 1
ATOM 1562 C C . ARG A 1 196 ? -7.727 14.633 18.531 1 98.19 196 ARG A C 1
ATOM 1564 O O . ARG A 1 196 ? -6.945 14.141 19.359 1 98.19 196 ARG A O 1
ATOM 1571 N N . ILE A 1 197 ? -7.316 14.992 17.328 1 98.44 197 ILE A N 1
ATOM 1572 C CA . ILE A 1 197 ? -5.926 14.906 16.906 1 98.44 197 ILE A CA 1
ATOM 1573 C C . ILE A 1 197 ? -5.082 15.914 17.688 1 98.44 197 ILE A C 1
ATOM 1575 O O . ILE A 1 197 ? -4.004 15.578 18.172 1 98.44 197 ILE A O 1
ATOM 1579 N N . LYS A 1 198 ? -5.566 17.094 17.797 1 98.19 198 LYS A N 1
ATOM 1580 C CA . LYS A 1 198 ? -4.871 18.141 18.531 1 98.19 198 LYS A CA 1
ATOM 1581 C C . LYS A 1 198 ? -4.645 17.734 19.984 1 98.19 198 LYS A C 1
ATOM 1583 O O . LYS A 1 198 ? -3.559 17.938 20.531 1 98.19 198 LYS A O 1
ATOM 1588 N N . ALA A 1 199 ? -5.691 17.172 20.594 1 97.75 199 ALA A N 1
ATOM 1589 C CA . ALA A 1 199 ? -5.586 16.703 21.969 1 97.75 199 ALA A CA 1
ATOM 1590 C C . ALA A 1 199 ? -4.477 15.672 22.109 1 97.75 199 ALA A C 1
ATOM 1592 O O . ALA A 1 199 ? -3.709 15.703 23.078 1 97.75 199 ALA A O 1
ATOM 1593 N N . TYR A 1 200 ? -4.391 14.758 21.188 1 97.25 200 TYR A N 1
ATOM 1594 C CA . TYR A 1 200 ? -3.346 13.734 21.203 1 97.25 200 TYR A CA 1
ATOM 1595 C C . TYR A 1 200 ? -1.969 14.367 21.016 1 97.25 200 TYR A C 1
ATOM 1597 O O . TYR A 1 200 ? -1.028 14.047 21.75 1 97.25 200 TYR A O 1
ATOM 1605 N N . ARG A 1 201 ? -1.866 15.312 20.062 1 96.81 201 ARG A N 1
ATOM 1606 C CA . ARG A 1 201 ? -0.571 15.867 19.688 1 96.81 201 ARG A CA 1
ATOM 1607 C C . ARG A 1 201 ? -0.021 16.766 20.781 1 96.81 201 ARG A C 1
ATOM 1609 O O . ARG A 1 201 ? 1.183 17.031 20.844 1 96.81 201 ARG A O 1
ATOM 1616 N N . THR A 1 202 ? -0.838 17.188 21.656 1 95.44 202 THR A N 1
ATOM 1617 C CA . THR A 1 202 ? -0.42 18.094 22.703 1 95.44 202 THR A CA 1
ATOM 1618 C C . THR A 1 202 ? -0.051 17.328 23.969 1 95.44 202 THR A C 1
ATOM 1620 O O . THR A 1 202 ? 0.447 17.906 24.938 1 95.44 202 THR A O 1
ATOM 1623 N N . LYS A 1 203 ? -0.325 16.031 23.891 1 93.56 203 LYS A N 1
ATOM 1624 C CA . LYS A 1 203 ? 0.07 15.219 25.031 1 93.56 203 LYS A CA 1
ATOM 1625 C C . LYS A 1 203 ? 1.589 15.148 25.156 1 93.56 203 LYS A C 1
ATOM 1627 O O . LYS A 1 203 ? 2.287 14.922 24.172 1 93.56 203 LYS A O 1
ATOM 1632 N N . GLN A 1 204 ? 2.059 15.289 26.297 1 86.81 204 GLN A N 1
ATOM 1633 C CA . GLN A 1 204 ? 3.498 15.273 26.547 1 86.81 204 GLN A CA 1
ATOM 1634 C C . GLN A 1 204 ? 4.066 13.867 26.391 1 86.81 204 GLN A C 1
ATOM 1636 O O . GLN A 1 204 ? 5.207 13.703 25.938 1 86.81 204 GLN A O 1
ATOM 1641 N N . GLU A 1 205 ? 3.24 12.852 26.672 1 87.56 205 GLU A N 1
ATOM 1642 C CA . GLU A 1 205 ? 3.729 11.477 26.703 1 87.56 205 GLU A CA 1
ATOM 1643 C C . GLU A 1 205 ? 3.607 10.82 25.328 1 87.56 205 GLU A C 1
ATOM 1645 O O . GLU A 1 205 ? 3.936 9.648 25.156 1 87.56 205 GLU A O 1
ATOM 1650 N N . ARG A 1 206 ? 3.297 11.602 24.344 1 87.38 206 ARG A N 1
ATOM 1651 C CA . ARG A 1 206 ? 3.17 10.977 23.031 1 87.38 206 ARG A CA 1
ATOM 1652 C C . ARG A 1 206 ? 4.535 10.562 22.484 1 87.38 206 ARG A C 1
ATOM 1654 O O . ARG A 1 206 ? 5.547 11.203 22.781 1 87.38 206 ARG A O 1
ATOM 1661 N N . PRO A 1 207 ? 4.527 9.445 21.75 1 86.38 207 PRO A N 1
ATOM 1662 C CA . PRO A 1 207 ? 5.812 9.047 21.172 1 86.38 207 PRO A CA 1
ATOM 1663 C C . PRO A 1 207 ? 6.297 10.023 20.094 1 86.38 207 PRO A C 1
ATOM 1665 O O . PRO A 1 207 ? 5.484 10.562 19.344 1 86.38 207 PRO A O 1
ATOM 1668 N N . THR A 1 208 ? 7.738 10.281 20.172 1 82.69 208 THR A N 1
ATOM 1669 C CA . THR A 1 208 ? 8.305 11.18 19.172 1 82.69 208 THR A CA 1
ATOM 1670 C C . THR A 1 208 ? 9.492 10.539 18.469 1 82.69 208 THR A C 1
ATOM 1672 O O . THR A 1 208 ? 10.188 9.703 19.062 1 82.69 208 THR A O 1
ATOM 1675 N N . MET B 1 1 ? -24.953 1.731 -15.828 1 52.28 1 MET B N 1
ATOM 1676 C CA . MET B 1 1 ? -23.953 2.531 -16.516 1 52.28 1 MET B CA 1
ATOM 1677 C C . MET B 1 1 ? -22.719 1.696 -16.844 1 52.28 1 MET B C 1
ATOM 1679 O O . MET B 1 1 ? -22.219 0.96 -15.984 1 52.28 1 MET B O 1
ATOM 1683 N N . THR B 1 2 ? -22.375 1.475 -18.141 1 63.81 2 THR B N 1
ATOM 1684 C CA . THR B 1 2 ? -21.328 0.524 -18.484 1 63.81 2 THR B CA 1
ATOM 1685 C C . THR B 1 2 ? -19.938 1.122 -18.234 1 63.81 2 THR B C 1
ATOM 1687 O O . THR B 1 2 ? -19.625 2.197 -18.75 1 63.81 2 THR B O 1
ATOM 1690 N N . VAL B 1 3 ? -19.172 0.709 -17.141 1 74.56 3 VAL B N 1
ATOM 1691 C CA . VAL B 1 3 ? -17.812 1.148 -16.859 1 74.56 3 VAL B CA 1
ATOM 1692 C C . VAL B 1 3 ? -16.828 0.463 -17.797 1 74.56 3 VAL B C 1
ATOM 1694 O O . VAL B 1 3 ? -16.875 -0.758 -17.969 1 74.56 3 VAL B O 1
ATOM 1697 N N . LYS B 1 4 ? -16.141 1.347 -18.609 1 92.88 4 LYS B N 1
ATOM 1698 C CA . LYS B 1 4 ? -15.062 0.849 -19.469 1 92.88 4 LYS B CA 1
ATOM 1699 C C . LYS B 1 4 ? -13.695 1.178 -18.875 1 92.88 4 LYS B C 1
ATOM 1701 O O . LYS B 1 4 ? -13.508 2.25 -18.297 1 92.88 4 LYS B O 1
ATOM 1706 N N . TYR B 1 5 ? -12.828 0.193 -19.047 1 97.94 5 TYR B N 1
ATOM 1707 C CA . TYR B 1 5 ? -11.484 0.364 -18.5 1 97.94 5 TYR B CA 1
ATOM 1708 C C . TYR B 1 5 ? -10.453 0.452 -19.609 1 97.94 5 TYR B C 1
ATOM 1710 O O . TYR B 1 5 ? -10.594 -0.195 -20.656 1 97.94 5 TYR B O 1
ATOM 1718 N N . LYS B 1 6 ? -9.492 1.271 -19.422 1 98.31 6 LYS B N 1
ATOM 1719 C CA . LYS B 1 6 ? -8.242 1.266 -20.188 1 98.31 6 LYS B CA 1
ATOM 1720 C C . LYS B 1 6 ? -7.039 1.228 -19.25 1 98.31 6 LYS B C 1
ATOM 1722 O O . LYS B 1 6 ? -6.859 2.121 -18.422 1 98.31 6 LYS B O 1
ATOM 1727 N N . LEU B 1 7 ? -6.285 0.157 -19.328 1 98.56 7 LEU B N 1
ATOM 1728 C CA . LEU B 1 7 ? -5.078 0.026 -18.531 1 98.56 7 LEU B CA 1
ATOM 1729 C C . LEU B 1 7 ? -3.842 0.416 -19.328 1 98.56 7 LEU B C 1
ATOM 1731 O O . LEU B 1 7 ? -3.545 -0.2 -20.359 1 98.56 7 LEU B O 1
ATOM 1735 N N . LEU B 1 8 ? -3.172 1.475 -18.891 1 98.31 8 LEU B N 1
ATOM 1736 C CA . LEU B 1 8 ? -1.945 1.934 -19.531 1 98.31 8 LEU B CA 1
ATOM 1737 C C . LEU B 1 8 ? -0.716 1.419 -18.797 1 98.31 8 LEU B C 1
ATOM 1739 O O . LEU B 1 8 ? -0.552 1.68 -17.594 1 98.31 8 LEU B O 1
ATOM 1743 N N . TYR B 1 9 ? 0.061 0.688 -19.453 1 97.75 9 TYR B N 1
ATOM 1744 C CA . TYR B 1 9 ? 1.354 0.24 -18.953 1 97.75 9 TYR B CA 1
ATOM 1745 C C . TYR B 1 9 ? 2.297 -0.106 -20.094 1 97.75 9 TYR B C 1
ATOM 1747 O O . TYR B 1 9 ? 1.896 -0.087 -21.266 1 97.75 9 TYR B O 1
ATOM 1755 N N . PHE B 1 10 ? 3.578 -0.322 -19.797 1 96.38 10 PHE B N 1
ATOM 1756 C CA . PHE B 1 10 ? 4.543 -0.712 -20.812 1 96.38 10 PHE B CA 1
ATOM 1757 C C . PHE B 1 10 ? 4.258 -2.123 -21.312 1 96.38 10 PHE B C 1
ATOM 1759 O O . PHE B 1 10 ? 3.477 -2.857 -20.703 1 96.38 10 PHE B O 1
ATOM 1766 N N . ASP B 1 11 ? 4.879 -2.492 -22.375 1 94.31 11 ASP B N 1
ATOM 1767 C CA . ASP B 1 11 ? 4.703 -3.828 -22.938 1 94.31 11 ASP B CA 1
ATOM 1768 C C . ASP B 1 11 ? 5.527 -4.859 -22.172 1 94.31 11 ASP B C 1
ATOM 1770 O O . ASP B 1 11 ? 6.359 -5.555 -22.766 1 94.31 11 ASP B O 1
ATOM 1774 N N . LEU B 1 12 ? 5.238 -4.965 -20.922 1 94.12 12 LEU B N 1
ATOM 1775 C CA . LEU B 1 12 ? 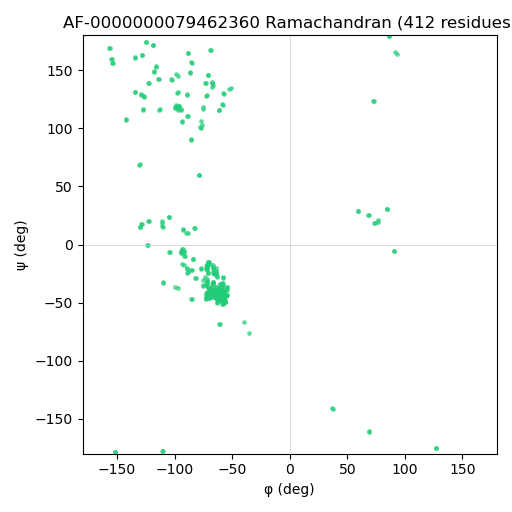5.816 -5.949 -20.016 1 94.12 12 LEU B CA 1
ATOM 1776 C C . LEU B 1 12 ? 4.863 -6.25 -18.859 1 94.12 12 LEU B C 1
ATOM 1778 O O . LEU B 1 12 ? 3.932 -5.484 -18.609 1 94.12 12 LEU B O 1
ATOM 1782 N N . ALA B 1 13 ? 4.906 -7.324 -18.219 1 93.31 13 ALA B N 1
ATOM 1783 C CA . ALA B 1 13 ? 4.066 -7.684 -17.078 1 93.31 13 ALA B CA 1
ATOM 1784 C C . ALA B 1 13 ? 4.27 -6.711 -15.922 1 93.31 13 ALA B C 1
ATOM 1786 O O . ALA B 1 13 ? 3.473 -5.789 -15.734 1 93.31 13 ALA B O 1
ATOM 1787 N N . GLY B 1 14 ? 5.449 -6.703 -15.273 1 93.56 14 GLY B N 1
ATOM 1788 C CA . GLY B 1 14 ? 5.875 -5.754 -14.258 1 93.56 14 GLY B CA 1
ATOM 1789 C C . GLY B 1 14 ? 4.75 -5.332 -13.328 1 93.56 14 GLY B C 1
ATOM 1790 O O . GLY B 1 14 ? 3.938 -6.16 -12.906 1 93.56 14 GLY B O 1
ATOM 1791 N N . ARG B 1 15 ? 4.688 -4.094 -12.938 1 95.25 15 ARG B N 1
ATOM 1792 C CA . ARG B 1 15 ? 3.795 -3.533 -11.93 1 95.25 15 ARG B CA 1
ATOM 1793 C C . ARG B 1 15 ? 2.357 -3.482 -12.438 1 95.25 15 ARG B C 1
ATOM 1795 O O . ARG B 1 15 ? 1.421 -3.318 -11.656 1 95.25 15 ARG B O 1
ATOM 1802 N N . GLY B 1 16 ? 2.162 -3.633 -13.742 1 97.44 16 GLY B N 1
ATOM 1803 C CA . GLY B 1 16 ? 0.823 -3.584 -14.305 1 97.44 16 GLY B CA 1
ATOM 1804 C C . GLY B 1 16 ? 0.165 -4.949 -14.398 1 97.44 16 GLY B C 1
ATOM 1805 O O . GLY B 1 16 ? -1.031 -5.047 -14.68 1 97.44 16 GLY B O 1
ATOM 1806 N N . GLU B 1 17 ? 0.902 -5.973 -14.086 1 98 17 GLU B N 1
ATOM 1807 C CA . GLU B 1 17 ? 0.459 -7.324 -14.422 1 98 17 GLU B CA 1
ATOM 1808 C C . GLU B 1 17 ? -0.69 -7.766 -13.516 1 98 17 GLU B C 1
ATOM 1810 O O . GLU B 1 17 ? -1.644 -8.398 -13.984 1 98 17 GLU B O 1
ATOM 1815 N N . VAL B 1 18 ? -0.606 -7.516 -12.227 1 98.69 18 VAL B N 1
ATOM 1816 C CA . VAL B 1 18 ? -1.667 -7.949 -11.32 1 98.69 18 VAL B CA 1
ATOM 1817 C C . VAL B 1 18 ? -2.994 -7.324 -11.742 1 98.69 18 VAL B C 1
ATOM 1819 O O . VAL B 1 18 ? -4.027 -7.996 -11.758 1 98.69 18 VAL B O 1
ATOM 1822 N N . SER B 1 19 ? -2.969 -6.047 -12.102 1 98.75 19 SER B N 1
ATOM 1823 C CA . SER B 1 19 ? -4.18 -5.379 -12.57 1 98.75 19 SER B CA 1
ATOM 1824 C C . SER B 1 19 ? -4.707 -6.023 -13.844 1 98.75 19 SER B C 1
ATOM 1826 O O . SER B 1 19 ? -5.914 -6.215 -14 1 98.75 19 SER B O 1
ATOM 1828 N N . ARG B 1 20 ? -3.799 -6.391 -14.758 1 98.12 20 ARG B N 1
ATOM 1829 C CA . ARG B 1 20 ? -4.184 -7.074 -15.992 1 98.12 20 ARG B CA 1
ATOM 1830 C C . ARG B 1 20 ? -4.879 -8.398 -15.695 1 98.12 20 ARG B C 1
ATOM 1832 O O . ARG B 1 20 ? -5.93 -8.695 -16.266 1 98.12 20 ARG B O 1
ATOM 1839 N N . LEU B 1 21 ? -4.301 -9.125 -14.797 1 98.75 21 LEU B N 1
ATOM 1840 C CA . LEU B 1 21 ? -4.84 -10.422 -14.406 1 98.75 21 LEU B CA 1
ATOM 1841 C C . LEU B 1 21 ? -6.215 -10.266 -13.766 1 98.75 21 LEU B C 1
ATOM 1843 O O . LEU B 1 21 ? -7.133 -11.031 -14.062 1 98.75 21 LEU B O 1
ATOM 1847 N N . LEU B 1 22 ? -6.383 -9.273 -12.914 1 98.88 22 LEU B N 1
ATOM 1848 C CA . LEU B 1 22 ? -7.648 -9.062 -12.227 1 98.88 22 LEU B CA 1
ATOM 1849 C C . LEU B 1 22 ? -8.734 -8.617 -13.203 1 98.88 22 LEU B C 1
ATOM 1851 O O . LEU B 1 22 ? -9.898 -9 -13.055 1 98.88 22 LEU B O 1
ATOM 1855 N N . LEU B 1 23 ? -8.344 -7.797 -14.18 1 98.56 23 LEU B N 1
ATOM 1856 C CA . LEU B 1 23 ? -9.312 -7.383 -15.195 1 98.56 23 LEU B CA 1
ATOM 1857 C C . LEU B 1 23 ? -9.789 -8.578 -16 1 98.56 23 LEU B C 1
ATOM 1859 O O . LEU B 1 23 ? -10.984 -8.711 -16.281 1 98.56 23 LEU B O 1
ATOM 1863 N N . HIS B 1 24 ? -8.914 -9.438 -16.359 1 98.38 24 HIS B N 1
ATOM 1864 C CA . HIS B 1 24 ? -9.305 -10.648 -17.078 1 98.38 24 HIS B CA 1
ATOM 1865 C C . HIS B 1 24 ? -10.18 -11.539 -16.188 1 98.38 24 HIS B C 1
ATOM 1867 O O . HIS B 1 24 ? -11.227 -12.023 -16.641 1 98.38 24 HIS B O 1
ATOM 1873 N N . GLN B 1 25 ? -9.781 -11.719 -14.969 1 98.69 25 GLN B N 1
ATOM 1874 C CA . GLN B 1 25 ? -10.531 -12.562 -14.039 1 98.69 25 GLN B CA 1
ATOM 1875 C C . GLN B 1 25 ? -11.945 -12.023 -13.836 1 98.69 25 GLN B C 1
ATOM 1877 O O . GLN B 1 25 ? -12.883 -12.805 -13.656 1 98.69 25 GLN B O 1
ATOM 1882 N N . SER B 1 26 ? -12.109 -10.703 -13.875 1 97.88 26 SER B N 1
ATOM 1883 C CA . SER B 1 26 ? -13.398 -10.055 -13.648 1 97.88 26 SER B CA 1
ATOM 1884 C C . SER B 1 26 ? -14.352 -10.273 -14.82 1 97.88 26 SER B C 1
ATOM 1886 O O . SER B 1 26 ? -15.555 -10.055 -14.703 1 97.88 26 SER B O 1
ATOM 1888 N N . GLY B 1 27 ? -13.797 -10.609 -15.961 1 97.19 27 GLY B N 1
ATOM 1889 C CA . GLY B 1 27 ? -14.617 -10.852 -17.141 1 97.19 27 GLY B CA 1
ATOM 1890 C C . GLY B 1 27 ? -15.125 -9.57 -17.781 1 97.19 27 GLY B C 1
ATOM 1891 O O . GLY B 1 27 ? -16.125 -9.594 -18.516 1 97.19 27 GLY B O 1
ATOM 1892 N N . VAL B 1 28 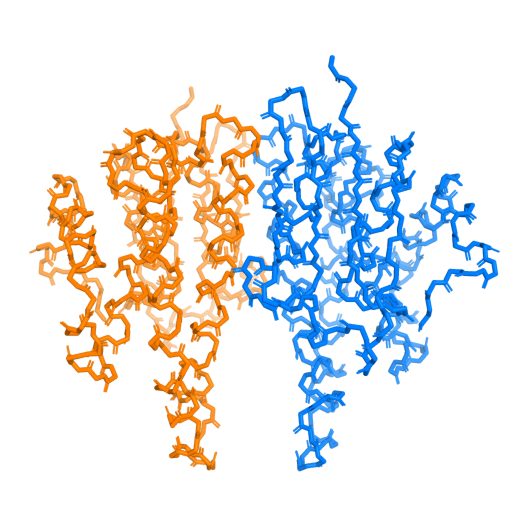? -14.484 -8.492 -17.516 1 95.81 28 VAL B N 1
ATOM 1893 C CA . VAL B 1 28 ? -14.906 -7.215 -18.078 1 95.81 28 VAL B CA 1
ATOM 1894 C C . VAL B 1 28 ? -14.055 -6.887 -19.312 1 95.81 28 VAL B C 1
ATOM 1896 O O . VAL B 1 28 ? -12.898 -7.32 -19.406 1 95.81 28 VAL B O 1
ATOM 1899 N N . GLU B 1 29 ? -14.656 -6.258 -20.219 1 93.75 29 GLU B N 1
ATOM 1900 C CA . GLU B 1 29 ? -13.891 -5.75 -21.344 1 93.75 29 GLU B CA 1
ATOM 1901 C C . GLU B 1 29 ? -13.055 -4.535 -20.938 1 93.75 29 GLU B C 1
ATOM 1903 O O . GLU B 1 29 ? -13.523 -3.678 -20.188 1 93.75 29 GLU B O 1
ATOM 1908 N N . PHE B 1 30 ? -11.844 -4.531 -21.453 1 97.56 30 PHE B N 1
ATOM 1909 C CA . PHE B 1 30 ? -10.977 -3.385 -21.219 1 97.56 30 PHE B CA 1
ATOM 1910 C C . PHE B 1 30 ? -9.938 -3.266 -22.328 1 97.56 30 PHE B C 1
ATOM 1912 O O . PHE B 1 30 ? -9.695 -4.223 -23.062 1 97.56 30 PHE B O 1
ATOM 1919 N N . GLU B 1 31 ? -9.414 -2.117 -22.453 1 97.5 31 GLU B N 1
ATOM 1920 C CA . GLU B 1 31 ? -8.297 -1.896 -23.375 1 97.5 31 GLU B CA 1
ATOM 1921 C C . GLU B 1 31 ? -6.961 -2.023 -22.641 1 97.5 31 GLU B C 1
ATOM 1923 O O . GLU B 1 31 ? -6.688 -1.282 -21.703 1 97.5 31 GLU B O 1
ATOM 1928 N N . ASP B 1 32 ? -6.199 -2.984 -23.031 1 97.12 32 ASP B N 1
ATOM 1929 C CA . ASP B 1 32 ? -4.824 -3.119 -22.562 1 97.12 32 ASP B CA 1
ATOM 1930 C C . ASP B 1 32 ? -3.869 -2.285 -23.406 1 97.12 32 ASP B C 1
ATOM 1932 O O . ASP B 1 32 ? -3.303 -2.783 -24.391 1 97.12 32 ASP B O 1
ATOM 1936 N N . TYR B 1 33 ? -3.652 -1.073 -23.031 1 97.12 33 TYR B N 1
ATOM 1937 C CA . TYR B 1 33 ? -2.846 -0.156 -23.828 1 97.12 33 TYR B CA 1
ATOM 1938 C C . TYR B 1 33 ? -1.369 -0.271 -23.453 1 97.12 33 TYR B C 1
ATOM 1940 O O . TYR B 1 33 ? -0.946 0.197 -22.406 1 97.12 33 TYR B O 1
ATOM 1948 N N . ARG B 1 34 ? -0.651 -0.801 -24.375 1 96.25 34 ARG B N 1
ATOM 1949 C CA . ARG B 1 34 ? 0.78 -1 -24.172 1 96.25 34 ARG B CA 1
ATOM 1950 C C . ARG B 1 34 ? 1.579 0.181 -24.719 1 96.25 34 ARG B C 1
ATOM 1952 O O . ARG B 1 34 ? 1.767 0.307 -25.922 1 96.25 34 ARG B O 1
ATOM 1959 N N . VAL B 1 35 ? 2.072 0.973 -23.812 1 96.06 35 VAL B N 1
ATOM 1960 C CA . VAL B 1 35 ? 2.811 2.18 -24.156 1 96.06 35 VAL B CA 1
ATOM 1961 C C . VAL B 1 35 ? 4.191 1.806 -24.703 1 96.06 35 VAL B C 1
ATOM 1963 O O . VAL B 1 35 ? 4.914 1.027 -24.078 1 96.06 35 VAL B O 1
ATOM 1966 N N . LYS B 1 36 ? 4.512 2.348 -25.891 1 89.19 36 LYS B N 1
ATOM 1967 C CA . LYS B 1 36 ? 5.855 2.17 -26.438 1 89.19 36 LYS B CA 1
ATOM 1968 C C . LYS B 1 36 ? 6.855 3.098 -25.75 1 89.19 36 LYS B C 1
ATOM 1970 O O . LYS B 1 36 ? 6.754 4.32 -25.859 1 89.19 36 LYS B O 1
ATOM 1975 N N . GLY B 1 37 ? 7.668 2.67 -24.781 1 79.88 37 GLY B N 1
ATOM 1976 C CA . GLY B 1 37 ? 8.562 3.322 -23.828 1 79.88 37 GLY B CA 1
ATOM 1977 C C . GLY B 1 37 ? 9.328 4.48 -24.438 1 79.88 37 GLY B C 1
ATOM 1978 O O . GLY B 1 37 ? 9.078 5.641 -24.109 1 79.88 37 GLY B O 1
ATOM 1979 N N . LYS B 1 38 ? 10.156 4.348 -25.281 1 81.25 38 LYS B N 1
ATOM 1980 C CA . LYS B 1 38 ? 11.07 5.371 -25.781 1 81.25 38 LYS B CA 1
ATOM 1981 C C . LYS B 1 38 ? 10.336 6.348 -26.703 1 81.25 38 LYS B C 1
ATOM 1983 O O . LYS B 1 38 ? 10.602 7.555 -26.672 1 81.25 38 LYS B O 1
ATOM 1988 N N . ASP B 1 39 ? 9.438 6.035 -27.344 1 88.12 39 ASP B N 1
ATOM 1989 C CA . ASP B 1 39 ? 8.828 6.82 -28.422 1 88.12 39 ASP B CA 1
ATOM 1990 C C . ASP B 1 39 ? 7.57 7.535 -27.938 1 88.12 39 ASP B C 1
ATOM 1992 O O . ASP B 1 39 ? 7.32 8.68 -28.312 1 88.12 39 ASP B O 1
ATOM 1996 N N . GLU B 1 40 ? 6.852 6.883 -27.094 1 93.69 40 GLU B N 1
ATOM 1997 C CA . GLU B 1 40 ? 5.516 7.363 -26.766 1 93.69 40 GLU B CA 1
ATOM 1998 C C . GLU B 1 40 ? 5.449 7.898 -25.344 1 93.69 40 GLU B C 1
ATOM 2000 O O . GLU B 1 40 ? 4.754 8.875 -25.078 1 93.69 40 GLU B O 1
ATOM 2005 N N . TRP B 1 41 ? 6.18 7.355 -24.484 1 94.81 41 TRP B N 1
ATOM 2006 C CA . TRP B 1 41 ? 6.051 7.613 -23.047 1 94.81 41 TRP B CA 1
ATOM 2007 C C . TRP B 1 41 ? 6.359 9.07 -22.734 1 94.81 41 TRP B C 1
ATOM 2009 O O . TRP B 1 41 ? 5.609 9.727 -22 1 94.81 41 TRP B O 1
ATOM 2019 N N . PRO B 1 42 ? 7.422 9.719 -23.312 1 94.69 42 PRO B N 1
ATOM 2020 C CA . PRO B 1 42 ? 7.727 11.109 -22.969 1 94.69 42 PRO B CA 1
ATOM 2021 C C . PRO B 1 42 ? 6.566 12.062 -23.25 1 94.69 42 PRO B C 1
ATOM 2023 O O . PRO B 1 42 ? 6.324 12.992 -22.469 1 94.69 42 PRO B O 1
ATOM 2026 N N . SER B 1 43 ? 5.801 11.812 -24.234 1 94.88 43 SER B N 1
ATOM 2027 C CA . SER B 1 43 ? 4.676 12.672 -24.594 1 94.88 43 SER B CA 1
ATOM 2028 C C . SER B 1 43 ? 3.451 12.367 -23.734 1 94.88 43 SER B C 1
ATOM 2030 O O . SER B 1 43 ? 2.643 13.25 -23.469 1 94.88 43 SER B O 1
ATOM 2032 N N . LEU B 1 44 ? 3.381 11.117 -23.312 1 96 44 LEU B N 1
ATOM 2033 C CA . LEU B 1 44 ? 2.205 10.68 -22.562 1 96 44 LEU B CA 1
ATOM 2034 C C . LEU B 1 44 ? 2.354 11 -21.078 1 96 44 LEU B C 1
ATOM 2036 O O . LEU B 1 44 ? 1.358 11.102 -20.359 1 96 44 LEU B O 1
ATOM 2040 N N . LYS B 1 45 ? 3.578 11.156 -20.656 1 95.94 45 LYS B N 1
ATOM 2041 C CA . LYS B 1 45 ? 3.932 11.281 -19.25 1 95.94 45 LYS B CA 1
ATOM 2042 C C . LYS B 1 45 ? 3.205 12.453 -18.594 1 95.94 45 LYS B C 1
ATOM 2044 O O . LYS B 1 45 ? 2.711 12.344 -17.484 1 95.94 45 LYS B O 1
ATOM 2049 N N . LYS B 1 46 ? 3.119 13.578 -19.266 1 93.88 46 LYS B N 1
ATOM 2050 C CA . LYS B 1 46 ? 2.553 14.812 -18.719 1 93.88 46 LYS B CA 1
ATOM 2051 C C . LYS B 1 46 ? 1.056 14.664 -18.469 1 93.88 46 LYS B C 1
ATOM 2053 O O . LYS B 1 46 ? 0.48 15.406 -17.672 1 93.88 46 LYS B O 1
ATOM 2058 N N . ASP B 1 47 ? 0.429 13.688 -19.109 1 95.19 47 ASP B N 1
ATOM 2059 C CA . ASP B 1 47 ? -1.014 13.5 -18.984 1 95.19 47 ASP B CA 1
ATOM 2060 C C . ASP B 1 47 ? -1.351 12.5 -17.891 1 95.19 47 ASP B C 1
ATOM 2062 O O . ASP B 1 47 ? -2.523 12.289 -17.562 1 95.19 47 ASP B O 1
ATOM 2066 N N . MET B 1 48 ? -0.302 11.875 -17.328 1 96.56 48 MET B N 1
ATOM 2067 C CA . MET B 1 48 ? -0.507 10.93 -16.234 1 96.56 48 MET B CA 1
ATOM 2068 C C . MET B 1 48 ? -0.546 11.656 -14.883 1 96.56 48 MET B C 1
ATOM 2070 O O . MET B 1 48 ? 0.157 12.648 -14.688 1 96.56 48 MET B O 1
ATOM 2074 N N . PRO B 1 49 ? -1.311 11.148 -13.984 1 96.06 49 PRO B N 1
ATOM 2075 C CA . PRO B 1 49 ? -1.496 11.844 -12.703 1 96.06 49 PRO B CA 1
ATOM 2076 C C . PRO B 1 49 ? -0.176 12.148 -12 1 96.06 49 PRO B C 1
ATOM 2078 O O . PRO B 1 49 ? -0.021 13.219 -11.406 1 96.06 49 PRO B O 1
ATOM 2081 N N . PHE B 1 50 ? 0.737 11.219 -12.078 1 97 50 PHE B N 1
ATOM 2082 C CA . PHE B 1 50 ? 1.991 11.406 -11.359 1 97 50 PHE B CA 1
ATOM 2083 C C . PHE B 1 50 ? 3.184 11.156 -12.273 1 97 50 PHE B C 1
ATOM 2085 O O . PHE B 1 50 ? 4.281 10.852 -11.805 1 97 50 PHE B O 1
ATOM 2092 N N . GLY B 1 51 ? 2.895 11.141 -13.586 1 95.69 51 GLY B N 1
ATOM 2093 C CA . GLY B 1 51 ? 3.957 10.938 -14.555 1 95.69 51 GLY B CA 1
ATOM 2094 C C . GLY B 1 51 ? 4.547 9.547 -14.508 1 95.69 51 GLY B C 1
ATOM 2095 O O . GLY B 1 51 ? 5.73 9.359 -14.797 1 95.69 51 GLY B O 1
ATOM 2096 N N . GLN B 1 52 ? 3.771 8.625 -14.047 1 95.88 52 GLN B N 1
ATOM 2097 C CA . GLN B 1 52 ? 4.203 7.234 -13.938 1 95.88 52 GLN B CA 1
ATOM 2098 C C . GLN B 1 52 ? 3.135 6.285 -14.469 1 95.88 52 GLN B C 1
ATOM 2100 O O . GLN B 1 52 ? 1.98 6.68 -14.648 1 95.88 52 GLN B O 1
ATOM 2105 N N . LEU B 1 53 ? 3.525 5.141 -14.773 1 97.19 53 LEU B N 1
ATOM 2106 C CA . LEU B 1 53 ? 2.664 4.012 -15.117 1 97.19 53 LEU B CA 1
ATOM 2107 C C . LEU B 1 53 ? 2.84 2.873 -14.117 1 97.19 53 LEU B C 1
ATOM 2109 O O . LEU B 1 53 ? 3.885 2.764 -13.469 1 97.19 53 LEU B O 1
ATOM 2113 N N . PRO B 1 54 ? 1.793 2.146 -13.898 1 98.25 54 PRO B N 1
ATOM 2114 C CA . PRO B 1 54 ? 0.528 1.991 -14.625 1 98.25 54 PRO B CA 1
ATOM 2115 C C . PRO B 1 54 ? -0.506 3.045 -14.234 1 98.25 54 PRO B C 1
ATOM 2117 O O . PRO B 1 54 ? -0.405 3.65 -13.164 1 98.25 54 PRO B O 1
ATOM 2120 N N . VAL B 1 55 ? -1.438 3.275 -15.125 1 98.75 55 VAL B N 1
ATOM 2121 C CA . VAL B 1 55 ? -2.611 4.113 -14.898 1 98.75 55 VAL B CA 1
ATOM 2122 C C . VAL B 1 55 ? -3.859 3.41 -15.43 1 98.75 55 VAL B C 1
ATOM 2124 O O . VAL B 1 55 ? -3.836 2.832 -16.516 1 98.75 55 VAL B O 1
ATOM 2127 N N . LEU B 1 56 ? -4.871 3.363 -14.648 1 98.81 56 LEU B N 1
ATOM 2128 C CA . LEU B 1 56 ? -6.18 2.885 -15.07 1 98.81 56 LEU B CA 1
ATOM 2129 C C . LEU B 1 56 ? -7.109 4.051 -15.383 1 98.81 56 LEU B C 1
ATOM 2131 O O . LEU B 1 56 ? -7.352 4.902 -14.523 1 98.81 56 LEU B O 1
ATOM 2135 N N . GLN B 1 57 ? -7.527 4.129 -16.578 1 98.38 57 GLN B N 1
ATOM 2136 C CA . GLN B 1 57 ? -8.609 5.047 -16.922 1 98.38 57 GLN B CA 1
ATOM 2137 C C . GLN B 1 57 ? -9.969 4.375 -16.766 1 98.38 57 GLN B C 1
ATOM 2139 O O . GLN B 1 57 ? -10.172 3.262 -17.25 1 98.38 57 GLN B O 1
ATOM 2144 N N . VAL B 1 58 ? -10.805 5.023 -16.078 1 97.44 58 VAL B N 1
ATOM 2145 C CA . VAL B 1 58 ? -12.172 4.551 -15.867 1 97.44 58 VAL B CA 1
ATOM 2146 C C . VAL B 1 58 ? -13.148 5.48 -16.578 1 97.44 58 VAL B C 1
ATOM 2148 O O . VAL B 1 58 ? -13.273 6.656 -16.203 1 97.44 58 VAL B O 1
ATOM 2151 N N . PHE B 1 59 ? -13.82 4.922 -17.531 1 95.56 59 PHE B N 1
ATOM 2152 C CA . PHE B 1 59 ? -14.781 5.691 -18.312 1 95.56 59 PHE B CA 1
ATOM 2153 C C . PHE B 1 59 ? -16.203 5.504 -17.766 1 95.56 59 PHE B C 1
ATOM 2155 O O . PHE B 1 59 ? -16.688 4.379 -17.656 1 95.56 59 PHE B O 1
ATOM 2162 N N . THR B 1 60 ? -16.734 6.652 -17.359 1 89.88 60 THR B N 1
ATOM 2163 C CA . THR B 1 60 ? -18.094 6.66 -16.844 1 89.88 60 THR B CA 1
ATOM 2164 C C . THR B 1 60 ? -18.953 7.672 -17.609 1 89.88 60 THR B C 1
ATOM 2166 O O . THR B 1 60 ? -18.453 8.414 -18.453 1 89.88 60 THR B O 1
ATOM 2169 N N . ASP B 1 61 ? -20.281 7.68 -17.281 1 89.44 61 ASP B N 1
ATOM 2170 C CA . ASP B 1 61 ? -21.172 8.648 -17.906 1 89.44 61 ASP B CA 1
ATOM 2171 C C . ASP B 1 61 ? -20.828 10.07 -17.469 1 89.44 61 ASP B C 1
ATOM 2173 O O . ASP B 1 61 ? -21.156 11.039 -18.172 1 89.44 61 ASP B O 1
ATOM 2177 N N . GLU B 1 62 ? -20.078 10.18 -16.359 1 86.69 62 GLU B N 1
ATOM 2178 C CA . GLU B 1 62 ? -19.719 11.484 -15.82 1 86.69 62 GLU B CA 1
ATOM 2179 C C . GLU B 1 62 ? -18.359 11.938 -16.344 1 86.69 62 GLU B C 1
ATOM 2181 O O . GLU B 1 62 ? -17.953 13.078 -16.125 1 86.69 62 GLU B O 1
ATOM 2186 N N . GLY B 1 63 ? -17.688 11.086 -17.125 1 91.5 63 GLY B N 1
ATOM 2187 C CA . GLY B 1 63 ? -16.375 11.414 -17.641 1 91.5 63 GLY B CA 1
ATOM 2188 C C . GLY B 1 63 ? -15.336 10.359 -17.344 1 91.5 63 GLY B C 1
ATOM 2189 O O . GLY B 1 63 ? -15.664 9.281 -16.844 1 91.5 63 GLY B O 1
ATOM 2190 N N . THR B 1 64 ? -14.102 10.695 -17.719 1 94.25 64 THR B N 1
ATOM 2191 C CA . THR B 1 64 ? -12.984 9.773 -17.516 1 94.25 64 THR B CA 1
ATOM 2192 C C . THR B 1 64 ? -12.219 10.133 -16.25 1 94.25 64 THR B C 1
ATOM 2194 O O . THR B 1 64 ? -11.906 11.305 -16.016 1 94.25 64 THR B O 1
ATOM 2197 N N . LYS B 1 65 ? -12.016 9.156 -15.492 1 95.06 65 LYS B N 1
ATOM 2198 C CA . LYS B 1 65 ? -11.188 9.297 -14.297 1 95.06 65 LYS B CA 1
ATOM 2199 C C . LYS B 1 65 ? -9.93 8.438 -14.391 1 95.06 65 LYS B C 1
ATOM 2201 O O . LYS B 1 65 ? -9.914 7.434 -15.117 1 95.06 65 LYS B O 1
ATOM 2206 N N . MET B 1 66 ? -8.852 8.859 -13.68 1 97.81 66 MET B N 1
ATOM 2207 C CA . MET B 1 66 ? -7.594 8.125 -13.734 1 97.81 66 MET B CA 1
ATOM 2208 C C . MET B 1 66 ? -7.156 7.695 -12.336 1 97.81 66 MET B C 1
ATOM 2210 O O . MET B 1 66 ? -7.324 8.438 -11.367 1 97.81 66 MET B O 1
ATOM 2214 N N . LEU B 1 67 ? -6.695 6.539 -12.297 1 98.56 67 LEU B N 1
ATOM 2215 C CA . LEU B 1 67 ? -6.141 5.961 -11.086 1 98.56 67 LEU B CA 1
ATOM 2216 C C . LEU B 1 67 ? -4.73 5.434 -11.328 1 98.56 67 LEU B C 1
ATOM 2218 O O . LEU B 1 67 ? -4.504 4.668 -12.266 1 98.56 67 LEU B O 1
ATOM 2222 N N . ALA B 1 68 ? -3.783 5.895 -10.461 1 98.56 68 ALA B N 1
ATOM 2223 C CA . ALA B 1 68 ? -2.4 5.43 -10.555 1 98.56 68 ALA B CA 1
ATOM 2224 C C . ALA B 1 68 ? -2.039 4.543 -9.367 1 98.56 68 ALA B C 1
ATOM 2226 O O . ALA B 1 68 ? -2.887 4.246 -8.523 1 98.56 68 ALA B O 1
ATOM 2227 N N . GLN B 1 69 ? -0.789 4.133 -9.367 1 98.38 69 GLN B N 1
ATOM 2228 C CA . GLN B 1 69 ? -0.24 3.273 -8.32 1 98.38 69 GLN B CA 1
ATOM 2229 C C . GLN B 1 69 ? -0.767 1.847 -8.445 1 98.38 69 GLN B C 1
ATOM 2231 O O . GLN B 1 69 ? -1.971 1.611 -8.32 1 98.38 69 GLN B O 1
ATOM 2236 N N . SER B 1 70 ? 0.11 0.912 -8.555 1 98.25 70 SER B N 1
ATOM 2237 C CA . SER B 1 70 ? -0.19 -0.471 -8.914 1 98.25 70 SER B CA 1
ATOM 2238 C C . SER B 1 70 ? -1.183 -1.091 -7.938 1 98.25 70 SER B C 1
ATOM 2240 O O . SER B 1 70 ? -2.236 -1.585 -8.344 1 98.25 70 SER B O 1
ATOM 2242 N N . ASN B 1 71 ? -0.892 -0.948 -6.633 1 98.56 71 ASN B N 1
ATOM 2243 C CA . ASN B 1 71 ? -1.749 -1.601 -5.652 1 98.56 71 ASN B CA 1
ATOM 2244 C C . ASN B 1 71 ? -3.104 -0.905 -5.539 1 98.56 71 ASN B C 1
ATOM 2246 O O . ASN B 1 71 ? -4.121 -1.555 -5.293 1 98.56 71 ASN B O 1
ATOM 2250 N N . ALA B 1 72 ? -3.107 0.432 -5.688 1 98.75 72 ALA B N 1
ATOM 2251 C CA . ALA B 1 72 ? -4.375 1.158 -5.672 1 98.75 72 ALA B CA 1
ATOM 2252 C C . ALA B 1 72 ? -5.273 0.72 -6.824 1 98.75 72 ALA B C 1
ATOM 2254 O O . ALA B 1 72 ? -6.473 0.504 -6.637 1 98.75 72 ALA B O 1
ATOM 2255 N N . ILE B 1 73 ? -4.668 0.558 -8.016 1 98.88 73 ILE B N 1
ATOM 2256 C CA . ILE B 1 73 ? -5.41 0.114 -9.188 1 98.88 73 ILE B CA 1
ATOM 2257 C C . ILE B 1 73 ? -5.953 -1.294 -8.961 1 98.88 73 ILE B C 1
ATOM 2259 O O . ILE B 1 73 ? -7.145 -1.545 -9.141 1 98.88 73 ILE B O 1
ATOM 2263 N N . ALA B 1 74 ? -5.062 -2.172 -8.523 1 98.88 74 ALA B N 1
ATOM 2264 C CA . ALA B 1 74 ? -5.441 -3.568 -8.32 1 98.88 74 ALA B CA 1
ATOM 2265 C C . ALA B 1 74 ? -6.543 -3.695 -7.27 1 98.88 74 ALA B C 1
ATOM 2267 O O . ALA B 1 74 ? -7.52 -4.418 -7.469 1 98.88 74 ALA B O 1
ATOM 2268 N N . ARG B 1 75 ? -6.422 -2.99 -6.18 1 98.75 75 ARG B N 1
ATOM 2269 C CA . ARG B 1 75 ? -7.414 -3.021 -5.105 1 98.75 75 ARG B CA 1
ATOM 2270 C C . ARG B 1 75 ? -8.758 -2.48 -5.586 1 98.75 75 ARG B C 1
ATOM 2272 O O . ARG B 1 75 ? -9.805 -3.018 -5.234 1 98.75 75 ARG B O 1
ATOM 2279 N N . PHE B 1 76 ? -8.742 -1.436 -6.391 1 98.75 76 PHE B N 1
ATOM 2280 C CA . PHE B 1 76 ? -9.961 -0.852 -6.938 1 98.75 76 PHE B CA 1
ATOM 2281 C C . PHE B 1 76 ? -10.688 -1.855 -7.82 1 98.75 76 PHE B C 1
ATOM 2283 O O . PHE B 1 76 ? -11.898 -2.037 -7.691 1 98.75 76 PHE B O 1
ATOM 2290 N N . ILE B 1 77 ? -9.953 -2.518 -8.711 1 98.62 77 ILE B N 1
ATOM 2291 C CA . ILE B 1 77 ? -10.547 -3.523 -9.586 1 98.62 77 ILE B CA 1
ATOM 2292 C C . ILE B 1 77 ? -11.125 -4.66 -8.75 1 98.62 77 ILE B C 1
ATOM 2294 O O . ILE B 1 77 ? -12.258 -5.098 -8.977 1 98.62 77 ILE B O 1
ATOM 2298 N N . ALA B 1 78 ? -10.344 -5.105 -7.773 1 98.75 78 ALA B N 1
ATOM 2299 C CA . ALA B 1 78 ? -10.773 -6.203 -6.914 1 98.75 78 ALA B CA 1
ATOM 2300 C C . ALA B 1 78 ? -12.062 -5.848 -6.168 1 98.75 78 ALA B C 1
ATOM 2302 O O . ALA B 1 78 ? -13 -6.637 -6.133 1 98.75 78 ALA B O 1
ATOM 2303 N N . ARG B 1 79 ? -12.055 -4.656 -5.594 1 97.88 79 ARG B N 1
ATOM 2304 C CA . ARG B 1 79 ? -13.219 -4.195 -4.844 1 97.88 79 ARG B CA 1
ATOM 2305 C C . ARG B 1 79 ? -14.438 -4.055 -5.758 1 97.88 79 ARG B C 1
ATOM 2307 O O . ARG B 1 79 ? -15.547 -4.434 -5.383 1 97.88 79 ARG B O 1
ATOM 2314 N N . SER B 1 80 ? -14.227 -3.57 -6.934 1 97.44 80 SER B N 1
ATOM 2315 C CA . SER B 1 80 ? -15.312 -3.291 -7.871 1 97.44 80 SER B CA 1
ATOM 2316 C C . SER B 1 80 ? -15.898 -4.578 -8.438 1 97.44 80 SER B C 1
ATOM 2318 O O . SER B 1 80 ? -17.031 -4.59 -8.93 1 97.44 80 SER B O 1
ATOM 2320 N N . HIS B 1 81 ? -15.148 -5.676 -8.336 1 97.62 81 HIS B N 1
ATOM 2321 C CA . HIS B 1 81 ? -15.602 -6.891 -9.008 1 97.62 81 HIS B CA 1
ATOM 2322 C C . HIS B 1 81 ? -15.609 -8.078 -8.047 1 97.62 81 HIS B C 1
ATOM 2324 O O . HIS B 1 81 ? -15.508 -9.227 -8.477 1 97.62 81 HIS B O 1
ATOM 2330 N N . GLY B 1 82 ? -15.586 -7.828 -6.773 1 97.69 82 GLY B N 1
ATOM 2331 C CA . GLY B 1 82 ? -15.906 -8.844 -5.781 1 97.69 82 GLY B CA 1
ATOM 2332 C C . GLY B 1 82 ? -14.719 -9.719 -5.426 1 97.69 82 GLY B C 1
ATOM 2333 O O . GLY B 1 82 ? -14.891 -10.891 -5.078 1 97.69 82 GLY B O 1
ATOM 2334 N N . MET B 1 83 ? -13.508 -9.188 -5.492 1 98.75 83 MET B N 1
ATOM 2335 C CA . MET B 1 83 ? -12.312 -9.984 -5.223 1 98.75 83 MET B CA 1
ATOM 2336 C C . MET B 1 83 ? -11.492 -9.367 -4.094 1 98.75 83 MET B C 1
ATOM 2338 O O . MET B 1 83 ? -10.281 -9.578 -4.016 1 98.75 83 MET B O 1
ATOM 2342 N N . ASP B 1 84 ? -12.086 -8.516 -3.26 1 98.38 84 ASP B N 1
ATOM 2343 C CA . ASP B 1 84 ? -11.359 -7.809 -2.207 1 98.38 84 ASP B CA 1
ATOM 2344 C C . ASP B 1 84 ? -11.773 -8.312 -0.826 1 98.38 84 ASP B C 1
ATOM 2346 O O . ASP B 1 84 ? -11.523 -7.648 0.183 1 98.38 84 ASP B O 1
ATOM 2350 N N . GLY B 1 85 ? -12.375 -9.547 -0.74 1 97.69 85 GLY B N 1
ATOM 2351 C CA . GLY B 1 85 ? -12.906 -10.07 0.512 1 97.69 85 GLY B CA 1
ATOM 2352 C C . GLY B 1 85 ? -14.367 -9.734 0.732 1 97.69 85 GLY B C 1
ATOM 2353 O O . GLY B 1 85 ? -14.898 -8.812 0.106 1 97.69 85 GLY B O 1
ATOM 2354 N N . LYS B 1 86 ? -15.039 -10.383 1.676 1 97 86 LYS B N 1
ATOM 2355 C CA . LYS B 1 86 ? -16.484 -10.297 1.814 1 97 86 LYS B CA 1
ATOM 2356 C C . LYS B 1 86 ? -16.875 -9.211 2.809 1 97 86 LYS B C 1
ATOM 2358 O O . LYS B 1 86 ? -18.047 -8.828 2.889 1 97 86 LYS B O 1
ATOM 2363 N N . ASP B 1 87 ? -15.953 -8.781 3.613 1 96.25 87 ASP B N 1
ATOM 2364 C CA . ASP B 1 87 ? -16.234 -7.75 4.609 1 96.25 87 ASP B CA 1
ATOM 2365 C C . ASP B 1 87 ? -14.969 -6.938 4.922 1 96.25 87 ASP B C 1
ATOM 2367 O O . ASP B 1 87 ? -13.93 -7.133 4.293 1 96.25 87 ASP B O 1
ATOM 2371 N N . THR B 1 88 ? -15.086 -6.023 5.816 1 96.31 88 THR B N 1
ATOM 2372 C CA . THR B 1 88 ? -14.008 -5.09 6.148 1 96.31 88 THR B CA 1
ATOM 2373 C C . THR B 1 88 ? -12.781 -5.84 6.652 1 96.31 88 THR B C 1
ATOM 2375 O O . THR B 1 88 ? -11.648 -5.48 6.316 1 96.31 88 THR B O 1
ATOM 2378 N N . TRP B 1 89 ? -12.984 -6.891 7.398 1 96.5 89 TRP B N 1
ATOM 2379 C CA . TRP B 1 89 ? -11.859 -7.617 7.965 1 96.5 89 TRP B CA 1
ATOM 2380 C C . TRP B 1 89 ? -11.125 -8.406 6.883 1 96.5 89 TRP B C 1
ATOM 2382 O O . TRP B 1 89 ? -9.898 -8.398 6.82 1 96.5 89 TRP B O 1
ATOM 2392 N N . GLU B 1 90 ? -11.867 -9.141 6.035 1 98.12 90 GLU B N 1
ATOM 2393 C CA . GLU B 1 90 ? -11.227 -9.875 4.949 1 98.12 90 GLU B CA 1
ATOM 2394 C C . GLU B 1 90 ? -10.461 -8.938 4.023 1 98.12 90 GLU B C 1
ATOM 2396 O O . GLU B 1 90 ? -9.359 -9.266 3.576 1 98.12 90 GLU B O 1
ATOM 2401 N N . SER B 1 91 ? -11.055 -7.781 3.732 1 98.56 91 SER B N 1
ATOM 2402 C CA . SER B 1 91 ? -10.352 -6.789 2.924 1 98.56 91 SER B CA 1
ATOM 2403 C C . SER B 1 91 ? -9.047 -6.355 3.588 1 98.56 91 SER B C 1
ATOM 2405 O O . SER B 1 91 ? -8.031 -6.176 2.914 1 98.56 91 SER B O 1
ATOM 2407 N N . ALA B 1 92 ? -9.062 -6.199 4.898 1 98.62 92 ALA B N 1
ATOM 2408 C CA . ALA B 1 92 ? -7.875 -5.812 5.648 1 98.62 92 ALA B CA 1
ATOM 2409 C C . ALA B 1 92 ? -6.809 -6.906 5.594 1 98.62 92 ALA B C 1
ATOM 2411 O O . ALA B 1 92 ? -5.617 -6.613 5.477 1 98.62 92 ALA B O 1
ATOM 2412 N N . GLN B 1 93 ? -7.25 -8.117 5.703 1 98.5 93 GLN B N 1
ATOM 2413 C CA . GLN B 1 93 ? -6.32 -9.234 5.582 1 98.5 93 GLN B CA 1
ATOM 2414 C C . GLN B 1 93 ? -5.66 -9.25 4.207 1 98.5 93 GLN B C 1
ATOM 2416 O O . GLN B 1 93 ? -4.457 -9.5 4.094 1 98.5 93 GLN B O 1
ATOM 2421 N N . CYS B 1 94 ? -6.449 -9 3.211 1 98.81 94 CYS B N 1
ATOM 2422 C CA . CYS B 1 94 ? -5.895 -8.914 1.865 1 98.81 94 CYS B CA 1
ATOM 2423 C C . CYS B 1 94 ? -4.805 -7.848 1.793 1 98.81 94 CYS B C 1
ATOM 2425 O O . CYS B 1 94 ? -3.701 -8.117 1.311 1 98.81 94 CYS B O 1
ATOM 2427 N N . ASP B 1 95 ? -5.098 -6.699 2.312 1 98.69 95 ASP B N 1
ATOM 2428 C CA . ASP B 1 95 ? -4.148 -5.59 2.283 1 98.69 95 ASP B CA 1
ATOM 2429 C C . ASP B 1 95 ? -2.859 -5.953 3.016 1 98.69 95 ASP B C 1
ATOM 2431 O O . ASP B 1 95 ? -1.763 -5.66 2.535 1 98.69 95 ASP B O 1
ATOM 2435 N N . MET B 1 96 ? -3.008 -6.543 4.164 1 98.75 96 MET B N 1
ATOM 2436 C CA . MET B 1 96 ? -1.858 -6.945 4.969 1 98.75 96 MET B CA 1
ATOM 2437 C C . MET B 1 96 ? -0.952 -7.891 4.188 1 98.75 96 MET B C 1
ATOM 2439 O O . MET B 1 96 ? 0.258 -7.668 4.105 1 98.75 96 MET B O 1
ATOM 2443 N N . LEU B 1 97 ? -1.52 -8.867 3.604 1 98.81 97 LEU B N 1
ATOM 2444 C CA . LEU B 1 97 ? -0.75 -9.898 2.92 1 98.81 97 LEU B CA 1
ATOM 2445 C C . LEU B 1 97 ? -0.096 -9.344 1.659 1 98.81 97 LEU B C 1
ATOM 2447 O O . LEU B 1 97 ? 1.051 -9.68 1.352 1 98.81 97 LEU B O 1
ATOM 2451 N N . VAL B 1 98 ? -0.817 -8.477 0.936 1 98.75 98 VAL B N 1
ATOM 2452 C CA . VAL B 1 98 ? -0.239 -7.867 -0.258 1 98.75 98 VAL B CA 1
ATOM 2453 C C . VAL B 1 98 ? 0.938 -6.977 0.132 1 98.75 98 VAL B C 1
ATOM 2455 O O . VAL B 1 98 ? 1.951 -6.934 -0.569 1 98.75 98 VAL B O 1
ATOM 2458 N N . ASP B 1 99 ? 0.765 -6.258 1.233 1 98.38 99 ASP B N 1
ATOM 2459 C CA . ASP B 1 99 ? 1.867 -5.414 1.689 1 98.38 99 ASP B CA 1
ATOM 2460 C C . ASP B 1 99 ? 3.076 -6.262 2.086 1 98.38 99 ASP B C 1
ATOM 2462 O O . ASP B 1 99 ? 4.219 -5.855 1.875 1 98.38 99 ASP B O 1
ATOM 2466 N N . VAL B 1 100 ? 2.877 -7.438 2.684 1 98.12 100 VAL B N 1
ATOM 2467 C CA . VAL B 1 100 ? 3.965 -8.352 3.01 1 98.12 100 VAL B CA 1
ATOM 2468 C C . VAL B 1 100 ? 4.652 -8.812 1.727 1 98.12 100 VAL B C 1
ATOM 2470 O O . VAL B 1 100 ? 5.883 -8.891 1.668 1 98.12 100 VAL B O 1
ATOM 2473 N N . MET B 1 101 ? 3.871 -9.117 0.733 1 98.44 101 MET B N 1
ATOM 2474 C CA . MET B 1 101 ? 4.426 -9.484 -0.566 1 98.44 101 MET B CA 1
ATOM 2475 C C . MET B 1 101 ? 5.242 -8.336 -1.153 1 98.44 101 MET B C 1
ATOM 2477 O O . MET B 1 101 ? 6.258 -8.562 -1.811 1 98.44 101 MET B O 1
ATOM 2481 N N . GLY B 1 102 ? 4.738 -7.141 -0.921 1 97.31 102 GLY B N 1
ATOM 2482 C CA . GLY B 1 102 ? 5.461 -5.957 -1.359 1 97.31 102 GLY B CA 1
ATOM 2483 C C . GLY B 1 102 ? 6.855 -5.859 -0.776 1 97.31 102 GLY B C 1
ATOM 2484 O O . GLY B 1 102 ? 7.785 -5.41 -1.448 1 97.31 102 GLY B O 1
ATOM 2485 N N . ASP B 1 103 ? 7.027 -6.305 0.49 1 96.12 103 ASP B N 1
ATOM 2486 C CA . ASP B 1 103 ? 8.344 -6.293 1.128 1 96.12 103 ASP B CA 1
ATOM 2487 C C . ASP B 1 103 ? 9.32 -7.195 0.379 1 96.12 103 ASP B C 1
ATOM 2489 O O . ASP B 1 103 ? 10.484 -6.836 0.2 1 96.12 103 ASP B O 1
ATOM 2493 N N . ILE B 1 104 ? 8.859 -8.336 -0.091 1 97.25 104 ILE B N 1
ATOM 2494 C CA . ILE B 1 104 ? 9.68 -9.273 -0.841 1 97.25 104 ILE B CA 1
ATOM 2495 C C . ILE B 1 104 ? 9.992 -8.703 -2.223 1 97.25 104 ILE B C 1
ATOM 2497 O O . ILE B 1 104 ? 11.125 -8.789 -2.697 1 97.25 104 ILE B O 1
ATOM 2501 N N . GLN B 1 105 ? 8.977 -8.102 -2.828 1 96.12 105 GLN B N 1
ATOM 2502 C CA . GLN B 1 105 ? 9.148 -7.547 -4.164 1 96.12 105 GLN B CA 1
ATOM 2503 C C . GLN B 1 105 ? 10.125 -6.367 -4.145 1 96.12 105 GLN B C 1
ATOM 2505 O O . GLN B 1 105 ? 10.867 -6.152 -5.105 1 96.12 105 GLN B O 1
ATOM 2510 N N . ASP B 1 106 ? 10.125 -5.629 -3.07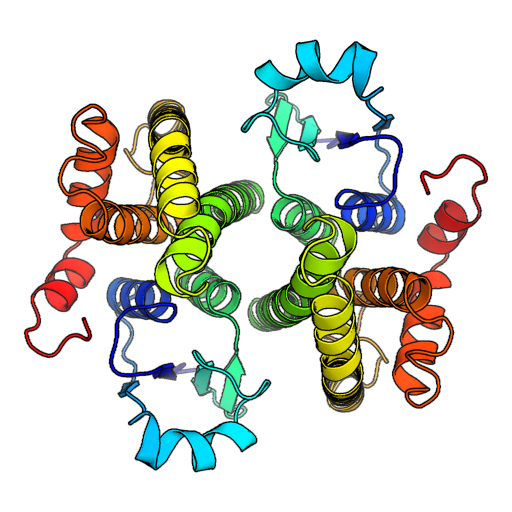 1 93.69 106 ASP B N 1
ATOM 2511 C CA . ASP B 1 106 ? 11.07 -4.531 -2.932 1 93.69 106 ASP B CA 1
ATOM 2512 C C . ASP B 1 106 ? 12.508 -5.043 -2.924 1 93.69 106 ASP B C 1
ATOM 2514 O O . ASP B 1 106 ? 13.406 -4.418 -3.496 1 93.69 106 ASP B O 1
ATOM 2518 N N . LEU B 1 107 ? 12.766 -6.176 -2.211 1 95.12 107 LEU B N 1
ATOM 2519 C CA . LEU B 1 107 ? 14.094 -6.785 -2.225 1 95.12 107 LEU B CA 1
ATOM 2520 C C . LEU B 1 107 ? 14.484 -7.203 -3.637 1 95.12 107 LEU B C 1
ATOM 2522 O O . LEU B 1 107 ? 15.625 -7.008 -4.051 1 95.12 107 LEU B O 1
ATOM 2526 N N . TYR B 1 108 ? 13.57 -7.742 -4.367 1 96.75 108 TYR B N 1
ATOM 2527 C CA . TYR B 1 108 ? 13.797 -8.133 -5.754 1 96.75 108 TYR B CA 1
ATOM 2528 C C . TYR B 1 108 ? 14.156 -6.93 -6.609 1 96.75 108 TYR B C 1
ATOM 2530 O O . TYR B 1 108 ? 15.102 -6.98 -7.398 1 96.75 108 TYR B O 1
ATOM 2538 N N . ILE B 1 109 ? 13.367 -5.84 -6.484 1 93.06 109 ILE B N 1
ATOM 2539 C CA . ILE B 1 109 ? 13.578 -4.637 -7.281 1 93.06 109 ILE B CA 1
ATOM 2540 C C . ILE B 1 109 ? 14.945 -4.043 -6.969 1 93.06 109 ILE B C 1
ATOM 2542 O O . ILE B 1 109 ? 15.664 -3.602 -7.875 1 93.06 109 ILE B O 1
ATOM 2546 N N . LYS B 1 110 ? 15.297 -4.023 -5.652 1 90.81 110 LYS B N 1
ATOM 2547 C CA . LYS B 1 110 ? 16.609 -3.531 -5.242 1 90.81 110 LYS B CA 1
ATOM 2548 C C . LYS B 1 110 ? 17.719 -4.34 -5.898 1 90.81 110 LYS B C 1
ATOM 2550 O O . LYS B 1 110 ? 18.734 -3.777 -6.328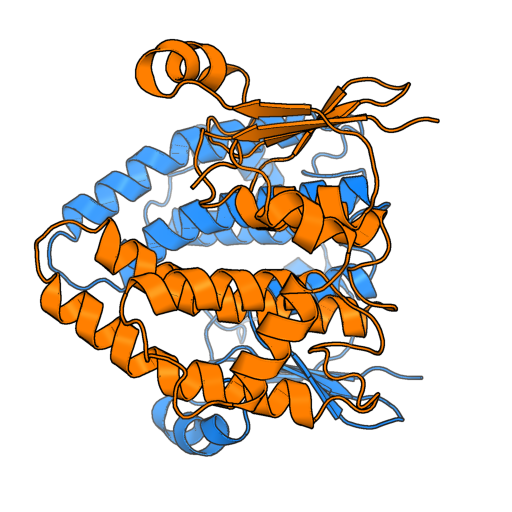 1 90.81 110 LYS B O 1
ATOM 2555 N N . TRP B 1 111 ? 17.531 -5.652 -6.008 1 94.94 111 TRP B N 1
ATOM 2556 C CA . TRP B 1 111 ? 18.516 -6.531 -6.629 1 94.94 111 TRP B CA 1
ATOM 2557 C C . TRP B 1 111 ? 18.547 -6.336 -8.141 1 94.94 111 TRP B C 1
ATOM 2559 O O . TRP B 1 111 ? 19.609 -6.105 -8.719 1 94.94 111 TRP B O 1
ATOM 2569 N N . LYS B 1 112 ? 17.422 -6.297 -8.703 1 93.94 112 LYS B N 1
ATOM 2570 C CA . LYS B 1 112 ? 17.328 -6.309 -10.164 1 93.94 112 LYS B CA 1
ATOM 2571 C C . LYS B 1 112 ? 17.703 -4.953 -10.75 1 93.94 112 LYS B C 1
ATOM 2573 O O . LYS B 1 112 ? 18.375 -4.883 -11.781 1 93.94 112 LYS B O 1
ATOM 2578 N N . PHE B 1 113 ? 17.359 -3.82 -10.078 1 89.62 113 PHE B N 1
ATOM 2579 C CA . PHE B 1 113 ? 17.469 -2.508 -10.703 1 89.62 113 PHE B CA 1
ATOM 2580 C C . PHE B 1 113 ? 18.359 -1.585 -9.875 1 89.62 113 PHE B C 1
ATOM 2582 O O . PHE B 1 113 ? 18.562 -0.425 -10.234 1 89.62 113 PHE B O 1
ATOM 2589 N N . GLY B 1 114 ? 18.922 -2.037 -8.719 1 86 114 GLY B N 1
ATOM 2590 C CA . GLY B 1 114 ? 19.656 -1.186 -7.801 1 86 114 GLY B CA 1
ATOM 2591 C C . GLY B 1 114 ? 21.109 -0.994 -8.203 1 86 114 GLY B C 1
ATOM 2592 O O . GLY B 1 114 ? 21.922 -0.544 -7.402 1 86 114 GLY B O 1
ATOM 2593 N N . GLY B 1 115 ? 21.375 -1.355 -9.406 1 86.69 115 GLY B N 1
ATOM 2594 C CA . GLY B 1 115 ? 22.75 -1.203 -9.852 1 86.69 115 GLY B CA 1
ATOM 2595 C C . GLY B 1 115 ? 23.625 -2.391 -9.5 1 86.69 115 GLY B C 1
ATOM 2596 O O . GLY B 1 115 ? 23.188 -3.291 -8.773 1 86.69 115 GLY B O 1
ATOM 2597 N N . ASP B 1 116 ? 24.859 -2.332 -9.883 1 89.25 116 ASP B N 1
ATOM 2598 C CA . ASP B 1 116 ? 25.75 -3.484 -9.773 1 89.25 116 ASP B CA 1
ATOM 2599 C C . ASP B 1 116 ? 26.453 -3.512 -8.414 1 89.25 116 ASP B C 1
ATOM 2601 O O . ASP B 1 116 ? 26.891 -4.566 -7.957 1 89.25 116 ASP B O 1
ATOM 2605 N N . GLU B 1 117 ? 26.562 -2.363 -7.809 1 85.81 117 GLU B N 1
ATOM 2606 C CA . GLU B 1 117 ? 27.203 -2.318 -6.5 1 85.81 117 GLU B CA 1
ATOM 2607 C C . GLU B 1 117 ? 26.438 -3.148 -5.477 1 85.81 117 GLU B C 1
ATOM 2609 O O . GLU B 1 117 ? 25.25 -2.881 -5.211 1 85.81 117 GLU B O 1
ATOM 2614 N N . GLY B 1 118 ? 27.141 -4.262 -4.953 1 90.19 118 GLY B N 1
ATOM 2615 C CA . GLY B 1 118 ? 26.547 -5.109 -3.932 1 90.19 118 GLY B CA 1
ATOM 2616 C C . GLY B 1 118 ? 25.453 -6.023 -4.473 1 90.19 118 GLY B C 1
ATOM 2617 O O . GLY B 1 118 ? 24.562 -6.441 -3.73 1 90.19 118 GLY B O 1
ATOM 2618 N N . LYS B 1 119 ? 25.422 -6.223 -5.703 1 93.75 119 LYS B N 1
ATOM 2619 C CA . LYS B 1 119 ? 24.375 -6.996 -6.355 1 93.75 119 LYS B CA 1
ATOM 2620 C C . LYS B 1 119 ? 24.281 -8.406 -5.777 1 93.75 119 LYS B C 1
ATOM 2622 O O . LYS B 1 119 ? 23.188 -8.914 -5.547 1 93.75 119 LYS B O 1
ATOM 2627 N N . GLU B 1 120 ? 25.422 -8.992 -5.531 1 95.38 120 GLU B N 1
ATOM 2628 C CA . GLU B 1 120 ? 25.422 -10.336 -4.961 1 95.38 120 GLU B CA 1
ATOM 2629 C C . GLU B 1 120 ? 24.875 -10.344 -3.543 1 95.38 120 GLU B C 1
ATOM 2631 O O . GLU B 1 120 ? 24.141 -11.266 -3.16 1 95.38 120 GLU B O 1
ATOM 2636 N N . GLU B 1 121 ? 25.219 -9.359 -2.828 1 95.31 121 GLU B N 1
ATOM 2637 C CA . GLU B 1 121 ? 24.719 -9.234 -1.468 1 95.31 121 GLU B CA 1
ATOM 2638 C C . GLU B 1 121 ? 23.203 -9.008 -1.465 1 95.31 121 GLU B C 1
ATOM 2640 O O . GLU B 1 121 ? 22.484 -9.562 -0.631 1 95.31 121 GLU B O 1
ATOM 2645 N N . LYS B 1 122 ? 22.719 -8.195 -2.322 1 94.81 122 LYS B N 1
ATOM 2646 C CA . LYS B 1 122 ? 21.297 -7.938 -2.445 1 94.81 122 LYS B CA 1
ATOM 2647 C C . LYS B 1 122 ? 20.531 -9.203 -2.828 1 94.81 122 LYS B C 1
ATOM 2649 O O . LYS B 1 122 ? 19.453 -9.477 -2.295 1 94.81 122 LYS B O 1
ATOM 2654 N N . LYS B 1 123 ? 21.078 -9.953 -3.736 1 96.56 123 LYS B N 1
ATOM 2655 C CA . LYS B 1 123 ? 20.469 -11.219 -4.129 1 96.56 123 LYS B CA 1
ATOM 2656 C C . LYS B 1 123 ? 20.422 -12.188 -2.953 1 96.56 123 LYS B C 1
ATOM 2658 O O . LYS B 1 123 ? 19.406 -12.859 -2.738 1 96.56 123 LYS B O 1
ATOM 2663 N N . ALA B 1 124 ? 21.547 -12.281 -2.258 1 96.75 124 ALA B N 1
ATOM 2664 C CA . ALA B 1 124 ? 21.609 -13.164 -1.098 1 96.75 124 ALA B CA 1
ATOM 2665 C C . ALA B 1 124 ? 20.547 -12.797 -0.068 1 96.75 124 ALA B C 1
ATOM 2667 O O . ALA B 1 124 ? 19.891 -13.68 0.501 1 96.75 124 ALA B O 1
ATOM 2668 N N . LYS B 1 125 ? 20.375 -11.531 0.183 1 95.88 125 LYS B N 1
ATOM 2669 C CA . LYS B 1 125 ? 19.359 -11.062 1.124 1 95.88 125 LYS B CA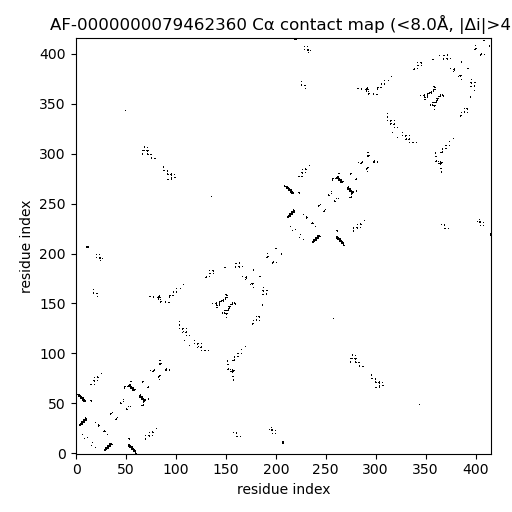 1
ATOM 2670 C C . LYS B 1 125 ? 17.969 -11.461 0.67 1 95.88 125 LYS B C 1
ATOM 2672 O O . LYS B 1 125 ? 17.141 -11.883 1.482 1 95.88 125 LYS B O 1
ATOM 2677 N N . LEU B 1 126 ? 17.703 -11.273 -0.623 1 97.38 126 LEU B N 1
ATOM 2678 C CA . LEU B 1 126 ? 16.438 -11.688 -1.202 1 97.38 126 LEU B CA 1
ATOM 2679 C C . LEU B 1 126 ? 16.203 -13.18 -1.004 1 97.38 126 LEU B C 1
ATOM 2681 O O . LEU B 1 126 ? 15.188 -13.578 -0.428 1 97.38 126 LEU B O 1
ATOM 2685 N N . LEU B 1 127 ? 17.156 -13.945 -1.371 1 97.12 127 LEU B N 1
ATOM 2686 C CA . LEU B 1 127 ? 17.016 -15.391 -1.342 1 97.12 127 LEU B CA 1
ATOM 2687 C C . LEU B 1 127 ? 16.891 -15.898 0.092 1 97.12 127 LEU B C 1
ATOM 2689 O O . LEU B 1 127 ? 16.188 -16.875 0.354 1 97.12 127 LEU B O 1
ATOM 2693 N N . GLU B 1 128 ? 17.547 -15.219 1.006 1 96.62 128 GLU B N 1
ATOM 2694 C CA . GLU B 1 128 ? 17.484 -15.594 2.416 1 96.62 128 GLU B CA 1
ATOM 2695 C C . GLU B 1 128 ? 16.109 -15.289 3.012 1 96.62 128 GLU B C 1
ATOM 2697 O O . GLU B 1 128 ? 15.688 -15.945 3.963 1 96.62 128 GLU B O 1
ATOM 2702 N N . SER B 1 129 ? 15.43 -14.375 2.443 1 97.38 129 SER B N 1
ATOM 2703 C CA . SER B 1 129 ? 14.156 -13.914 2.994 1 97.38 129 SER B CA 1
ATOM 2704 C C . SER B 1 129 ? 12.992 -14.742 2.461 1 97.38 129 SER B C 1
ATOM 2706 O O . SER B 1 129 ? 11.93 -14.797 3.08 1 97.38 129 SER B O 1
ATOM 2708 N N . VAL B 1 130 ? 13.148 -15.43 1.343 1 97.94 130 VAL B N 1
ATOM 2709 C CA . VAL B 1 130 ? 12.055 -16.016 0.585 1 97.94 130 VAL B CA 1
ATOM 2710 C C . VAL B 1 130 ? 11.508 -17.234 1.336 1 97.94 130 VAL B C 1
ATOM 2712 O O . VAL B 1 130 ? 10.289 -17.391 1.464 1 97.94 130 VAL B O 1
ATOM 2715 N N . PRO B 1 131 ? 12.383 -18.125 1.948 1 97.12 131 PRO B N 1
ATOM 2716 C CA . PRO B 1 131 ? 11.844 -19.312 2.621 1 97.12 131 PRO B CA 1
ATOM 2717 C C . PRO B 1 131 ? 10.898 -18.953 3.771 1 97.12 131 PRO B C 1
ATOM 2719 O O . PRO B 1 131 ? 9.828 -19.547 3.9 1 97.12 131 PRO B O 1
ATOM 2722 N N . LEU B 1 132 ? 11.273 -18.031 4.574 1 96.44 132 LEU B N 1
ATOM 2723 C CA . LEU B 1 132 ? 10.414 -17.609 5.676 1 96.44 132 LEU B CA 1
ATOM 2724 C C . LEU B 1 132 ? 9.117 -17 5.152 1 96.44 132 LEU B C 1
ATOM 2726 O O . LEU B 1 132 ? 8.039 -17.25 5.703 1 96.44 132 LEU B O 1
ATOM 2730 N N . PHE B 1 133 ? 9.25 -16.203 4.176 1 97.94 133 PHE B N 1
ATOM 2731 C CA . PHE B 1 133 ? 8.086 -15.602 3.539 1 97.94 133 PHE B CA 1
ATOM 2732 C C . PHE B 1 133 ? 7.117 -16.672 3.057 1 97.94 133 PHE B C 1
ATOM 2734 O O . PHE B 1 133 ? 5.926 -16.625 3.371 1 97.94 133 PHE B O 1
ATOM 2741 N N . LEU B 1 134 ? 7.602 -17.672 2.338 1 98.5 134 LEU B N 1
ATOM 2742 C CA . LEU B 1 134 ? 6.75 -18.719 1.786 1 98.5 134 LEU B CA 1
ATOM 2743 C C . LEU B 1 134 ? 6.164 -19.578 2.896 1 98.5 134 LEU B C 1
ATOM 2745 O O . LEU B 1 134 ? 5.027 -20.047 2.791 1 98.5 134 LEU B O 1
ATOM 2749 N N . THR B 1 135 ? 6.906 -19.766 3.924 1 98 135 THR B N 1
ATOM 2750 C CA . THR B 1 135 ? 6.398 -20.5 5.078 1 98 135 THR B CA 1
ATOM 2751 C C . THR B 1 135 ? 5.227 -19.766 5.715 1 98 135 THR B C 1
ATOM 2753 O O . THR B 1 135 ? 4.215 -20.375 6.062 1 98 135 THR B O 1
ATOM 2756 N N . ARG B 1 136 ? 5.371 -18.516 5.844 1 97.12 136 ARG B N 1
ATOM 2757 C CA . ARG B 1 136 ? 4.305 -17.703 6.426 1 97.12 136 ARG B CA 1
ATOM 2758 C C . ARG B 1 136 ? 3.061 -17.719 5.547 1 97.12 136 ARG B C 1
ATOM 2760 O O . ARG B 1 136 ? 1.94 -17.844 6.051 1 97.12 136 ARG B O 1
ATOM 2767 N N . MET B 1 137 ? 3.234 -17.562 4.227 1 98.38 137 MET B N 1
ATOM 2768 C CA . MET B 1 137 ? 2.096 -17.625 3.314 1 98.38 137 MET B CA 1
ATOM 2769 C C . MET B 1 137 ? 1.407 -18.984 3.404 1 98.38 137 MET B C 1
ATOM 2771 O O . MET B 1 137 ? 0.178 -19.062 3.387 1 98.38 137 MET B O 1
ATOM 2775 N N . THR B 1 138 ? 2.219 -20.047 3.521 1 98.31 138 THR B N 1
ATOM 2776 C CA . THR B 1 138 ? 1.679 -21.391 3.688 1 98.31 138 THR B CA 1
ATOM 2777 C C . THR B 1 138 ? 0.809 -21.469 4.941 1 98.31 138 THR B C 1
ATOM 2779 O O . THR B 1 138 ? -0.299 -22 4.898 1 98.31 138 THR B O 1
ATOM 2782 N N . LYS B 1 139 ? 1.277 -20.891 6.008 1 97.19 139 LYS B N 1
ATOM 2783 C CA . LYS B 1 139 ? 0.533 -20.891 7.262 1 97.19 139 LYS B CA 1
ATOM 2784 C C . LYS B 1 139 ? -0.801 -20.172 7.117 1 97.19 139 LYS B C 1
ATOM 2786 O O . LYS B 1 139 ? -1.809 -20.594 7.691 1 97.19 139 LYS B O 1
ATOM 2791 N N . PHE B 1 140 ? -0.81 -19.109 6.383 1 97.5 140 PHE B N 1
ATOM 2792 C CA . PHE B 1 140 ? -2.045 -18.359 6.168 1 97.5 140 PHE B CA 1
ATOM 2793 C C . PHE B 1 140 ? -3.043 -19.188 5.363 1 97.5 140 PHE B C 1
ATOM 2795 O O . PHE B 1 140 ? -4.238 -19.188 5.664 1 97.5 140 PHE B O 1
ATOM 2802 N N . ILE B 1 141 ? -2.574 -19.891 4.355 1 98.12 141 ILE B N 1
ATOM 2803 C CA . ILE B 1 141 ? -3.449 -20.75 3.559 1 98.12 141 ILE B CA 1
ATOM 2804 C C . ILE B 1 141 ? -4.039 -21.844 4.438 1 98.12 141 ILE B C 1
ATOM 2806 O O . ILE B 1 141 ? -5.246 -22.094 4.41 1 98.12 141 ILE B O 1
ATOM 2810 N N . GLU B 1 142 ? -3.201 -22.406 5.234 1 97.81 142 GLU B N 1
ATOM 2811 C CA . GLU B 1 142 ? -3.611 -23.531 6.062 1 97.81 142 GLU B CA 1
ATOM 2812 C C . GLU B 1 142 ? -4.527 -23.078 7.195 1 97.81 142 GLU B C 1
ATOM 2814 O O . GLU B 1 142 ? -5.426 -23.828 7.605 1 97.81 142 GLU B O 1
ATOM 2819 N N . ALA B 1 143 ? -4.332 -21.891 7.684 1 96.06 143 ALA B N 1
ATOM 2820 C CA . ALA B 1 143 ? -5.086 -21.391 8.828 1 96.06 143 ALA B CA 1
ATOM 2821 C C . ALA B 1 143 ? -6.426 -20.812 8.391 1 96.06 143 ALA B C 1
ATOM 2823 O O . ALA B 1 143 ? -7.273 -20.484 9.234 1 96.06 143 ALA B O 1
ATOM 2824 N N . ASN B 1 144 ? -6.609 -20.609 7.105 1 97.25 144 ASN B N 1
ATOM 2825 C CA . ASN B 1 144 ? -7.879 -20.078 6.617 1 97.25 144 ASN B CA 1
ATOM 2826 C C . ASN B 1 144 ? -9.047 -20.984 7.008 1 97.25 144 ASN B C 1
ATOM 2828 O O . ASN B 1 144 ? -9.102 -22.141 6.613 1 97.25 144 ASN B O 1
ATOM 2832 N N . PRO B 1 145 ? -9.992 -20.453 7.734 1 94.81 145 PRO B N 1
ATOM 2833 C CA . PRO B 1 145 ? -11.055 -21.297 8.281 1 94.81 145 PRO B CA 1
ATOM 2834 C C . PRO B 1 145 ? -11.945 -21.906 7.195 1 94.81 145 PRO B C 1
ATOM 2836 O O . PRO B 1 145 ? -12.586 -22.938 7.414 1 94.81 145 PRO B O 1
ATOM 2839 N N . SER B 1 146 ? -12.047 -21.328 6.051 1 96.06 146 SER B N 1
ATOM 2840 C CA . SER B 1 146 ? -12.898 -21.828 4.973 1 96.06 146 SER B CA 1
ATOM 2841 C C . SER B 1 146 ? -12.32 -23.109 4.359 1 96.06 146 SER B C 1
ATOM 2843 O O . SER B 1 146 ? -13.023 -23.844 3.658 1 96.06 146 SER B O 1
ATOM 2845 N N . LYS B 1 147 ? -11.078 -23.297 4.52 1 96.94 147 LYS B N 1
ATOM 2846 C CA . LYS B 1 147 ? -10.352 -24.438 3.947 1 96.94 147 LYS B CA 1
ATOM 2847 C C . LYS B 1 147 ? -10.469 -24.453 2.426 1 96.94 147 LYS B C 1
ATOM 2849 O O . LYS B 1 147 ? -10.477 -25.516 1.812 1 96.94 147 LYS B O 1
ATOM 2854 N N . SER B 1 148 ? -10.625 -23.281 1.859 1 96.19 148 SER B N 1
ATOM 2855 C CA . SER B 1 148 ? -10.867 -23.125 0.429 1 96.19 148 SER B CA 1
ATOM 2856 C C . SER B 1 148 ? -9.586 -23.297 -0.371 1 96.19 148 SER B C 1
ATOM 2858 O O . SER B 1 148 ? -9.625 -23.5 -1.586 1 96.19 148 SER B O 1
ATOM 2860 N N . GLY B 1 149 ? -8.445 -23.141 0.314 1 97.62 149 GLY B N 1
ATOM 2861 C CA . GLY B 1 149 ? -7.172 -23.141 -0.38 1 97.62 149 GLY B CA 1
ATOM 2862 C C . GLY B 1 149 ? -6.742 -21.75 -0.808 1 97.62 149 GLY B C 1
ATOM 2863 O O . GLY B 1 149 ? -5.648 -21.562 -1.353 1 97.62 149 GLY B O 1
ATOM 2864 N N . TYR B 1 150 ? -7.594 -20.75 -0.613 1 98.62 150 TYR B N 1
ATOM 2865 C CA . TYR B 1 150 ? -7.234 -19.359 -0.839 1 98.62 150 TYR B CA 1
ATOM 2866 C C . TYR B 1 150 ? -6.633 -18.734 0.416 1 98.62 150 TYR B C 1
ATOM 2868 O O . TYR B 1 150 ? -6.699 -19.328 1.498 1 98.62 150 TYR B O 1
ATOM 2876 N N . LEU B 1 151 ? -6 -17.625 0.289 1 98.69 151 LEU B N 1
ATOM 2877 C CA . LEU B 1 151 ? -5.359 -16.953 1.412 1 98.69 151 LEU B CA 1
ATOM 2878 C C . LEU B 1 151 ? -6.398 -16.359 2.355 1 98.69 151 LEU B C 1
ATOM 2880 O O . LEU B 1 151 ? -6.25 -16.438 3.578 1 98.69 151 LEU B O 1
ATOM 2884 N N . VAL B 1 152 ? -7.41 -15.742 1.725 1 98.44 152 VAL B N 1
ATOM 2885 C CA . VAL B 1 152 ? -8.406 -15.016 2.512 1 98.44 152 VAL B CA 1
ATOM 2886 C C . VAL B 1 152 ? -9.812 -15.461 2.107 1 98.44 152 VAL B C 1
ATOM 2888 O O . VAL B 1 152 ? -10.148 -15.477 0.92 1 98.44 152 VAL B O 1
ATOM 2891 N N . GLY B 1 153 ? -10.602 -15.812 3.029 1 97.81 153 GLY B N 1
ATOM 2892 C CA . GLY B 1 153 ? -12 -16.109 2.781 1 97.81 153 GLY B CA 1
ATOM 2893 C C . GLY B 1 153 ? -12.203 -17.375 1.968 1 97.81 153 GLY B C 1
ATOM 2894 O O . GLY B 1 153 ? -11.328 -18.25 1.942 1 97.81 153 GLY B O 1
ATOM 2895 N N . SER B 1 154 ? -13.383 -17.516 1.362 1 98.19 154 SER B N 1
ATOM 2896 C CA . SER B 1 154 ? -13.781 -18.766 0.721 1 98.19 154 SER B CA 1
ATOM 2897 C C . SER B 1 154 ? -13.688 -18.656 -0.798 1 98.19 154 SER B C 1
ATOM 2899 O O . SER B 1 154 ? -13.906 -19.641 -1.508 1 98.19 154 SER B O 1
ATOM 2901 N N . GLU B 1 155 ? -13.406 -17.484 -1.273 1 98 155 GLU B N 1
ATOM 2902 C CA . GLU B 1 155 ? -13.336 -17.25 -2.713 1 98 155 GLU B CA 1
ATOM 2903 C C . GLU B 1 155 ? -12.023 -16.578 -3.092 1 98 155 GLU B C 1
ATOM 2905 O O . GLU B 1 155 ? -11.328 -16.016 -2.234 1 98 155 GLU B O 1
ATOM 2910 N N . LEU B 1 156 ? -11.703 -16.641 -4.363 1 98.69 156 LEU B N 1
ATOM 2911 C CA . LEU B 1 156 ? -10.508 -15.992 -4.891 1 98.69 156 LEU B CA 1
ATOM 2912 C C . LEU B 1 156 ? -10.516 -14.492 -4.59 1 98.69 156 LEU B C 1
ATOM 2914 O O . LEU B 1 156 ? -11.539 -13.828 -4.777 1 98.69 156 LEU B O 1
ATOM 2918 N N . THR B 1 157 ? -9.453 -13.984 -4.051 1 98.81 157 THR B N 1
ATOM 2919 C CA . THR B 1 157 ? -9.258 -12.547 -3.885 1 98.81 157 THR B CA 1
ATOM 2920 C C . THR B 1 157 ? -8.031 -12.07 -4.656 1 98.81 157 THR B C 1
ATOM 2922 O O . THR B 1 157 ? -7.262 -12.883 -5.168 1 98.81 157 THR B O 1
ATOM 2925 N N . TRP B 1 158 ? -7.824 -10.758 -4.746 1 98.88 158 TRP B N 1
ATOM 2926 C CA . TRP B 1 158 ? -6.668 -10.203 -5.438 1 98.88 158 TRP B CA 1
ATOM 2927 C C . TRP B 1 158 ? -5.371 -10.602 -4.742 1 98.88 158 TRP B C 1
ATOM 2929 O O . TRP B 1 158 ? -4.316 -10.664 -5.375 1 98.88 158 TRP B O 1
ATOM 2939 N N . THR B 1 159 ? -5.477 -10.93 -3.482 1 98.81 159 THR B N 1
ATOM 2940 C CA . THR B 1 159 ? -4.309 -11.367 -2.727 1 98.81 159 THR B CA 1
ATOM 2941 C C . THR B 1 159 ? -3.752 -12.664 -3.293 1 98.81 159 THR B C 1
ATOM 2943 O O . THR B 1 159 ? -2.535 -12.867 -3.328 1 98.81 159 THR B O 1
ATOM 2946 N N . ASP B 1 160 ? -4.605 -13.547 -3.68 1 98.94 160 ASP B N 1
ATOM 2947 C CA . ASP B 1 160 ? -4.191 -14.805 -4.293 1 98.94 160 ASP B CA 1
ATOM 2948 C C . ASP B 1 160 ? -3.457 -14.562 -5.609 1 98.94 160 ASP B C 1
ATOM 2950 O O . ASP B 1 160 ? -2.445 -15.211 -5.891 1 98.94 160 ASP B O 1
ATOM 2954 N N . VAL B 1 161 ? -3.975 -13.664 -6.402 1 98.94 161 VAL B N 1
ATOM 2955 C CA . VAL B 1 161 ? -3.373 -13.312 -7.684 1 98.94 161 VAL B CA 1
ATOM 2956 C C . VAL B 1 161 ? -1.996 -12.695 -7.457 1 98.94 161 VAL B C 1
ATOM 2958 O O . VAL B 1 161 ? -1.036 -13.031 -8.156 1 98.94 161 VAL B O 1
ATOM 2961 N N . CYS B 1 162 ? -1.887 -11.836 -6.48 1 98.88 162 CYS B N 1
ATOM 2962 C CA . CYS B 1 162 ? -0.618 -11.203 -6.141 1 98.88 162 CYS B CA 1
ATOM 2963 C C . CYS B 1 162 ? 0.421 -12.242 -5.742 1 98.88 162 CYS B C 1
ATOM 2965 O O . CYS B 1 162 ? 1.573 -12.172 -6.172 1 98.88 162 CYS B O 1
ATOM 2967 N N . LEU B 1 163 ? -0.013 -13.195 -4.91 1 98.88 163 LEU B N 1
ATOM 2968 C CA . LEU B 1 163 ? 0.929 -14.219 -4.473 1 98.88 163 LEU B CA 1
ATOM 2969 C C . LEU B 1 163 ? 1.404 -15.062 -5.648 1 98.88 163 LEU B C 1
ATOM 2971 O O . LEU B 1 163 ? 2.598 -15.352 -5.766 1 98.88 163 LEU B O 1
ATOM 2975 N N . ALA B 1 164 ? 0.498 -15.461 -6.48 1 98.88 164 ALA B N 1
ATOM 2976 C CA . ALA B 1 164 ? 0.858 -16.266 -7.641 1 98.88 164 ALA B CA 1
ATOM 2977 C C . ALA B 1 164 ? 1.869 -15.547 -8.523 1 98.88 164 ALA B C 1
ATOM 2979 O O . ALA B 1 164 ? 2.857 -16.141 -8.961 1 98.88 164 ALA B O 1
ATOM 2980 N N . TYR B 1 165 ? 1.624 -14.305 -8.758 1 98.56 165 TYR B N 1
ATOM 2981 C CA . TYR B 1 165 ? 2.525 -13.523 -9.594 1 98.56 165 TYR B CA 1
ATOM 2982 C C . TYR B 1 165 ? 3.867 -13.312 -8.906 1 98.56 165 TYR B C 1
ATOM 2984 O O . TYR B 1 165 ? 4.918 -13.367 -9.547 1 98.56 165 TYR B O 1
ATOM 2992 N N . THR B 1 166 ? 3.84 -13.016 -7.594 1 98.62 166 THR B N 1
ATOM 2993 C CA . THR B 1 166 ? 5.07 -12.875 -6.824 1 98.62 166 THR B CA 1
ATOM 2994 C C . THR B 1 166 ? 5.938 -14.117 -6.957 1 98.62 166 THR B C 1
ATOM 2996 O O . THR B 1 166 ? 7.156 -14.023 -7.113 1 98.62 166 THR B O 1
ATOM 2999 N N . LEU B 1 167 ? 5.309 -15.281 -6.875 1 98.62 167 LEU B N 1
ATOM 3000 C CA . LEU B 1 167 ? 6.059 -16.531 -7.012 1 98.62 167 LEU B CA 1
ATOM 3001 C C . LEU B 1 167 ? 6.699 -16.625 -8.391 1 98.62 167 LEU B C 1
ATOM 3003 O O . LEU B 1 167 ? 7.82 -17.125 -8.523 1 98.62 167 LEU B O 1
ATOM 3007 N N . ASP B 1 168 ? 5.988 -16.188 -9.469 1 97.62 168 ASP B N 1
ATOM 3008 C CA . ASP B 1 168 ? 6.586 -16.156 -10.805 1 97.62 168 ASP B CA 1
ATOM 3009 C C . ASP B 1 168 ? 7.855 -15.312 -10.812 1 97.62 168 ASP B C 1
ATOM 3011 O O . ASP B 1 168 ? 8.867 -15.703 -11.398 1 97.62 168 ASP B O 1
ATOM 3015 N N . ILE B 1 169 ? 7.77 -14.164 -10.211 1 97.19 169 ILE B N 1
ATOM 3016 C CA . ILE B 1 169 ? 8.914 -13.266 -10.141 1 97.19 169 ILE B CA 1
ATOM 3017 C C . ILE B 1 169 ? 10.078 -13.969 -9.445 1 97.19 169 ILE B C 1
ATOM 3019 O O . ILE B 1 169 ? 11.211 -13.953 -9.945 1 97.19 169 ILE B O 1
ATOM 3023 N N . LEU B 1 170 ? 9.789 -14.617 -8.344 1 97.81 170 LEU B N 1
ATOM 3024 C CA . LEU B 1 170 ? 10.828 -15.266 -7.547 1 97.81 170 LEU B CA 1
ATOM 3025 C C . LEU B 1 170 ? 11.422 -16.453 -8.289 1 97.81 170 LEU B C 1
ATOM 3027 O O . LEU B 1 170 ? 12.633 -16.688 -8.211 1 97.81 170 LEU B O 1
ATOM 3031 N N . LYS B 1 171 ? 10.609 -17.203 -8.984 1 97.5 171 LYS B N 1
ATOM 3032 C CA . LYS B 1 171 ? 11.094 -18.328 -9.797 1 97.5 171 LYS B CA 1
ATOM 3033 C C . LYS B 1 171 ? 12.016 -17.844 -10.906 1 97.5 171 LYS B C 1
ATOM 3035 O O . LYS B 1 171 ? 12.883 -18.594 -11.367 1 97.5 171 LYS B O 1
ATOM 3040 N N . GLY B 1 172 ? 11.828 -16.625 -11.336 1 96 172 GLY B N 1
ATOM 3041 C CA . GLY B 1 172 ? 12.734 -16.016 -12.297 1 96 172 GLY B CA 1
ATOM 3042 C C . GLY B 1 172 ? 14.125 -15.781 -11.742 1 96 172 GLY B C 1
ATOM 3043 O O . GLY B 1 172 ? 15.094 -15.703 -12.5 1 96 172 GLY B O 1
ATOM 3044 N N . VAL B 1 173 ? 14.188 -15.664 -10.445 1 96.06 173 VAL B N 1
ATOM 3045 C CA . VAL B 1 173 ? 15.469 -15.484 -9.781 1 96.06 173 VAL B CA 1
ATOM 3046 C C . VAL B 1 173 ? 16.125 -16.844 -9.523 1 96.06 173 VAL B C 1
ATOM 3048 O O . VAL B 1 173 ? 17.312 -17.031 -9.797 1 96.06 173 VAL B O 1
ATOM 3051 N N . GLU B 1 174 ? 15.398 -17.75 -9.023 1 96.69 174 GLU B N 1
ATOM 3052 C CA . GLU B 1 174 ? 15.781 -19.125 -8.711 1 96.69 174 GLU B CA 1
ATOM 3053 C C . GLU B 1 174 ? 14.641 -20.094 -9.008 1 96.69 174 GLU B C 1
ATOM 3055 O O . GLU B 1 174 ? 13.688 -20.203 -8.227 1 96.69 174 GLU B O 1
ATOM 3060 N N . PRO B 1 175 ? 14.727 -20.875 -10.016 1 96.75 175 PRO B N 1
ATOM 3061 C CA . PRO B 1 175 ? 13.625 -21.688 -10.516 1 96.75 175 PRO B CA 1
ATOM 3062 C C . PRO B 1 175 ? 13.07 -22.641 -9.461 1 96.75 175 PRO B C 1
ATOM 3064 O O . PRO B 1 175 ? 11.867 -22.938 -9.453 1 96.75 175 PRO B O 1
ATOM 3067 N N . ASN B 1 176 ? 13.836 -23.094 -8.516 1 96.38 176 ASN B N 1
ATOM 3068 C CA . ASN B 1 176 ? 13.398 -24.078 -7.535 1 96.38 176 ASN B CA 1
ATOM 3069 C C . ASN B 1 176 ? 13.141 -23.438 -6.172 1 96.38 176 ASN B C 1
ATOM 3071 O O . ASN B 1 176 ? 13.18 -24.125 -5.148 1 96.38 176 ASN B O 1
ATOM 3075 N N . ILE B 1 177 ? 12.875 -22.188 -6.172 1 96.62 177 ILE B N 1
ATOM 3076 C CA . ILE B 1 177 ? 12.844 -21.391 -4.957 1 96.62 177 ILE B CA 1
ATOM 3077 C C . ILE B 1 177 ? 11.727 -21.891 -4.043 1 96.62 177 ILE B C 1
ATOM 3079 O O . ILE B 1 177 ? 11.797 -21.734 -2.82 1 96.62 177 ILE B O 1
ATOM 3083 N N . ALA B 1 178 ? 10.664 -22.531 -4.609 1 97.44 178 ALA B N 1
ATOM 3084 C CA . ALA B 1 178 ? 9.516 -22.969 -3.826 1 97.44 178 ALA B CA 1
ATOM 3085 C C . ALA B 1 178 ? 9.469 -24.484 -3.723 1 97.44 178 ALA B C 1
ATOM 3087 O O . ALA B 1 178 ? 8.422 -25.062 -3.406 1 97.44 178 ALA B O 1
ATOM 3088 N N . ALA B 1 179 ? 10.516 -25.172 -4.027 1 97.31 179 ALA B N 1
ATOM 3089 C CA . ALA B 1 179 ? 10.57 -26.625 -4.066 1 97.31 179 ALA B CA 1
ATOM 3090 C C . ALA B 1 179 ? 10.109 -27.234 -2.746 1 97.31 179 ALA B C 1
ATOM 3092 O O . ALA B 1 179 ? 9.43 -28.266 -2.73 1 97.31 179 ALA B O 1
ATOM 3093 N N . ASP B 1 180 ? 10.422 -26.625 -1.645 1 97.31 180 ASP B N 1
ATOM 3094 C CA . ASP B 1 180 ? 10.109 -27.156 -0.32 1 97.31 180 ASP B CA 1
ATOM 3095 C C . ASP B 1 180 ? 8.766 -26.609 0.179 1 97.31 180 ASP B C 1
ATOM 3097 O O . ASP B 1 180 ? 8.445 -26.734 1.362 1 97.31 180 ASP B O 1
ATOM 3101 N N . HIS B 1 181 ? 7.977 -26 -0.705 1 98.31 181 HIS B N 1
ATOM 3102 C CA . HIS B 1 181 ? 6.707 -25.391 -0.321 1 98.31 181 HIS B CA 1
ATOM 3103 C C . HIS B 1 181 ? 5.582 -25.844 -1.252 1 98.31 181 HIS B C 1
ATOM 3105 O O . HIS B 1 181 ? 5.035 -25.031 -2.004 1 98.31 181 HIS B O 1
ATOM 3111 N N . PRO B 1 182 ? 5.227 -27.125 -1.158 1 97.94 182 PRO B N 1
ATOM 3112 C CA . PRO B 1 182 ? 4.234 -27.672 -2.076 1 97.94 182 PRO B CA 1
ATOM 3113 C C . PRO B 1 182 ? 2.891 -26.953 -2.002 1 97.94 182 PRO B C 1
ATOM 3115 O O . PRO B 1 182 ? 2.197 -26.828 -3.014 1 97.94 182 PRO B O 1
ATOM 3118 N N . LYS B 1 183 ? 2.51 -26.5 -0.801 1 98.25 183 LYS B N 1
ATOM 3119 C CA . LYS B 1 183 ? 1.229 -25.812 -0.65 1 98.25 183 LYS B CA 1
ATOM 3120 C C . LYS B 1 183 ? 1.195 -24.531 -1.474 1 98.25 183 LYS B C 1
ATOM 3122 O O . LYS B 1 183 ? 0.154 -24.172 -2.025 1 98.25 183 LYS B O 1
ATOM 3127 N N . ILE B 1 184 ? 2.301 -23.844 -1.488 1 98.69 184 ILE B N 1
ATOM 3128 C CA . ILE B 1 184 ? 2.398 -22.625 -2.268 1 98.69 184 ILE B CA 1
ATOM 3129 C C . ILE B 1 184 ? 2.311 -22.938 -3.758 1 98.69 184 ILE B C 1
ATOM 3131 O O . ILE B 1 184 ? 1.676 -22.219 -4.523 1 98.69 184 ILE B O 1
ATOM 3135 N N . GLN B 1 185 ? 2.973 -23.984 -4.188 1 98.44 185 GLN B N 1
ATOM 3136 C CA . GLN B 1 185 ? 2.92 -24.406 -5.582 1 98.44 185 GLN B CA 1
ATOM 3137 C C . GLN B 1 185 ? 1.503 -24.797 -5.984 1 98.44 185 GLN B C 1
ATOM 3139 O O . GLN B 1 185 ? 1.038 -24.438 -7.07 1 98.44 185 GLN B O 1
ATOM 3144 N N . GLU B 1 186 ? 0.859 -25.516 -5.109 1 98.56 186 GLU B N 1
ATOM 3145 C CA . GLU B 1 186 ? -0.534 -25.891 -5.336 1 98.56 186 GLU B CA 1
ATOM 3146 C C . GLU B 1 186 ? -1.422 -24.656 -5.453 1 98.56 186 GLU B C 1
ATOM 3148 O O . GLU B 1 186 ? -2.314 -24.609 -6.305 1 98.56 186 GLU B O 1
ATOM 3153 N N . HIS B 1 187 ? -1.202 -23.719 -4.582 1 98.81 187 HIS B N 1
ATOM 3154 C CA . HIS B 1 187 ? -1.947 -22.453 -4.598 1 98.81 187 HIS B CA 1
ATOM 3155 C C . HIS B 1 187 ? -1.779 -21.734 -5.93 1 98.81 187 HIS B C 1
ATOM 3157 O O . HIS B 1 187 ? -2.762 -21.297 -6.527 1 98.81 187 HIS B O 1
ATOM 3163 N N . GLN B 1 188 ? -0.552 -21.641 -6.359 1 98.81 188 GLN B N 1
ATOM 3164 C CA . GLN B 1 188 ? -0.307 -20.953 -7.621 1 98.81 188 GLN B CA 1
ATOM 3165 C C . GLN B 1 188 ? -1.007 -21.656 -8.781 1 98.81 188 GLN B C 1
ATOM 3167 O O . GLN B 1 188 ? -1.614 -21 -9.633 1 98.81 188 GLN B O 1
ATOM 3172 N N . GLU B 1 189 ? -0.885 -22.953 -8.82 1 98.56 189 GLU B N 1
ATOM 3173 C CA . GLU B 1 189 ? -1.56 -23.719 -9.859 1 98.56 189 GLU B CA 1
ATOM 3174 C C . GLU B 1 189 ? -3.066 -23.469 -9.844 1 98.56 189 GLU B C 1
ATOM 3176 O O . GLU B 1 189 ? -3.691 -23.344 -10.898 1 98.56 189 GLU B O 1
ATOM 3181 N N . LYS B 1 190 ? -3.65 -23.453 -8.68 1 98.69 190 LYS B N 1
ATOM 3182 C CA . L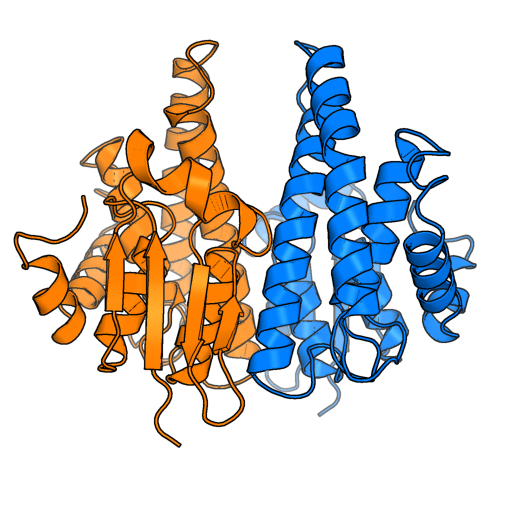YS B 1 190 ? -5.074 -23.172 -8.523 1 98.69 190 LYS B CA 1
ATOM 3183 C C . LYS B 1 190 ? -5.445 -21.828 -9.141 1 98.69 190 LYS B C 1
ATOM 3185 O O . LYS B 1 190 ? -6.477 -21.719 -9.805 1 98.69 190 LYS B O 1
ATOM 3190 N N . ILE B 1 191 ? -4.637 -20.828 -8.898 1 98.88 191 ILE B N 1
ATOM 3191 C CA . ILE B 1 191 ? -4.914 -19.484 -9.406 1 98.88 191 ILE B CA 1
ATOM 3192 C C . ILE B 1 191 ? -4.738 -19.469 -10.922 1 98.88 191 ILE B C 1
ATOM 3194 O O . ILE B 1 191 ? -5.605 -18.969 -11.648 1 98.88 191 ILE B O 1
ATOM 3198 N N . TRP B 1 192 ? -3.625 -20.062 -11.43 1 98.56 192 TRP B N 1
ATOM 3199 C CA . TRP B 1 192 ? -3.312 -20.031 -12.859 1 98.56 192 TRP B CA 1
ATOM 3200 C C . TRP B 1 192 ? -4.281 -20.891 -13.648 1 98.56 192 TRP B C 1
ATOM 3202 O O . TRP B 1 192 ? -4.422 -20.734 -14.859 1 98.56 192 TRP B O 1
ATOM 3212 N N . SER B 1 193 ? -5.008 -21.734 -12.953 1 98.38 193 SER B N 1
ATOM 3213 C CA . SER B 1 193 ? -5.934 -22.641 -13.625 1 98.38 193 SER B CA 1
ATOM 3214 C C . SER B 1 193 ? -7.328 -22.031 -13.727 1 98.38 193 SER B C 1
ATOM 3216 O O . SER B 1 193 ? -8.219 -22.594 -14.359 1 98.38 193 SER B O 1
ATOM 3218 N N . GLN B 1 194 ? -7.543 -20.859 -13.008 1 98.62 194 GLN B N 1
ATOM 3219 C CA . GLN B 1 194 ? -8.812 -20.188 -13.227 1 98.62 194 GLN B CA 1
ATOM 3220 C C . GLN B 1 194 ? -9.062 -19.953 -14.719 1 98.62 194 GLN B C 1
ATOM 3222 O O . GLN B 1 194 ? -8.18 -19.469 -15.43 1 9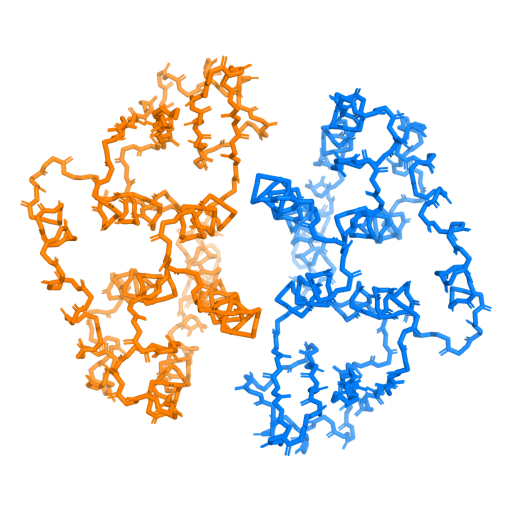8.62 194 GLN B O 1
ATOM 3227 N N . PRO B 1 195 ? -10.195 -20.219 -15.234 1 98.38 195 PRO B N 1
ATOM 3228 C CA . PRO B 1 195 ? -10.422 -20.25 -16.672 1 98.38 195 PRO B CA 1
ATOM 3229 C C . PRO B 1 195 ? -10.047 -18.938 -17.359 1 98.38 195 PRO B C 1
ATOM 3231 O O . PRO B 1 195 ? -9.328 -18.938 -18.359 1 98.38 195 PRO B O 1
ATOM 3234 N N . ARG B 1 196 ? -10.477 -17.828 -16.844 1 98.25 196 ARG B N 1
ATOM 3235 C CA . ARG B 1 196 ? -10.227 -16.547 -17.5 1 98.25 196 ARG B CA 1
ATOM 3236 C C . ARG B 1 196 ? -8.75 -16.156 -17.391 1 98.25 196 ARG B C 1
ATOM 3238 O O . ARG B 1 196 ? -8.188 -15.578 -18.312 1 98.25 196 ARG B O 1
ATOM 3245 N N . ILE B 1 197 ? -8.117 -16.453 -16.266 1 98.44 197 ILE B N 1
ATOM 3246 C CA . ILE B 1 197 ? -6.699 -16.188 -16.078 1 98.44 197 ILE B CA 1
ATOM 3247 C C . ILE B 1 197 ? -5.875 -17.094 -16.984 1 98.44 197 ILE B C 1
ATOM 3249 O O . ILE B 1 197 ? -4.938 -16.625 -17.641 1 98.44 197 ILE B O 1
ATOM 3253 N N . LYS B 1 198 ? -6.215 -18.328 -17.031 1 98.19 198 LYS B N 1
ATOM 3254 C CA . LYS B 1 198 ? -5.523 -19.281 -17.891 1 98.19 198 LYS B CA 1
ATOM 3255 C C . LYS B 1 198 ? -5.594 -18.859 -19.359 1 98.19 198 LYS B C 1
ATOM 3257 O O . LYS B 1 198 ? -4.594 -18.938 -20.078 1 98.19 198 LYS B O 1
ATOM 3262 N N . ALA B 1 199 ? -6.781 -18.438 -19.781 1 97.81 199 ALA B N 1
ATOM 3263 C CA . ALA B 1 199 ? -6.957 -17.984 -21.156 1 97.81 199 ALA B CA 1
ATOM 3264 C C . ALA B 1 199 ? -6.027 -16.812 -21.453 1 97.81 199 ALA B C 1
ATOM 3266 O O . ALA B 1 199 ? -5.43 -16.75 -22.531 1 97.81 199 ALA B O 1
ATOM 3267 N N . TYR B 1 200 ? -5.914 -15.883 -20.547 1 97.31 200 TYR B N 1
ATOM 3268 C CA . TYR B 1 200 ? -5.023 -14.742 -20.719 1 97.31 200 TYR B CA 1
ATOM 3269 C C . TYR B 1 200 ? -3.568 -15.195 -20.766 1 97.31 200 TYR B C 1
ATOM 3271 O O . TYR B 1 200 ? -2.809 -14.766 -21.641 1 97.31 200 TYR B O 1
ATOM 3279 N N . ARG B 1 201 ? -3.189 -16.109 -19.859 1 96.81 201 ARG B N 1
ATOM 3280 C CA . ARG B 1 201 ? -1.79 -16.484 -19.703 1 96.81 201 ARG B CA 1
ATOM 3281 C C . ARG B 1 201 ? -1.318 -17.328 -20.891 1 96.81 201 ARG B C 1
ATOM 3283 O O . ARG B 1 201 ? -0.116 -17.422 -21.141 1 96.81 201 ARG B O 1
ATOM 3290 N N . THR B 1 202 ? -2.205 -17.844 -21.609 1 95.5 202 THR B N 1
ATOM 3291 C CA . THR B 1 202 ? -1.852 -18.703 -22.734 1 95.5 202 THR B CA 1
ATOM 3292 C C . THR B 1 202 ? -1.799 -17.906 -24.031 1 95.5 202 THR B C 1
ATOM 3294 O O . THR B 1 202 ? -1.398 -18.438 -25.062 1 95.5 202 THR B O 1
ATOM 3297 N N . LYS B 1 203 ? -2.227 -16.672 -23.891 1 93.5 203 LYS B N 1
ATOM 3298 C CA . LYS B 1 203 ? -2.133 -15.836 -25.078 1 93.5 203 LYS B CA 1
ATOM 3299 C C . LYS B 1 203 ? -0.677 -15.578 -25.453 1 93.5 203 LYS B C 1
ATOM 3301 O O . LYS B 1 203 ? 0.145 -15.258 -24.594 1 93.5 203 LYS B O 1
ATOM 3306 N N . GLN B 1 204 ? -0.38 -15.656 -26.656 1 86.94 204 GLN B N 1
ATOM 3307 C CA . GLN B 1 204 ? 0.982 -15.461 -27.141 1 86.94 204 GLN B CA 1
ATOM 3308 C C . GLN B 1 204 ? 1.395 -14 -27.047 1 86.94 204 GLN B C 1
ATOM 3310 O O . GLN B 1 204 ? 2.561 -13.688 -26.797 1 86.94 204 GLN B O 1
ATOM 3315 N N . GLU B 1 205 ? 0.407 -13.094 -27.203 1 87.62 205 GLU B N 1
ATOM 3316 C CA . GLU B 1 205 ? 0.712 -11.672 -27.281 1 87.62 205 GLU B CA 1
ATOM 3317 C C . GLU B 1 205 ? 0.732 -11.031 -25.906 1 87.62 205 GLU B C 1
ATOM 3319 O O . GLU B 1 205 ? 0.93 -9.82 -25.781 1 87.62 205 GLU B O 1
ATOM 3324 N N . ARG B 1 206 ? 0.681 -11.836 -24.891 1 87.38 206 ARG B N 1
ATOM 3325 C CA . ARG B 1 206 ? 0.692 -11.219 -23.562 1 87.38 206 ARG B CA 1
ATOM 3326 C C . ARG B 1 206 ? 2.066 -10.641 -23.25 1 87.38 206 ARG B C 1
ATOM 3328 O O . ARG B 1 206 ? 3.086 -11.156 -23.703 1 87.38 206 ARG B O 1
ATOM 3335 N N . PRO B 1 207 ? 2.031 -9.508 -22.5 1 86.31 207 PRO B N 1
ATOM 3336 C CA . PRO B 1 207 ? 3.336 -8.961 -22.125 1 86.31 207 PRO B CA 1
ATOM 3337 C C . PRO B 1 207 ? 4.098 -9.859 -21.156 1 86.31 207 PRO B C 1
ATOM 3339 O O . PRO B 1 207 ? 3.494 -10.492 -20.297 1 86.31 207 PRO B O 1
ATOM 3342 N N . THR B 1 208 ? 5.52 -9.93 -21.469 1 82.62 208 THR B N 1
ATOM 3343 C CA . THR B 1 208 ? 6.344 -10.75 -20.594 1 82.62 208 THR B CA 1
ATOM 3344 C C . THR B 1 208 ? 7.539 -9.961 -20.078 1 82.62 208 THR B C 1
ATOM 3346 O O . THR B 1 208 ? 8.023 -9.039 -20.75 1 82.62 208 THR B O 1
#

Radius of gyration: 21.18 Å; Cα contacts (8 Å, |Δi|>4): 599; chains: 2; bounding box: 51×55×55 Å

Sequence (416 aa):
MTVKYKLLYFDLAGRGEVSRLLLHQSGVEFEDYRVKGKDEWPSLKKDMPFGQLPVLQVFTDEGTKMLAQSNAIARFIARSHGMDGKDTWESAQCDMLVDVMGDIQDLYIKWKFGGDEGKEEKKAKLLESVPLFLTRMTKFIEANPSKSGYLVGSELTWTDVCLAYTLDILKGVEPNIAADHPKIQEHQEKIWSQPRIKAYRTKQERPTMTVKYKLLYFDLAGRGEVSRLLLHQSGVEFEDYRVKGKDEWPSLKKDMPFGQLPVLQVFTDEGTKMLAQSNAIARFIARSHGMDGKDTWESAQCDMLVDVMGDIQDLYIKWKFGGDEGKEEKKAKLLESVPLFLTRMTKFIEANPSKSGYLVGSELTWTDVCLAYTLDILKGVEPNIAADHPKIQEHQEKIWSQPRIKAYRTKQERPT

Foldseek 3Di:
DQKEKEKEDALACPLQPLLVLLCLLLVHDYHDHHADPPPGLVVCQVVAPNSDDTKMWIQDPVGIDIDHDSVRSNCVSQVVRVQCADDPVLNVQLVVLLVLLVVLVVLVCCLPPVDDVCNVVSLVVSLVVLVVNLVVQLVQLVVAPCVCLENGDNDHHSSLSSLLVSVVSVCVSPVCSCVVPVSSVVSNCVSCPSPSNVVQVPDPSHRD/DQKEKEKEDALACPLQPLLVLLCLLLVHDYHDHHADPPPGLVVCQVVAPNSDDTKMWIQDPVGIDIDHDSVRSNCVSQVVRVQCADDPVLNVQLVVLLVLLVVLVVLVCCLPPVDDVCNVVSLVVSLVVLVVNLVVQLVQLVVEPCVCLENGDNDHHSSLSSLLVSVVSVCVSPVCSCVVPVSSVVSNCVSCPSPSNVVQVPDPSHRD

pLDDT: mean 95.82, std 5.34, range [51.53, 98.94]

Nearest PDB structures (foldseek):
  1u3i-assembly1_A-2  TM=8.926E-01  e=2.973E-13  Schistosoma mansoni
  1gsq-assembly1_A  TM=9.286E-01  e=1.582E-12  Todarodes pacificus
  2caq-assembly1_A-2  TM=9.021E-01  e=8.189E-13  Schistosoma haematobium
  8bhz-assembly1_A-2  TM=8.889E-01  e=1.055E-12  Schistosoma haematobium
  1okt-assembly1_A  TM=8.470E-01  e=4.143E-12  Plasmodium falciparum

Solvent-accessible surface area (backbone atoms only — not comparable to full-atom values): 22388 Å² total; per-residue (Å²): 131,81,74,40,41,35,41,37,29,55,69,37,29,78,73,40,32,59,42,52,46,49,42,40,58,60,68,56,73,62,43,80,44,60,44,53,61,88,80,43,39,76,74,49,28,80,78,32,97,79,54,57,74,29,34,38,35,40,36,45,97,89,44,77,44,79,39,41,48,50,67,26,42,33,49,40,54,18,55,76,61,72,18,38,53,91,44,73,66,42,29,29,50,37,43,24,53,45,53,55,50,45,56,55,49,49,38,46,47,48,30,74,68,56,51,73,77,60,30,67,59,37,44,50,53,38,62,66,47,46,59,60,51,54,50,52,53,40,49,41,26,70,64,26,86,63,67,57,62,31,60,51,60,72,50,75,30,51,45,49,54,47,50,37,50,50,49,53,58,48,33,70,75,37,77,65,72,54,67,93,35,61,66,53,54,51,40,32,52,57,56,52,60,35,67,48,37,31,57,53,71,67,39,84,83,52,54,103,132,82,73,40,40,36,41,39,28,55,71,38,29,78,72,40,33,58,41,53,47,49,42,41,58,58,68,56,70,64,44,80,42,59,44,52,62,87,81,44,37,75,74,49,29,82,77,30,96,79,54,57,75,28,33,38,37,41,36,43,98,91,43,77,44,78,39,42,46,48,66,24,41,32,50,40,53,18,54,75,60,69,16,36,53,93,46,72,63,43,30,30,51,36,43,24,53,45,52,56,50,45,58,55,48,49,38,48,47,47,31,75,70,53,50,72,77,60,31,68,58,36,44,51,54,38,62,68,47,45,60,60,50,52,51,50,54,40,49,41,27,70,64,26,86,62,67,56,61,31,59,51,61,73,49,75,31,52,45,48,53,46,50,37,50,51,49,53,57,47,33,71,76,37,76,65,72,54,69,92,34,61,66,52,53,50,39,31,50,56,57,51,60,35,66,50,37,33,58,54,71,67,40,83,84,51,55,101